Protein AF-A0A812AL10-F1 (afdb_monomer)

InterPro domains:
  IPR038775 Sperm microtubule inner protein 11 [PF22593] (5-82)
  IPR038775 Sperm microtubule inner protein 11 [PTHR35263] (8-81)

Solvent-accessible surface area (backbone atoms only — not comparable to full-atom values): 28128 Å² total; per-residue (Å²): 132,88,72,87,68,72,87,65,42,79,92,36,69,70,47,43,51,53,33,54,77,68,69,52,73,71,85,68,51,72,77,77,77,38,99,62,69,91,45,77,78,43,52,81,57,62,81,67,61,83,90,45,63,68,78,78,71,46,83,76,53,75,54,87,76,81,74,87,70,80,47,72,65,55,54,47,51,51,49,48,51,54,49,51,53,52,50,50,55,51,51,55,53,49,54,53,51,65,75,52,62,101,79,72,93,71,85,74,74,83,79,76,72,76,76,77,68,80,80,70,82,84,74,88,84,81,92,82,82,90,77,83,86,77,84,85,79,90,77,80,90,75,93,76,83,90,79,87,83,84,77,80,83,60,63,69,60,56,54,50,54,52,54,50,58,67,66,64,73,67,84,82,83,84,80,98,66,95,70,59,72,70,62,54,53,64,69,68,53,77,76,69,56,69,64,56,61,51,52,53,51,51,52,53,52,49,53,50,62,66,48,52,76,74,51,71,91,78,65,94,71,71,94,47,96,54,47,80,79,65,43,70,71,92,68,52,58,68,56,53,48,48,52,50,51,38,52,48,49,69,45,42,66,72,76,53,64,70,59,86,85,56,60,73,66,60,36,52,50,36,52,51,49,46,52,51,53,52,49,51,52,50,48,53,51,43,64,76,55,60,30,76,74,64,52,69,69,57,52,51,53,52,53,52,47,54,49,49,51,52,53,50,50,52,49,53,50,48,61,72,67,44,90,60,82,82,50,72,72,57,53,54,56,48,54,54,51,50,51,52,51,51,53,51,52,50,52,52,51,50,53,50,52,51,53,49,50,38,52,53,37,53,37,49,53,54,49,51,53,51,51,52,47,64,58,46,71,76,44,97,64,92,51,68,71,57,50,53,55,49,51,52,47,44,50,57,57,32,79,88,70,30,67,52,79,55,44,50,72,65,78,44,30,53,50,54,51,50,54,49,42,68,72,45,41,62,64,51,48,50,65,58,46,51,59,52,52,53,48,52,52,54,53,50,65,71,68,55,80,130

Organism: Acanthosepion pharaonis (NCBI:txid158019)

pLDDT: mean 76.49, std 19.98, range [29.45, 98.19]

Structure (mmCIF, N/CA/C/O backbone):
data_AF-A0A812AL10-F1
#
_entry.id   AF-A0A812AL10-F1
#
loop_
_atom_site.group_PDB
_atom_site.id
_atom_site.type_symbol
_atom_site.label_atom_id
_atom_site.label_alt_id
_atom_site.label_comp_id
_atom_site.label_asym_id
_atom_site.label_entity_id
_atom_site.label_seq_id
_atom_site.pdbx_PDB_ins_code
_atom_site.Cartn_x
_atom_site.Cartn_y
_atom_site.Cartn_z
_atom_site.occupancy
_atom_site.B_iso_or_equiv
_atom_site.auth_seq_id
_atom_site.auth_comp_id
_atom_site.auth_asym_id
_atom_site.auth_atom_id
_atom_site.pdbx_PDB_model_num
ATOM 1 N N . MET A 1 1 ? -42.773 10.163 -39.067 1.00 45.88 1 MET A N 1
ATOM 2 C CA . MET A 1 1 ? -43.338 10.692 -37.810 1.00 45.88 1 MET A CA 1
ATOM 3 C C . MET A 1 1 ? -42.527 11.921 -37.458 1.00 45.88 1 MET A C 1
ATOM 5 O O . MET A 1 1 ? -41.390 11.770 -37.031 1.00 45.88 1 MET A O 1
ATOM 9 N N . ASP A 1 2 ? -43.067 13.109 -37.718 1.00 42.69 2 ASP A N 1
ATOM 10 C CA . ASP A 1 2 ? -42.402 14.371 -37.387 1.00 42.69 2 ASP A CA 1
ATOM 11 C C . ASP A 1 2 ? -42.512 14.598 -35.882 1.00 42.69 2 ASP A C 1
ATOM 13 O O . ASP A 1 2 ? -43.514 15.103 -35.371 1.00 42.69 2 ASP A O 1
ATOM 17 N N . PHE A 1 3 ? -41.500 14.155 -35.141 1.00 50.25 3 PHE A N 1
ATOM 18 C CA . PHE A 1 3 ? -41.406 14.486 -33.730 1.00 50.25 3 PHE A CA 1
ATOM 19 C C . PHE A 1 3 ? -41.158 15.990 -33.609 1.00 50.25 3 PHE A C 1
ATOM 21 O O . PHE A 1 3 ? -40.119 16.497 -34.024 1.00 50.25 3 PHE A O 1
ATOM 28 N N . SER A 1 4 ? -42.137 16.696 -33.040 1.00 52.94 4 SER A N 1
ATOM 29 C CA . SER A 1 4 ? -42.156 18.142 -32.793 1.00 52.94 4 SER A CA 1
ATOM 30 C C . SER A 1 4 ? -41.138 18.580 -31.722 1.00 52.94 4 SER A C 1
ATOM 32 O O . SER A 1 4 ? -41.468 19.299 -30.774 1.00 52.94 4 SER A O 1
ATOM 34 N N . TYR A 1 5 ? -39.882 18.165 -31.845 1.00 62.66 5 TYR A N 1
ATOM 35 C CA . TYR A 1 5 ? -38.779 18.841 -31.180 1.00 62.66 5 TYR A CA 1
ATOM 36 C C . TYR A 1 5 ? -38.498 20.097 -32.012 1.00 62.66 5 TYR A C 1
ATOM 38 O O . TYR A 1 5 ? -38.191 20.009 -33.196 1.00 62.66 5 TYR A O 1
ATOM 46 N N . GLY A 1 6 ? -38.718 21.283 -31.433 1.00 68.38 6 GLY A N 1
ATOM 47 C CA . GLY A 1 6 ? -38.507 22.560 -32.129 1.00 68.38 6 GLY A CA 1
ATOM 48 C C . GLY A 1 6 ? -37.100 22.666 -32.740 1.00 68.38 6 GLY A C 1
ATOM 49 O O . GLY A 1 6 ? -36.217 21.901 -32.366 1.00 68.38 6 GLY A O 1
ATOM 50 N N . ARG A 1 7 ? -36.889 23.625 -33.660 1.00 77.75 7 ARG A N 1
ATOM 51 C CA . ARG A 1 7 ? -35.691 23.811 -34.525 1.00 77.75 7 ARG A CA 1
ATOM 52 C C . ARG A 1 7 ? -34.330 24.049 -33.812 1.00 77.75 7 ARG A C 1
ATOM 54 O O . ARG A 1 7 ? -33.470 24.744 -34.349 1.00 77.75 7 ARG A O 1
ATOM 61 N N . GLY A 1 8 ? -34.103 23.506 -32.618 1.00 84.81 8 GLY A N 1
ATOM 62 C CA . GLY A 1 8 ? -32.902 23.723 -31.816 1.00 84.81 8 GLY A CA 1
ATOM 63 C C . GLY A 1 8 ? -32.772 25.171 -31.340 1.00 84.81 8 GLY A C 1
ATOM 64 O O . GLY A 1 8 ? -33.708 25.964 -31.426 1.00 84.81 8 GLY A O 1
ATOM 65 N N . HIS A 1 9 ? -31.598 25.523 -30.817 1.00 89.12 9 HIS A N 1
ATOM 66 C CA . HIS A 1 9 ? -31.327 26.866 -30.292 1.00 89.12 9 HIS A CA 1
ATOM 67 C C . HIS A 1 9 ? -30.880 27.880 -31.365 1.00 89.12 9 HIS A C 1
ATOM 69 O O . HIS A 1 9 ? -30.676 29.044 -31.030 1.00 89.12 9 HIS A O 1
ATOM 75 N N . GLN A 1 10 ? -30.686 27.461 -32.626 1.00 88.69 10 GLN A N 1
ATOM 76 C CA . GLN A 1 10 ? -30.293 28.313 -33.769 1.00 88.69 10 GLN A CA 1
ATOM 77 C C . GLN A 1 10 ? -29.156 29.305 -33.452 1.00 88.69 10 GLN A C 1
ATOM 79 O O . GLN A 1 10 ? -29.244 30.491 -33.755 1.00 88.69 10 GLN A O 1
ATOM 84 N N . ASN A 1 11 ? -28.098 28.838 -32.783 1.00 89.94 11 ASN A N 1
ATOM 85 C CA . ASN A 1 11 ? -26.955 29.659 -32.349 1.00 89.94 11 ASN A CA 1
ATOM 86 C C . ASN A 1 11 ? -27.284 30.828 -31.389 1.00 89.94 11 ASN A C 1
ATOM 88 O O . ASN A 1 11 ? -26.411 31.637 -31.091 1.00 89.94 11 ASN A O 1
ATOM 92 N N . SER A 1 12 ? -28.499 30.900 -30.834 1.00 94.31 12 SER A N 1
ATOM 93 C CA . SER A 1 12 ? -28.872 31.880 -29.810 1.00 94.31 12 SER A CA 1
ATOM 94 C C . SER A 1 12 ? -28.686 31.322 -28.397 1.00 94.31 12 SER A C 1
ATOM 96 O O . SER A 1 12 ? -29.311 30.335 -28.001 1.00 94.31 12 SER A O 1
ATOM 98 N N . PHE A 1 13 ? -27.861 31.994 -27.589 1.00 94.56 13 PHE A N 1
ATOM 99 C CA . PHE A 1 13 ? -27.636 31.625 -26.187 1.00 94.56 13 PHE A CA 1
ATOM 100 C C . PHE A 1 13 ? -28.900 31.781 -25.323 1.00 94.56 13 PHE A C 1
ATOM 102 O O . PHE A 1 13 ? -29.170 30.953 -24.449 1.00 94.56 13 PHE A O 1
ATOM 109 N N . ALA A 1 14 ? -29.704 32.818 -25.585 1.00 95.56 14 ALA A N 1
ATOM 110 C CA . ALA A 1 14 ? -30.958 33.052 -24.869 1.00 95.56 14 ALA A CA 1
ATOM 111 C C . ALA A 1 14 ? -31.953 31.905 -25.099 1.00 95.56 14 ALA A C 1
ATOM 113 O O . ALA A 1 14 ? -32.596 31.434 -24.157 1.00 95.56 14 ALA A O 1
ATOM 114 N N . GLU A 1 15 ? -32.017 31.407 -26.335 1.00 93.38 15 GLU A N 1
ATOM 115 C CA . GLU A 1 15 ? -32.891 30.296 -26.694 1.00 93.38 15 GLU A CA 1
ATOM 116 C C . GLU A 1 15 ? -32.403 28.975 -26.092 1.00 93.38 15 GLU A C 1
ATOM 118 O O . GLU A 1 15 ? -33.198 28.237 -25.510 1.00 93.38 15 GLU A O 1
ATOM 123 N N . MET A 1 16 ? -31.090 28.716 -26.103 1.00 94.06 16 MET A N 1
ATOM 124 C CA . MET A 1 16 ? -30.502 27.558 -25.417 1.00 94.06 16 MET A CA 1
ATOM 125 C C . MET A 1 16 ? -30.869 27.535 -23.924 1.00 94.06 16 MET A C 1
ATOM 127 O O . MET A 1 16 ? -31.286 26.500 -23.397 1.00 94.06 16 MET A O 1
ATOM 131 N N . LYS A 1 17 ? -30.780 28.685 -23.241 1.00 95.69 17 LYS A N 1
ATOM 132 C CA . LYS A 1 17 ? -31.158 28.806 -21.825 1.00 95.69 17 LYS A CA 1
ATOM 133 C C . LYS A 1 17 ? -32.652 28.544 -21.615 1.00 95.69 17 LYS A C 1
ATOM 135 O O . LYS A 1 17 ? -33.011 27.803 -20.700 1.00 95.69 17 LYS A O 1
ATOM 140 N N . ARG A 1 18 ? -33.516 29.089 -22.481 1.00 95.00 18 ARG A N 1
ATOM 141 C CA . ARG A 1 18 ? -34.972 28.856 -22.448 1.00 95.00 18 ARG A CA 1
ATOM 142 C C . ARG A 1 18 ? -35.311 27.370 -22.597 1.00 95.00 18 ARG A C 1
ATOM 144 O O . ARG A 1 18 ? -36.131 26.859 -21.833 1.00 95.00 18 ARG A O 1
ATOM 151 N N . LEU A 1 19 ? -34.682 26.680 -23.552 1.00 93.69 19 LEU A N 1
ATOM 152 C CA . LEU A 1 19 ? -34.869 25.244 -23.786 1.00 93.69 19 LEU A CA 1
ATOM 153 C C . LEU A 1 19 ? -34.419 24.416 -22.575 1.00 93.69 19 LEU A C 1
ATOM 155 O O . LEU A 1 19 ? -35.166 23.545 -22.127 1.00 93.69 19 LEU A O 1
ATOM 159 N N . ALA A 1 20 ? -33.269 24.752 -21.981 1.00 92.75 20 ALA A N 1
ATOM 160 C CA . ALA A 1 20 ? -32.766 24.094 -20.777 1.00 92.75 20 ALA A CA 1
ATOM 161 C C . ALA A 1 20 ? -33.718 24.254 -19.578 1.00 92.75 20 ALA A C 1
ATOM 163 O O . ALA A 1 20 ? -34.020 23.270 -18.901 1.00 92.75 20 ALA A O 1
ATOM 164 N N . THR A 1 21 ? -34.253 25.460 -19.343 1.00 95.50 21 THR A N 1
ATOM 165 C CA . THR A 1 21 ? -35.247 25.708 -18.280 1.00 95.50 21 THR A CA 1
ATOM 166 C C . THR A 1 21 ? -36.544 24.930 -18.504 1.00 95.50 21 THR A C 1
ATOM 168 O O . THR A 1 21 ? -37.179 24.503 -17.545 1.00 95.50 21 THR A O 1
ATOM 171 N N . LYS A 1 22 ? -36.928 24.705 -19.763 1.00 94.50 22 LYS A N 1
ATOM 172 C CA . LYS A 1 22 ? -38.103 23.899 -20.128 1.00 94.50 22 LYS A CA 1
ATOM 173 C C . LYS A 1 22 ? -37.824 22.396 -20.202 1.00 94.50 22 LYS A C 1
ATOM 175 O O . LYS A 1 22 ? -38.723 21.644 -20.564 1.00 94.50 22 LYS A O 1
ATOM 180 N N . HIS A 1 23 ? -36.603 21.957 -19.889 1.00 92.69 23 HIS A N 1
ATOM 181 C CA . HIS A 1 23 ? -36.159 20.567 -20.031 1.00 92.69 23 HIS A CA 1
ATOM 182 C C . HIS A 1 23 ? -36.339 19.995 -21.450 1.00 92.69 23 HIS A C 1
ATOM 184 O O . HIS A 1 23 ? -36.471 18.782 -21.626 1.00 92.69 23 HIS A O 1
ATOM 190 N N . ILE A 1 24 ? -36.312 20.856 -22.470 1.00 90.94 24 ILE A N 1
ATOM 191 C CA . ILE A 1 24 ? -36.336 20.442 -23.874 1.00 90.94 24 ILE A CA 1
ATOM 192 C C . ILE A 1 24 ? -34.900 20.076 -24.260 1.00 90.94 24 ILE A C 1
ATOM 194 O O . ILE A 1 24 ? -33.997 20.907 -24.168 1.00 90.94 24 ILE A O 1
ATOM 198 N N . ARG A 1 25 ? -34.679 18.814 -24.643 1.00 88.38 25 ARG A N 1
ATOM 199 C CA . ARG A 1 25 ? -33.355 18.302 -25.030 1.00 88.38 25 ARG A CA 1
ATOM 200 C C . ARG A 1 25 ? -32.989 18.744 -26.449 1.00 88.38 25 ARG A C 1
ATOM 202 O O . ARG A 1 25 ? -33.872 19.030 -27.254 1.00 88.38 25 ARG A O 1
ATOM 209 N N . CYS A 1 26 ? -31.688 18.782 -26.741 1.00 87.56 26 CYS A N 1
ATOM 210 C CA . CYS A 1 26 ? -31.208 18.940 -28.111 1.00 87.56 26 CYS A CA 1
ATOM 211 C C . CYS A 1 26 ? -31.739 17.768 -28.955 1.00 87.56 26 CYS A C 1
ATOM 213 O O . CYS A 1 26 ? -31.647 16.632 -28.479 1.00 87.56 26 CYS A O 1
ATOM 215 N N . PRO A 1 27 ? -32.324 18.022 -30.142 1.00 84.81 27 PRO A N 1
ATOM 216 C CA . PRO A 1 27 ? -32.780 16.946 -31.017 1.00 84.81 27 PRO A CA 1
ATOM 217 C C . PRO A 1 27 ? -31.606 16.081 -31.480 1.00 84.81 27 PRO A C 1
ATOM 219 O O . PRO A 1 27 ? -31.757 14.870 -31.582 1.00 84.81 27 PRO A O 1
ATOM 222 N N . GLU A 1 28 ? -30.440 16.701 -31.682 1.00 87.44 28 GLU A N 1
ATOM 223 C CA . GLU A 1 28 ? -29.222 16.012 -32.083 1.00 87.44 28 GLU A CA 1
ATOM 224 C C . GLU A 1 28 ? -28.433 15.525 -30.866 1.00 87.44 28 GLU A C 1
ATOM 226 O O . GLU A 1 28 ? -28.17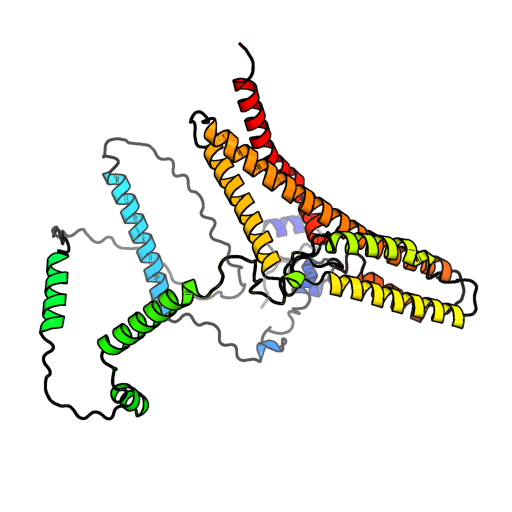0 16.279 -29.916 1.00 87.44 28 GLU A O 1
ATOM 231 N N . GLY A 1 29 ? -28.064 14.245 -30.888 1.00 87.62 29 GLY A N 1
ATOM 232 C CA . GLY A 1 29 ? -27.261 13.621 -29.840 1.00 87.62 29 GLY A CA 1
ATOM 233 C C . GLY A 1 29 ? -25.761 13.923 -29.987 1.00 87.62 29 GLY A C 1
ATOM 234 O O . GLY A 1 29 ? -25.293 14.265 -31.072 1.00 87.62 29 GLY A O 1
ATOM 235 N N . PRO A 1 30 ? -24.941 13.715 -28.937 1.00 89.62 30 PRO A N 1
ATOM 236 C CA . PRO A 1 30 ? -23.490 13.917 -29.019 1.00 89.62 30 PRO A CA 1
ATOM 237 C C . PRO A 1 30 ? -22.805 13.122 -30.143 1.00 89.62 30 PRO A C 1
ATOM 239 O O . PRO A 1 30 ? -21.795 13.570 -30.674 1.00 89.62 30 PRO A O 1
ATOM 242 N N . LEU A 1 31 ? -23.358 11.958 -30.503 1.00 87.50 31 LEU A N 1
ATOM 243 C CA . LEU A 1 31 ? -22.848 11.077 -31.561 1.00 87.50 31 LEU A CA 1
ATOM 244 C C . LEU A 1 31 ? -23.062 11.615 -32.978 1.00 87.50 31 LEU A C 1
ATOM 246 O O . LEU A 1 31 ? -22.341 11.218 -33.887 1.00 87.50 31 LEU A O 1
ATOM 250 N N . GLU A 1 32 ? -24.058 12.478 -33.165 1.00 87.69 32 GLU A N 1
ATOM 251 C CA . GLU A 1 32 ? -24.356 13.107 -34.455 1.00 87.69 32 GLU A CA 1
ATOM 252 C C . GLU A 1 32 ? -23.501 14.364 -34.645 1.00 87.69 32 GLU A C 1
ATOM 254 O O . GLU A 1 32 ? -23.062 14.660 -35.752 1.00 87.69 32 GLU A O 1
ATOM 259 N N . LEU A 1 33 ? -23.203 15.056 -33.541 1.00 89.25 33 LEU A N 1
ATOM 260 C CA . LEU A 1 33 ? -22.451 16.308 -33.533 1.00 89.25 33 LEU A CA 1
ATOM 261 C C . LEU A 1 33 ? -20.928 16.123 -33.558 1.00 89.25 33 LEU A C 1
ATOM 263 O O . LEU A 1 33 ? -20.219 16.951 -34.130 1.00 89.25 33 LEU A O 1
ATOM 267 N N . TYR A 1 34 ? -20.399 15.074 -32.921 1.00 91.12 34 TYR A N 1
ATOM 268 C CA . TYR A 1 34 ? -18.953 14.898 -32.761 1.00 91.12 34 TYR A CA 1
ATOM 269 C C . TYR A 1 34 ? -18.473 13.536 -33.267 1.00 91.12 34 TYR A C 1
ATOM 271 O O . TYR A 1 34 ? -19.123 12.513 -33.093 1.00 91.12 34 TYR A O 1
ATOM 279 N N . GLN A 1 35 ? -17.264 13.501 -33.837 1.00 91.12 35 GLN A N 1
ATOM 280 C CA . GLN A 1 35 ? -16.621 12.246 -34.253 1.00 91.12 35 GLN A CA 1
ATOM 281 C C . GLN A 1 35 ? -15.990 11.478 -33.079 1.00 91.12 35 GLN A C 1
ATOM 283 O O . GLN A 1 35 ? -15.773 10.268 -33.166 1.00 91.12 35 GLN A O 1
ATOM 288 N N . ARG A 1 36 ? -15.664 12.171 -31.981 1.00 92.31 36 ARG A N 1
ATOM 289 C CA . ARG A 1 36 ? -15.014 11.620 -30.781 1.00 92.31 36 ARG A CA 1
ATOM 290 C C . ARG A 1 36 ? -15.653 12.210 -29.517 1.00 92.31 36 ARG A C 1
ATOM 292 O O . ARG A 1 36 ? -16.119 13.350 -29.569 1.00 92.31 36 ARG A O 1
ATOM 299 N N . PRO A 1 37 ? -15.655 11.484 -28.383 1.00 93.69 37 PRO A N 1
ATOM 300 C CA . PRO A 1 37 ? -16.203 12.004 -27.138 1.00 93.69 37 PRO A CA 1
ATOM 301 C C . PRO A 1 37 ? -15.365 13.192 -26.655 1.00 93.69 37 PRO A C 1
ATOM 303 O O . PRO A 1 37 ? -14.159 13.077 -26.455 1.00 93.69 37 PRO A O 1
ATOM 306 N N . VAL A 1 38 ? -16.017 14.340 -26.467 1.00 95.19 38 VAL A N 1
ATOM 307 C CA . VAL A 1 38 ? -15.367 15.581 -26.003 1.00 95.19 38 VAL A CA 1
ATOM 308 C C . VAL A 1 38 ? -15.079 15.541 -24.498 1.00 95.19 38 VAL A C 1
ATOM 310 O O . VAL A 1 38 ? -14.142 16.170 -24.017 1.00 95.19 38 VAL A O 1
ATOM 313 N N . THR A 1 39 ?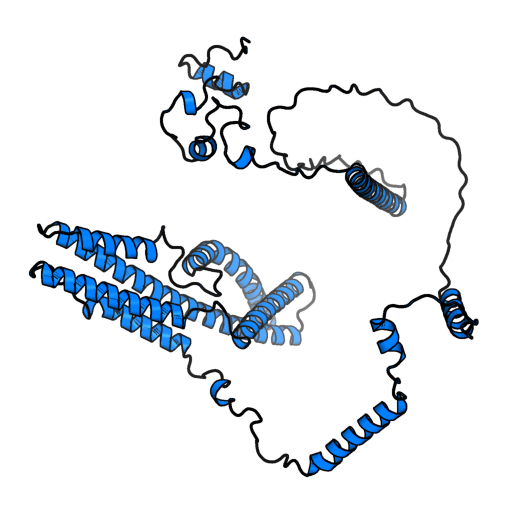 -15.880 14.790 -23.741 1.00 94.06 39 THR A N 1
ATOM 314 C CA . THR A 1 39 ? -15.781 14.672 -22.283 1.00 94.06 39 THR A CA 1
ATOM 315 C C . THR A 1 39 ? -15.781 13.208 -21.850 1.00 94.06 39 THR A C 1
ATOM 317 O O . THR A 1 39 ? -16.272 12.324 -22.556 1.00 94.06 39 THR A O 1
ATOM 320 N N . THR A 1 40 ? -15.278 12.941 -20.644 1.00 91.25 40 THR A N 1
ATOM 321 C CA . THR A 1 40 ? -15.305 11.600 -20.038 1.00 91.25 40 THR A CA 1
ATOM 322 C C . THR A 1 40 ? -16.728 11.105 -19.793 1.00 91.25 40 THR A C 1
ATOM 324 O O . THR A 1 40 ? -16.998 9.918 -19.944 1.00 91.25 40 THR A O 1
ATOM 327 N N . SER A 1 41 ? -17.674 12.001 -19.490 1.00 87.56 41 SER A N 1
ATOM 328 C CA . SER A 1 41 ? -19.090 11.640 -19.367 1.00 87.56 41 SER A CA 1
ATOM 329 C C . SER A 1 41 ? -19.685 11.165 -20.695 1.00 87.56 41 SER A C 1
ATOM 331 O O . SER A 1 41 ? -20.503 10.246 -20.694 1.00 87.56 41 SER A O 1
ATOM 333 N N . HIS A 1 42 ? -19.242 11.721 -21.830 1.00 91.38 42 HIS A N 1
ATOM 334 C CA . HIS A 1 42 ? -19.665 11.255 -23.151 1.00 91.38 42 HIS A CA 1
ATOM 335 C C . HIS A 1 42 ? -19.129 9.857 -23.483 1.00 91.38 42 HIS A C 1
ATOM 337 O O . HIS A 1 42 ? -19.817 9.131 -24.196 1.00 91.38 42 HIS A O 1
ATOM 343 N N . MET A 1 43 ? -17.973 9.437 -22.942 1.00 88.62 43 MET A N 1
ATOM 344 C CA . MET A 1 43 ? -17.415 8.098 -23.204 1.00 88.62 43 MET A CA 1
ATOM 345 C C . MET A 1 43 ? -18.367 6.966 -22.793 1.00 88.62 43 MET A C 1
ATOM 347 O O . MET A 1 43 ? -18.495 5.992 -23.527 1.00 88.62 43 MET A O 1
ATOM 351 N N . TYR A 1 44 ? -19.082 7.109 -21.672 1.00 83.12 44 TYR A N 1
ATOM 352 C CA . TYR A 1 44 ? -19.969 6.058 -21.154 1.00 83.12 44 TYR A CA 1
ATOM 353 C C . TYR A 1 44 ? -21.145 5.726 -22.086 1.00 83.12 44 TYR A C 1
ATOM 355 O O . TYR A 1 44 ? -21.606 4.590 -22.100 1.00 83.12 44 TYR A O 1
ATOM 363 N N . GLY A 1 45 ? -21.624 6.694 -22.874 1.00 81.94 45 GLY A N 1
ATOM 364 C CA . GLY A 1 45 ? -22.716 6.503 -23.837 1.00 81.94 45 GLY A CA 1
ATOM 365 C C . GLY A 1 45 ? -22.262 6.430 -25.296 1.00 81.94 45 GLY A C 1
ATOM 366 O O . GLY A 1 45 ? -23.083 6.187 -26.175 1.00 81.94 45 GLY A O 1
ATOM 367 N N . TRP A 1 46 ? -20.969 6.639 -25.568 1.00 86.44 46 TRP A N 1
ATOM 368 C CA . TRP A 1 46 ? -20.447 6.812 -26.929 1.00 86.44 46 TRP A CA 1
ATOM 369 C C . TRP A 1 46 ? -20.575 5.555 -27.799 1.00 86.44 46 TRP A C 1
ATOM 371 O O . TRP A 1 46 ? -20.627 5.615 -29.025 1.00 86.44 46 TRP A O 1
ATOM 381 N N . HIS A 1 47 ? -20.606 4.391 -27.161 1.00 82.00 47 HIS A N 1
ATOM 382 C CA . HIS A 1 47 ? -20.622 3.108 -27.853 1.00 82.00 47 HIS A CA 1
ATOM 383 C C . HIS A 1 47 ? -22.032 2.674 -28.286 1.00 82.00 47 HIS A C 1
ATOM 385 O O . HIS A 1 47 ? -22.157 1.817 -29.159 1.00 82.00 47 HIS A O 1
ATOM 391 N N . HIS A 1 48 ? -23.088 3.309 -27.768 1.00 74.31 48 HIS A N 1
ATOM 392 C CA . HIS A 1 48 ? -24.467 3.035 -28.169 1.00 74.31 48 HIS A CA 1
ATOM 393 C C . HIS A 1 48 ? -24.855 3.883 -29.386 1.00 74.31 48 HIS A C 1
ATOM 395 O O . HIS A 1 48 ? -25.526 4.908 -29.270 1.00 74.31 48 HIS A O 1
ATOM 401 N N . LYS A 1 49 ? -24.423 3.465 -30.582 1.00 69.94 49 LYS A N 1
ATOM 402 C CA . LYS A 1 49 ? -24.881 4.086 -31.834 1.00 69.94 49 LYS A CA 1
ATOM 403 C C . LYS A 1 49 ? -26.368 3.780 -32.037 1.00 69.94 49 LYS A C 1
ATOM 405 O O . LYS A 1 49 ? -26.740 2.628 -32.235 1.00 69.94 49 LYS A O 1
ATOM 410 N N . SER A 1 50 ? -27.198 4.823 -32.020 1.00 63.16 50 SER A N 1
ATOM 411 C CA . SER A 1 50 ? -28.669 4.773 -32.124 1.00 63.16 50 SER A CA 1
ATOM 412 C C . SER A 1 50 ? -29.210 4.121 -33.403 1.00 63.16 50 SER A C 1
ATOM 414 O O . SER A 1 50 ? -30.397 3.820 -33.477 1.00 63.16 50 SER A O 1
ATOM 416 N N . GLN A 1 51 ? -28.360 3.896 -34.408 1.00 61.91 51 GLN A N 1
ATOM 417 C CA . GLN A 1 51 ? -28.764 3.400 -35.725 1.00 61.91 51 GLN A CA 1
ATOM 418 C C . GLN A 1 51 ? -29.166 1.919 -35.751 1.00 61.91 51 GLN A C 1
ATOM 420 O O . GLN A 1 51 ? -29.746 1.482 -36.740 1.00 61.91 51 GLN A O 1
ATOM 425 N N . TYR A 1 52 ? -28.922 1.157 -34.682 1.00 58.03 52 TYR A N 1
ATOM 426 C CA . TYR A 1 52 ? -29.369 -0.230 -34.588 1.00 58.03 52 TYR A CA 1
ATOM 427 C C . TYR A 1 52 ? -30.235 -0.417 -33.341 1.00 58.03 52 TYR A C 1
ATOM 429 O O . TYR A 1 52 ? -29.817 -0.007 -32.254 1.00 58.03 52 TYR A O 1
ATOM 437 N N . PRO A 1 53 ? -31.425 -1.039 -33.449 1.00 63.34 53 PRO A N 1
ATOM 438 C CA . PRO A 1 53 ? -32.164 -1.441 -32.262 1.00 63.34 53 PRO A CA 1
ATOM 439 C C . PRO A 1 53 ? -31.251 -2.338 -31.418 1.00 63.34 53 PRO A C 1
ATOM 441 O O . PRO A 1 53 ? -30.618 -3.244 -31.957 1.00 63.34 53 PRO A O 1
ATOM 444 N N . ILE A 1 54 ? -31.169 -2.073 -30.107 1.00 58.69 54 ILE A N 1
ATOM 445 C CA . ILE A 1 54 ? -30.241 -2.730 -29.160 1.00 58.69 54 ILE A CA 1
ATOM 446 C C . ILE A 1 54 ? -30.242 -4.258 -29.336 1.00 58.69 54 ILE A C 1
ATOM 448 O O . ILE A 1 54 ? -29.202 -4.898 -29.247 1.00 58.69 54 ILE A O 1
ATOM 452 N N . THR A 1 55 ? -31.399 -4.829 -29.676 1.00 57.41 55 THR A N 1
ATOM 453 C CA . THR A 1 55 ? -31.621 -6.253 -29.961 1.00 57.41 55 THR A CA 1
ATOM 454 C C . THR A 1 55 ? -30.863 -6.840 -31.157 1.00 57.41 55 THR A C 1
ATOM 456 O O . THR A 1 55 ? -30.874 -8.056 -31.300 1.00 57.41 55 THR A O 1
ATOM 459 N N . GLN A 1 56 ? -30.262 -6.034 -32.037 1.00 60.00 56 GLN A N 1
ATOM 460 C CA . GLN A 1 56 ? -29.586 -6.516 -33.253 1.00 60.00 56 GLN A CA 1
ATOM 461 C C . GLN A 1 56 ? -28.080 -6.225 -33.298 1.00 60.00 56 GLN A C 1
ATOM 463 O O . GLN A 1 56 ? -27.376 -6.852 -34.082 1.00 60.00 56 GLN A O 1
ATOM 468 N N . SER A 1 57 ? -27.543 -5.300 -32.499 1.00 61.38 57 SER A N 1
ATOM 469 C CA . SER A 1 57 ? -26.127 -4.911 -32.624 1.00 61.38 57 SER A CA 1
ATOM 470 C C . SER A 1 57 ? -25.207 -5.541 -31.586 1.00 61.38 57 SER A C 1
ATOM 472 O O . SER A 1 57 ? -24.030 -5.755 -31.877 1.00 61.38 57 SER A O 1
ATOM 474 N N . GLU A 1 58 ? -25.701 -5.857 -30.388 1.00 74.50 58 GLU A N 1
ATOM 475 C CA . GLU A 1 58 ? -24.817 -6.277 -29.304 1.00 74.50 58 GLU A CA 1
ATOM 476 C C . GLU A 1 58 ? -24.808 -7.808 -29.141 1.00 74.50 58 GLU A C 1
ATOM 478 O O . GLU A 1 58 ? -25.862 -8.407 -28.920 1.00 74.50 58 GLU A O 1
ATOM 483 N N . PRO A 1 59 ? -23.639 -8.478 -29.207 1.00 73.81 59 PRO A N 1
ATOM 484 C CA . PRO A 1 59 ? -23.548 -9.942 -29.249 1.00 73.81 59 PRO A CA 1
ATOM 485 C C . PRO A 1 59 ? -24.143 -10.638 -28.015 1.00 73.81 59 PRO A C 1
ATOM 487 O O . PRO A 1 59 ? -24.566 -11.790 -28.083 1.00 73.81 59 PRO A O 1
ATOM 490 N N . TRP A 1 60 ? -24.246 -9.932 -26.886 1.00 71.62 60 TRP A N 1
ATOM 491 C CA . TRP A 1 60 ? -24.883 -10.440 -25.670 1.00 71.62 60 TRP A CA 1
ATOM 492 C C . TRP A 1 60 ? -26.418 -10.447 -25.713 1.00 71.62 60 TRP A C 1
ATOM 494 O O . TRP A 1 60 ? -27.035 -10.994 -24.793 1.00 71.62 60 TRP A O 1
ATOM 504 N N . THR A 1 61 ? -27.047 -9.842 -26.727 1.00 70.94 61 THR A N 1
ATOM 505 C CA . THR A 1 61 ? -28.513 -9.823 -26.884 1.00 70.94 61 THR A CA 1
ATOM 506 C C . THR A 1 61 ? -29.063 -11.081 -27.555 1.00 70.94 61 THR A C 1
ATOM 508 O O . THR A 1 61 ? -30.211 -11.438 -27.302 1.00 70.94 61 THR A O 1
ATOM 511 N N . TYR A 1 62 ? -28.243 -11.811 -28.321 1.00 76.75 62 TYR A N 1
ATOM 512 C CA . TYR A 1 62 ? -28.626 -13.087 -28.946 1.00 76.75 62 TYR A CA 1
ATOM 513 C C . TYR A 1 62 ? -28.759 -14.236 -27.945 1.00 76.75 62 TYR A C 1
ATOM 515 O O . TYR A 1 62 ? -29.453 -15.223 -28.193 1.00 76.75 62 TYR A O 1
ATOM 523 N N . VAL A 1 63 ? -28.096 -14.121 -26.794 1.00 81.56 63 VAL A N 1
ATOM 524 C CA . VAL A 1 63 ? -28.191 -15.114 -25.728 1.00 81.56 63 VAL A CA 1
ATOM 525 C C . VAL A 1 63 ? -29.547 -14.960 -25.045 1.00 81.56 63 VAL A C 1
ATOM 527 O O . VAL A 1 63 ? -29.840 -13.920 -24.453 1.00 81.56 63 VAL A O 1
ATOM 530 N N . LYS A 1 64 ? -30.375 -16.010 -25.102 1.00 81.88 64 LYS A N 1
ATOM 531 C CA . LYS A 1 64 ? -31.681 -16.059 -24.434 1.00 81.88 64 LYS A CA 1
ATOM 532 C C . LYS A 1 64 ? -31.505 -15.783 -22.940 1.00 81.88 64 LYS A C 1
ATOM 534 O O . LYS A 1 64 ? -31.018 -16.626 -22.191 1.00 81.88 64 LYS A O 1
ATOM 539 N N . ARG A 1 65 ? -31.904 -14.591 -22.498 1.00 79.44 65 ARG A N 1
ATOM 540 C CA . ARG A 1 65 ? -31.884 -14.227 -21.080 1.00 79.44 65 ARG A CA 1
ATOM 541 C C . ARG A 1 65 ? -33.105 -14.817 -20.387 1.00 79.44 65 ARG A C 1
ATOM 543 O O . ARG A 1 65 ? -34.204 -14.832 -20.939 1.00 79.44 65 ARG A O 1
ATOM 550 N N . HIS A 1 66 ? -32.909 -15.259 -19.153 1.00 83.06 66 HIS A N 1
ATOM 551 C CA . HIS A 1 66 ? -33.984 -15.644 -18.251 1.00 83.06 66 HIS A CA 1
ATOM 552 C C . HIS A 1 66 ? -34.191 -14.493 -17.266 1.00 83.06 66 HIS A C 1
ATOM 554 O O . HIS A 1 66 ? -33.594 -14.516 -16.189 1.00 83.06 66 HIS A O 1
ATOM 560 N N . PRO A 1 67 ? -34.950 -13.438 -17.635 1.00 81.62 67 PRO A N 1
ATOM 561 C CA . PRO A 1 67 ? -35.256 -12.388 -16.679 1.00 81.62 67 PRO A CA 1
ATOM 562 C C . PRO A 1 67 ? -35.939 -13.033 -15.478 1.00 81.62 67 PRO A C 1
ATOM 564 O O . PRO A 1 67 ? -36.758 -13.944 -15.642 1.00 81.62 67 PRO A O 1
ATOM 567 N N . ILE A 1 68 ? -35.598 -12.562 -14.281 1.00 82.69 68 ILE A N 1
ATOM 568 C CA . ILE A 1 68 ? -36.319 -12.942 -13.073 1.00 82.69 68 ILE A CA 1
ATOM 569 C C . ILE A 1 68 ? -37.737 -12.407 -13.255 1.00 82.69 68 ILE A C 1
ATOM 571 O O . ILE A 1 68 ? -38.001 -11.219 -13.091 1.00 82.69 68 ILE A O 1
ATOM 575 N N . LYS A 1 69 ? -38.642 -13.279 -13.693 1.00 82.00 69 LYS A N 1
ATOM 576 C CA . LYS A 1 69 ? -40.063 -12.975 -13.722 1.00 82.00 69 LYS A CA 1
ATOM 577 C C . LYS A 1 69 ? -40.542 -13.132 -12.293 1.00 82.00 69 LYS A C 1
ATOM 579 O O . LYS A 1 69 ? -40.565 -14.247 -11.775 1.00 82.00 69 LYS A O 1
ATOM 584 N N . GLU A 1 70 ? -40.887 -12.024 -11.654 1.00 81.44 70 GLU A N 1
ATOM 585 C CA . GLU A 1 70 ? -41.597 -12.075 -10.383 1.00 81.44 70 GLU A CA 1
ATOM 586 C C . GLU A 1 70 ? -42.893 -12.853 -10.607 1.00 81.44 70 GLU A C 1
ATOM 588 O O . GLU A 1 70 ? -43.768 -12.420 -11.363 1.00 81.44 70 GLU A O 1
ATOM 593 N N . ASN A 1 71 ? -42.989 -14.042 -10.009 1.00 88.25 71 ASN A N 1
ATOM 594 C CA . ASN A 1 71 ? -44.229 -14.795 -10.058 1.00 88.25 71 ASN A CA 1
ATOM 595 C C . ASN A 1 71 ? -45.270 -14.102 -9.153 1.00 88.25 71 ASN A C 1
ATOM 597 O O . ASN A 1 71 ? -44.933 -13.315 -8.262 1.00 88.25 71 ASN A O 1
ATOM 601 N N . GLU A 1 72 ? -46.546 -14.406 -9.376 1.00 91.38 72 GLU A N 1
ATOM 602 C CA . GLU A 1 72 ? -47.652 -13.870 -8.572 1.00 91.38 72 GLU A CA 1
ATOM 603 C C . GLU A 1 72 ? -47.486 -14.172 -7.067 1.00 91.38 72 GLU A C 1
ATOM 605 O O . GLU A 1 72 ? -47.870 -13.364 -6.227 1.00 91.38 72 GLU A O 1
ATOM 610 N N . VAL A 1 73 ? -46.838 -15.288 -6.709 1.00 86.81 73 VAL A N 1
ATOM 611 C CA . VAL A 1 73 ? -46.544 -15.670 -5.317 1.00 86.81 73 VAL A CA 1
ATOM 612 C C . VAL A 1 73 ? -45.504 -14.742 -4.682 1.00 86.81 73 VAL A C 1
ATOM 614 O O . VAL A 1 73 ? -45.688 -14.336 -3.541 1.00 86.81 73 VAL A O 1
ATOM 617 N N . THR A 1 74 ? -44.450 -14.343 -5.394 1.00 86.88 74 THR A N 1
ATOM 618 C CA . THR A 1 74 ? -43.437 -13.395 -4.915 1.00 86.88 74 THR A CA 1
ATOM 619 C C . THR A 1 74 ? -44.072 -12.025 -4.713 1.00 86.88 74 THR A C 1
ATOM 621 O O . THR A 1 74 ? -43.923 -11.442 -3.639 1.00 86.88 74 THR A O 1
ATOM 624 N N . LYS A 1 75 ? -44.893 -11.572 -5.673 1.00 90.00 75 LYS A N 1
ATOM 625 C CA . LYS A 1 75 ? -45.684 -10.339 -5.527 1.00 90.00 75 LYS A CA 1
ATOM 626 C C . LYS A 1 75 ? -46.619 -10.404 -4.319 1.00 90.00 75 LYS A C 1
ATOM 628 O O . LYS A 1 75 ? -46.719 -9.437 -3.567 1.00 90.00 75 LYS A O 1
ATOM 633 N N . PHE A 1 76 ? -47.277 -11.543 -4.098 1.00 93.00 76 PHE A N 1
ATOM 634 C CA . PHE A 1 76 ? -48.158 -11.749 -2.950 1.00 93.00 76 PHE A CA 1
ATOM 635 C C . PHE A 1 76 ? -47.395 -11.772 -1.618 1.00 93.00 76 PHE A C 1
ATOM 637 O O . PHE A 1 76 ? -47.829 -11.155 -0.647 1.00 93.00 76 PHE A O 1
ATOM 644 N N . VAL A 1 77 ? -46.247 -12.447 -1.556 1.00 91.94 77 VAL A N 1
ATOM 645 C CA . VAL A 1 77 ? -45.397 -12.497 -0.359 1.00 91.94 77 VAL A CA 1
ATOM 646 C C . VAL A 1 77 ? -44.889 -11.102 -0.009 1.00 91.94 77 VAL A C 1
ATOM 648 O O . VAL A 1 77 ? -44.955 -10.708 1.157 1.00 91.94 77 VAL A O 1
ATOM 651 N N . ASP A 1 78 ? -44.437 -10.326 -0.992 1.00 89.38 78 ASP A N 1
ATOM 652 C CA . ASP A 1 78 ? -43.983 -8.957 -0.753 1.00 89.38 78 ASP A CA 1
ATOM 653 C C . ASP A 1 78 ? -45.146 -8.035 -0.374 1.00 89.38 78 ASP A C 1
ATOM 655 O O . ASP A 1 78 ? -45.031 -7.260 0.580 1.00 89.38 78 ASP A O 1
ATOM 659 N N . TYR A 1 79 ? -46.316 -8.207 -0.996 1.00 94.75 79 TYR A N 1
ATOM 660 C CA . TYR A 1 79 ? -47.548 -7.557 -0.553 1.00 94.75 79 TYR A CA 1
ATOM 661 C C . TYR A 1 79 ? -47.869 -7.880 0.916 1.00 94.75 79 TYR A C 1
ATOM 663 O O . TYR A 1 79 ? -48.154 -6.971 1.698 1.00 94.75 79 TYR A O 1
ATOM 671 N N . MET A 1 80 ? -47.760 -9.143 1.338 1.00 95.06 80 MET A N 1
ATOM 672 C CA . MET A 1 80 ? -48.008 -9.558 2.723 1.00 95.06 80 MET A CA 1
ATOM 673 C C . MET A 1 80 ? -46.957 -9.021 3.698 1.00 95.06 80 MET A C 1
ATOM 675 O O . MET A 1 80 ? -47.318 -8.620 4.807 1.00 95.06 80 MET A O 1
ATOM 679 N N . LYS A 1 81 ? -45.681 -8.938 3.300 1.00 93.00 81 LYS A N 1
ATOM 680 C CA . LYS A 1 81 ? -44.634 -8.279 4.101 1.00 93.00 81 LYS A CA 1
ATOM 681 C C . LYS A 1 81 ? -44.956 -6.804 4.314 1.00 93.00 81 LYS A C 1
ATOM 683 O O . LYS A 1 81 ? -44.943 -6.341 5.456 1.00 93.00 81 LYS A O 1
ATOM 688 N N . HIS A 1 82 ? -45.296 -6.082 3.246 1.00 90.88 82 HIS A N 1
ATOM 689 C CA . HIS A 1 82 ? -45.674 -4.672 3.333 1.00 90.88 82 HIS A CA 1
ATOM 690 C C . HIS A 1 82 ? -46.937 -4.475 4.175 1.00 90.88 82 HIS A C 1
ATOM 692 O O . HIS A 1 82 ? -46.973 -3.593 5.034 1.00 90.88 82 HIS A O 1
ATOM 698 N N . LYS A 1 83 ? -47.940 -5.342 4.006 1.00 95.00 83 LYS A N 1
ATOM 699 C CA . LYS A 1 83 ? -49.175 -5.318 4.795 1.00 95.00 83 LYS A CA 1
ATOM 700 C C . LYS A 1 83 ? -48.905 -5.583 6.280 1.00 95.00 83 LYS A C 1
ATOM 702 O O . LYS A 1 83 ? -49.418 -4.852 7.122 1.00 95.00 83 LYS A O 1
ATOM 707 N N . LYS A 1 84 ? -48.064 -6.568 6.617 1.00 94.81 84 LYS A N 1
ATOM 708 C CA . LYS A 1 84 ? -47.669 -6.876 8.004 1.00 94.81 84 LYS A CA 1
ATOM 709 C C . LYS A 1 84 ? -46.898 -5.719 8.642 1.00 94.81 84 LYS A C 1
ATOM 711 O O . LYS A 1 84 ? -47.177 -5.369 9.786 1.00 94.81 84 LYS A O 1
ATOM 716 N N . ALA A 1 85 ? -45.975 -5.098 7.907 1.00 91.25 85 ALA A N 1
ATOM 717 C CA . ALA A 1 85 ? -45.249 -3.918 8.374 1.00 91.25 85 ALA A CA 1
ATOM 718 C C . ALA A 1 85 ? -46.195 -2.735 8.639 1.00 91.25 85 ALA A C 1
ATOM 720 O O . ALA A 1 85 ? -46.085 -2.080 9.674 1.00 91.25 85 ALA A O 1
ATOM 721 N N . ALA A 1 86 ? -47.172 -2.509 7.755 1.00 92.38 86 ALA A N 1
ATOM 722 C CA . ALA A 1 86 ? -48.188 -1.478 7.944 1.00 92.38 86 ALA A CA 1
ATOM 723 C C . ALA A 1 86 ? -49.079 -1.755 9.168 1.00 92.38 86 ALA A C 1
ATOM 725 O O . ALA A 1 86 ? -49.308 -0.849 9.966 1.00 92.38 86 ALA A O 1
ATOM 726 N N . MET A 1 87 ? -49.534 -2.999 9.366 1.00 92.19 87 MET A N 1
ATOM 727 C CA . MET A 1 87 ? -50.309 -3.371 10.559 1.00 92.19 87 MET A CA 1
ATOM 728 C C . MET A 1 87 ? -49.508 -3.175 11.848 1.00 92.19 87 MET A C 1
ATOM 730 O O . MET A 1 87 ? -50.041 -2.635 12.813 1.00 92.19 87 MET A O 1
ATOM 734 N N . LYS A 1 88 ? -48.224 -3.554 11.849 1.00 93.88 88 LYS A N 1
ATOM 735 C CA . LYS A 1 88 ? -47.331 -3.351 12.996 1.00 93.88 88 LYS A CA 1
ATOM 736 C C . LYS A 1 88 ? -47.173 -1.863 13.335 1.00 93.88 88 LYS A C 1
ATOM 738 O O . LYS A 1 88 ? -47.286 -1.481 14.493 1.00 93.88 88 LYS A O 1
ATOM 743 N N . ALA A 1 89 ? -46.999 -1.009 12.326 1.00 90.00 89 ALA A N 1
ATOM 744 C CA . ALA A 1 89 ? -46.931 0.437 12.534 1.00 90.00 89 ALA A CA 1
ATOM 745 C C . ALA A 1 89 ? -48.250 1.012 13.091 1.00 90.00 89 ALA A C 1
ATOM 747 O O . ALA A 1 89 ? -48.237 1.949 13.889 1.00 90.00 89 ALA A O 1
ATOM 748 N N . ILE A 1 90 ? -49.402 0.458 12.698 1.00 91.56 90 ILE A N 1
ATOM 749 C CA . ILE A 1 90 ? -50.706 0.856 13.249 1.00 91.56 90 ILE A CA 1
ATOM 750 C C . ILE A 1 90 ? -50.843 0.400 14.709 1.00 91.56 90 ILE A C 1
ATOM 752 O O . ILE A 1 90 ? -51.288 1.196 15.536 1.00 91.56 90 ILE A O 1
ATOM 756 N N . SER A 1 91 ? -50.436 -0.828 15.053 1.00 89.31 91 SER A N 1
ATOM 757 C CA . SER A 1 91 ? -50.501 -1.318 16.439 1.00 89.31 91 SER A CA 1
ATOM 758 C C . SER A 1 91 ? -49.575 -0.540 17.370 1.00 89.31 91 SER A C 1
ATOM 760 O O . SER A 1 91 ? -49.986 -0.170 18.465 1.00 89.31 91 SER A O 1
ATOM 762 N N . GLU A 1 92 ? -48.356 -0.230 16.919 1.00 87.94 92 GLU A N 1
ATOM 763 C CA . GLU A 1 92 ? -47.407 0.599 17.674 1.00 87.94 92 GLU A CA 1
ATOM 764 C C . GLU A 1 92 ? -47.986 2.005 17.921 1.00 87.94 92 GLU A C 1
ATOM 766 O O . GLU A 1 92 ? -47.973 2.489 19.050 1.00 87.94 92 GLU A O 1
ATOM 771 N N . ASN A 1 93 ? -48.609 2.628 16.912 1.00 82.06 93 ASN A N 1
ATOM 772 C CA . ASN A 1 93 ? -49.289 3.919 17.086 1.00 82.06 93 ASN A CA 1
ATOM 773 C C . ASN A 1 93 ? -50.524 3.847 18.004 1.00 82.06 93 ASN A C 1
ATOM 775 O O . ASN A 1 93 ? -50.838 4.833 18.675 1.00 82.06 93 ASN A O 1
ATOM 779 N N . LYS A 1 94 ? -51.236 2.712 18.042 1.00 82.69 94 LYS A N 1
ATOM 780 C CA . LYS A 1 94 ? -52.383 2.508 18.942 1.00 82.69 94 LYS A CA 1
ATOM 781 C C . LYS A 1 94 ? -51.929 2.398 20.401 1.00 82.69 94 LYS A C 1
ATOM 783 O O . LYS A 1 94 ? -52.480 3.099 21.242 1.00 82.69 94 LYS A O 1
ATOM 788 N N . MET A 1 95 ? -50.867 1.636 20.677 1.00 75.56 95 MET A N 1
ATOM 789 C CA . MET A 1 95 ? -50.298 1.534 22.029 1.00 75.56 95 MET A CA 1
ATOM 790 C C . MET A 1 95 ? -49.743 2.868 22.536 1.00 75.56 95 MET A C 1
ATOM 792 O O . MET A 1 95 ? -49.915 3.204 23.704 1.00 75.56 95 MET A O 1
ATOM 796 N N . VAL A 1 96 ? -49.151 3.679 21.652 1.00 74.38 96 VAL A N 1
ATOM 797 C CA . VAL A 1 96 ? -48.732 5.044 22.007 1.00 74.38 96 VAL A CA 1
ATOM 798 C C . VAL A 1 96 ? -49.942 5.915 22.376 1.00 74.38 96 VAL A C 1
ATOM 800 O O . VAL A 1 96 ? -49.881 6.651 23.352 1.00 74.38 96 VAL A O 1
ATOM 803 N N . LYS A 1 97 ? -51.074 5.820 21.670 1.00 69.88 97 LYS A N 1
ATOM 804 C CA . LYS A 1 97 ? -52.286 6.577 22.042 1.00 69.88 97 LYS A CA 1
ATOM 805 C C . LYS A 1 97 ? -52.929 6.115 23.354 1.00 69.88 97 LYS A C 1
ATOM 807 O O . LYS A 1 97 ? -53.523 6.937 24.038 1.00 69.88 97 LYS A O 1
ATOM 812 N N . GLU A 1 98 ? -52.826 4.836 23.702 1.00 72.38 98 GLU A N 1
ATOM 813 C CA . GLU A 1 98 ? -53.395 4.296 24.947 1.00 72.38 98 GLU A CA 1
ATOM 814 C C . GLU A 1 98 ? -52.513 4.592 26.170 1.00 72.38 98 GLU A C 1
ATOM 816 O O . GLU A 1 98 ? -53.034 4.847 27.252 1.00 72.38 98 GLU A O 1
ATOM 821 N N . HIS A 1 99 ? -51.185 4.625 26.012 1.00 68.38 99 HIS A N 1
ATOM 822 C CA . HIS A 1 99 ? -50.265 4.997 27.098 1.00 68.38 99 HIS A CA 1
ATOM 823 C C . HIS A 1 99 ? -50.164 6.511 27.337 1.00 68.38 99 HIS A C 1
ATOM 825 O O . HIS A 1 99 ? -49.837 6.935 28.444 1.00 68.38 99 HIS A O 1
ATOM 831 N N . PHE A 1 100 ? -50.481 7.338 26.340 1.00 65.50 100 PHE A N 1
ATOM 832 C CA . PHE A 1 100 ? -50.572 8.790 26.492 1.00 65.50 100 PHE A CA 1
ATOM 833 C C . PHE A 1 100 ? -52.048 9.204 26.511 1.00 65.50 100 PHE A C 1
ATOM 835 O O . PHE A 1 100 ? -52.614 9.572 25.485 1.00 65.50 100 PHE A O 1
ATOM 842 N N . GLY A 1 101 ? -52.668 9.099 27.692 1.00 51.03 101 GLY A N 1
ATOM 843 C CA . GLY A 1 101 ? -54.091 9.354 27.930 1.00 51.03 101 GLY A CA 1
ATOM 844 C C . GLY A 1 101 ? -54.642 10.643 27.298 1.00 51.03 101 GLY A C 1
ATOM 845 O O . GLY A 1 101 ? -53.928 11.626 27.094 1.00 51.03 101 GLY A O 1
ATOM 846 N N . ALA A 1 102 ? -55.948 10.616 27.016 1.00 56.16 102 ALA A N 1
ATOM 847 C CA . ALA A 1 102 ? -56.748 11.522 26.180 1.00 56.16 102 ALA A CA 1
ATOM 848 C C . ALA A 1 102 ? -56.843 13.013 26.609 1.00 56.16 102 ALA A C 1
ATOM 850 O O . ALA A 1 102 ? -57.854 13.664 26.359 1.00 56.16 102 ALA A O 1
ATOM 851 N N . GLY A 1 103 ? -55.818 13.584 27.242 1.00 50.72 103 GLY A N 1
ATOM 852 C CA . GLY A 1 103 ? -55.901 14.888 27.905 1.00 50.72 103 GLY A CA 1
ATOM 853 C C . GLY A 1 103 ? -55.109 16.039 27.290 1.00 50.72 103 GLY A C 1
ATOM 854 O O . GLY A 1 103 ? -55.177 17.142 27.821 1.00 50.72 103 GLY A O 1
ATOM 855 N N . THR A 1 104 ? -54.342 15.854 26.212 1.00 52.53 104 THR A N 1
ATOM 856 C CA . THR A 1 104 ? -53.486 16.946 25.713 1.00 52.53 104 THR A CA 1
ATOM 857 C C . THR A 1 104 ? -53.588 17.158 24.204 1.00 52.53 104 THR A C 1
ATOM 859 O O . THR A 1 104 ? -53.039 16.424 23.384 1.00 52.53 104 THR A O 1
ATOM 862 N N . HIS A 1 105 ? -54.286 18.234 23.832 1.00 51.72 105 HIS A N 1
ATOM 863 C CA . HIS A 1 105 ? -54.276 18.830 22.496 1.00 51.72 105 HIS A CA 1
ATOM 864 C C . HIS A 1 105 ? -52.885 19.410 22.183 1.00 51.72 105 HIS A C 1
ATOM 866 O O . HIS A 1 105 ? -52.681 20.624 22.145 1.00 51.72 105 HIS A O 1
ATOM 872 N N . TYR A 1 106 ? -51.896 18.557 21.925 1.00 51.03 106 TYR A N 1
ATOM 873 C CA . TYR A 1 106 ? -50.666 19.016 21.295 1.00 51.03 106 TYR A CA 1
ATOM 874 C C . TYR A 1 106 ? -50.917 19.159 19.796 1.00 51.03 106 TYR A C 1
ATOM 876 O O . TYR A 1 106 ? -51.136 18.190 19.069 1.00 51.03 106 TYR A O 1
ATOM 884 N N . LYS A 1 107 ? -50.900 20.409 19.328 1.00 48.94 107 LYS A N 1
ATOM 885 C CA . LYS A 1 107 ? -50.932 20.785 17.913 1.00 48.94 107 LYS A CA 1
ATOM 886 C C . LYS A 1 107 ? -49.613 20.340 17.269 1.00 48.94 107 LYS A C 1
ATOM 888 O O . LYS A 1 107 ? -48.692 21.136 17.095 1.00 48.94 107 LYS A O 1
ATOM 893 N N . VAL A 1 108 ? -49.493 19.047 16.970 1.00 47.72 108 VAL A N 1
ATOM 894 C CA . VAL A 1 108 ? -48.340 18.487 16.261 1.00 47.72 108 VAL A CA 1
ATOM 895 C C . VAL A 1 108 ? -48.359 19.060 14.846 1.00 47.72 108 VAL A C 1
ATOM 897 O O . VAL A 1 108 ? -49.178 18.677 14.013 1.00 47.72 108 VAL A O 1
ATOM 900 N N . LYS A 1 109 ? -47.472 20.026 14.575 1.00 43.62 109 LYS A N 1
ATOM 901 C CA . LYS A 1 109 ? -47.186 20.470 13.207 1.00 43.62 109 LYS A CA 1
ATOM 902 C C . LYS A 1 109 ? -46.743 19.233 12.416 1.00 43.62 109 LYS A C 1
ATOM 904 O O . LYS A 1 109 ? -45.788 18.585 12.849 1.00 43.62 109 LYS A O 1
ATOM 909 N N . PRO A 1 110 ? -47.381 18.894 11.283 1.00 40.81 110 PRO A N 1
ATOM 910 C CA . PRO A 1 110 ? -46.937 17.780 10.464 1.00 40.81 110 PRO A CA 1
ATOM 911 C C . PRO A 1 110 ? -45.559 18.127 9.899 1.00 40.81 110 PRO A C 1
ATOM 913 O O . PRO A 1 110 ? -45.429 18.851 8.913 1.00 40.81 110 PRO A O 1
ATOM 916 N N . SER A 1 111 ? -44.504 17.630 10.543 1.00 43.19 111 SER A N 1
ATOM 917 C CA . SER A 1 111 ? -43.190 17.554 9.922 1.00 43.19 111 SER A CA 1
ATOM 918 C C . SER A 1 111 ? -43.281 16.443 8.887 1.00 43.19 111 SER A C 1
ATOM 920 O O . SER A 1 111 ? -43.037 15.271 9.168 1.00 43.19 111 SER A O 1
ATOM 922 N N . VAL A 1 112 ? -43.710 16.818 7.682 1.00 42.09 112 VAL A N 1
ATOM 923 C CA . VAL A 1 112 ? -43.579 15.990 6.488 1.00 42.09 112 VAL A CA 1
ATOM 924 C C . VAL A 1 112 ? -42.081 15.863 6.220 1.00 42.09 112 VAL A C 1
ATOM 926 O O . VAL A 1 112 ? -41.507 16.588 5.407 1.00 42.09 112 VAL A O 1
ATOM 929 N N . LYS A 1 113 ? -41.412 14.943 6.919 1.00 43.28 113 LYS A N 1
ATOM 930 C CA . LYS A 1 113 ? -40.163 14.382 6.416 1.00 43.28 113 LYS A CA 1
ATOM 931 C C . LYS A 1 113 ? -40.542 13.651 5.138 1.00 43.28 113 LYS A C 1
ATOM 933 O O . LYS A 1 113 ? -41.079 12.547 5.186 1.00 43.28 113 LYS A O 1
ATOM 938 N N . ARG A 1 114 ? -40.306 14.303 3.993 1.00 37.94 114 ARG A N 1
ATOM 939 C CA . ARG A 1 114 ? -40.245 13.634 2.693 1.00 37.94 114 ARG A CA 1
ATOM 940 C C . ARG A 1 114 ? -39.280 12.471 2.861 1.00 37.94 114 ARG A C 1
ATOM 942 O O . ARG A 1 114 ? -38.071 12.674 2.917 1.00 37.94 114 ARG A O 1
ATOM 949 N N . ILE A 1 115 ? -39.822 11.267 2.969 1.00 35.34 115 ILE A N 1
ATOM 950 C CA . ILE A 1 115 ? -39.060 10.055 2.733 1.00 35.34 115 ILE A CA 1
ATOM 951 C C . ILE A 1 115 ? -38.694 10.146 1.256 1.00 35.34 115 ILE A C 1
ATOM 953 O O . ILE A 1 115 ? -39.547 9.987 0.383 1.00 35.34 115 ILE A O 1
ATOM 957 N N . SER A 1 116 ? -37.450 10.525 0.974 1.00 35.91 116 SER A N 1
ATOM 958 C CA . SER A 1 116 ? -36.882 10.403 -0.357 1.00 35.91 116 SER A CA 1
ATOM 959 C C . SER A 1 116 ? -36.827 8.912 -0.659 1.00 35.91 116 SER A C 1
ATOM 961 O O . SER A 1 116 ? -35.897 8.219 -0.247 1.00 35.91 116 SER A O 1
ATOM 963 N N . THR A 1 117 ? -37.855 8.399 -1.327 1.00 37.19 117 THR A N 1
ATOM 964 C CA . THR A 1 117 ? -37.755 7.116 -2.011 1.00 37.19 117 THR A CA 1
ATOM 965 C C . THR A 1 117 ? -36.540 7.194 -2.936 1.00 37.19 117 THR A C 1
ATOM 967 O O . THR A 1 117 ? -36.398 8.205 -3.638 1.00 37.19 117 THR A O 1
ATOM 970 N N . PRO A 1 118 ? -35.648 6.191 -2.943 1.00 34.91 118 PRO A N 1
ATOM 971 C CA . PRO A 1 118 ? -34.555 6.162 -3.900 1.00 34.91 118 PRO A CA 1
ATOM 972 C C . PRO A 1 118 ? -35.152 6.293 -5.303 1.00 34.91 118 PRO A C 1
ATOM 974 O O . PRO A 1 118 ? -36.066 5.551 -5.661 1.00 34.91 118 PRO A O 1
ATOM 977 N N . ARG A 1 119 ? -34.688 7.293 -6.064 1.00 35.06 119 ARG A N 1
ATOM 978 C CA . ARG A 1 119 ? -35.016 7.436 -7.484 1.00 35.06 119 ARG A CA 1
ATOM 979 C C . ARG A 1 119 ? -34.586 6.141 -8.159 1.00 35.06 119 ARG A C 1
ATOM 981 O O . ARG A 1 119 ? -33.394 5.915 -8.352 1.00 35.06 119 ARG A O 1
ATOM 988 N N . THR A 1 120 ? -35.549 5.299 -8.504 1.00 38.41 120 THR A N 1
ATOM 989 C CA . THR A 1 120 ? -35.344 4.270 -9.511 1.00 38.41 120 THR A CA 1
ATOM 990 C C . THR A 1 120 ? -34.896 4.970 -10.796 1.00 38.41 120 THR A C 1
ATOM 992 O O . THR A 1 120 ? -35.450 6.020 -11.145 1.00 38.41 120 THR A O 1
ATOM 995 N N . PRO A 1 121 ? -33.853 4.469 -11.479 1.00 34.69 121 PRO A N 1
ATOM 996 C CA . PRO A 1 121 ? -33.445 5.028 -12.755 1.00 34.69 121 PRO A CA 1
ATOM 997 C C . PRO A 1 121 ? -34.628 4.932 -13.719 1.00 34.69 121 PRO A C 1
ATOM 999 O O . PRO A 1 121 ? -35.189 3.860 -13.935 1.00 34.69 121 PRO A O 1
ATOM 1002 N N . ILE A 1 122 ? -35.031 6.084 -14.252 1.00 35.38 122 ILE A N 1
ATOM 1003 C CA . ILE A 1 122 ? -36.040 6.193 -15.301 1.00 35.38 122 ILE A CA 1
ATOM 1004 C C . ILE A 1 122 ? -35.464 5.472 -16.519 1.00 35.38 122 ILE A C 1
ATOM 1006 O O . ILE A 1 122 ? -34.557 5.987 -17.170 1.00 35.38 122 ILE A O 1
ATOM 1010 N N . ILE A 1 123 ? -35.966 4.272 -16.797 1.00 36.59 123 ILE A N 1
ATOM 1011 C CA . ILE A 1 123 ? -35.799 3.617 -18.091 1.00 36.59 123 ILE A CA 1
ATOM 1012 C C . ILE A 1 123 ? -36.786 4.321 -19.035 1.00 36.59 123 ILE A C 1
ATOM 1014 O O . ILE A 1 123 ? -37.988 4.282 -18.771 1.00 36.59 123 ILE A O 1
ATOM 1018 N N . PRO A 1 124 ? -36.327 5.019 -20.088 1.00 32.50 124 PRO A N 1
ATOM 1019 C CA . PRO A 1 124 ? -37.229 5.627 -21.050 1.00 32.50 124 PRO A CA 1
ATOM 1020 C C . PRO A 1 124 ? -37.787 4.539 -21.974 1.00 32.50 124 PRO A C 1
ATOM 1022 O O . PRO A 1 124 ? -37.021 3.814 -22.605 1.00 32.50 124 PRO A O 1
ATOM 1025 N N . GLY A 1 125 ? -39.116 4.454 -22.058 1.00 39.12 125 GLY A N 1
ATOM 1026 C CA . GLY A 1 125 ? -39.822 3.633 -23.042 1.00 39.12 125 GLY A CA 1
ATOM 1027 C C . GLY A 1 125 ? -40.694 2.543 -22.430 1.00 39.12 125 GLY A C 1
ATOM 1028 O O . GLY A 1 125 ? -40.369 1.371 -22.559 1.00 39.12 125 GLY A O 1
ATOM 1029 N N . TYR A 1 126 ? -41.798 2.925 -21.785 1.00 33.81 126 TYR A N 1
ATOM 1030 C CA . TYR A 1 126 ? -42.963 2.050 -21.598 1.00 33.81 126 TYR A CA 1
ATOM 1031 C C . TYR A 1 126 ? -44.203 2.914 -21.304 1.00 33.81 126 TYR A C 1
ATOM 1033 O O . TYR A 1 126 ? -44.749 2.907 -20.205 1.00 33.81 126 TYR A O 1
ATOM 1041 N N . ASP A 1 127 ? -44.605 3.720 -22.289 1.00 37.47 127 ASP A N 1
ATOM 1042 C CA . ASP A 1 127 ? -45.908 4.388 -22.291 1.00 37.47 127 ASP A CA 1
ATOM 1043 C C . ASP A 1 127 ? -46.899 3.479 -23.017 1.00 37.47 127 ASP A C 1
ATOM 1045 O O . ASP A 1 127 ? -46.961 3.480 -24.239 1.00 37.47 127 ASP A O 1
ATOM 1049 N N . ASP A 1 128 ? -47.621 2.659 -22.259 1.00 39.09 128 ASP A N 1
ATOM 1050 C CA . ASP A 1 128 ? -49.030 2.369 -22.523 1.00 39.09 128 ASP A CA 1
ATOM 1051 C C . ASP A 1 128 ? -49.576 1.480 -21.408 1.00 39.09 128 ASP A C 1
ATOM 1053 O O . ASP A 1 128 ? -49.118 0.357 -21.211 1.00 39.09 128 ASP A O 1
ATOM 1057 N N . LEU A 1 129 ? -50.531 2.033 -20.654 1.00 35.19 129 LEU A N 1
ATOM 1058 C CA . LEU A 1 129 ? -51.711 1.387 -20.060 1.00 35.19 129 LEU A CA 1
ATOM 1059 C C . LEU A 1 129 ? -52.240 2.286 -18.936 1.00 35.19 129 LEU A C 1
ATOM 1061 O O . LEU A 1 129 ? -51.864 2.199 -17.767 1.00 35.19 129 LEU A O 1
ATOM 1065 N N . GLN A 1 130 ? -53.150 3.179 -19.321 1.00 38.25 130 GLN A N 1
ATOM 1066 C CA . GLN A 1 130 ? -53.959 3.964 -18.398 1.00 38.25 130 GLN A CA 1
ATOM 1067 C C . GLN A 1 130 ? -54.929 3.050 -17.634 1.00 38.25 130 GLN A C 1
ATOM 1069 O O . GLN A 1 130 ? -55.828 2.466 -18.234 1.00 38.25 130 GLN A O 1
ATOM 1074 N N . TRP A 1 131 ? -54.837 3.016 -16.303 1.00 30.47 131 TRP A N 1
ATOM 1075 C CA . TRP A 1 131 ? -55.945 2.583 -15.448 1.00 30.47 131 TRP A CA 1
ATOM 1076 C C . TRP A 1 131 ? -56.457 3.769 -14.633 1.00 30.47 131 TRP A C 1
ATOM 1078 O O . TRP A 1 131 ? -55.791 4.285 -13.737 1.00 30.47 131 TRP A O 1
ATOM 1088 N N . ARG A 1 132 ? -57.666 4.219 -14.988 1.00 30.33 132 ARG A N 1
ATOM 1089 C CA . ARG A 1 132 ? -58.427 5.255 -14.283 1.00 30.33 132 ARG A CA 1
ATOM 1090 C C . ARG A 1 132 ? -58.775 4.788 -12.868 1.00 30.33 132 ARG A C 1
ATOM 1092 O O . ARG A 1 132 ? -59.375 3.730 -12.687 1.00 30.33 132 ARG A O 1
ATOM 1099 N N . ALA A 1 133 ? -58.480 5.625 -11.879 1.00 34.31 133 ALA A N 1
ATOM 1100 C CA . ALA A 1 133 ? -58.975 5.476 -10.517 1.00 34.31 133 ALA A CA 1
ATOM 1101 C C . ALA A 1 133 ? -60.507 5.648 -10.476 1.00 34.31 133 ALA A C 1
ATOM 1103 O O . ALA A 1 133 ? -61.036 6.647 -10.966 1.00 34.31 133 ALA A O 1
ATOM 1104 N N . ARG A 1 134 ? -61.226 4.697 -9.863 1.00 31.16 134 ARG A N 1
ATOM 1105 C CA . ARG A 1 134 ? -62.607 4.907 -9.393 1.00 31.16 134 ARG A CA 1
ATOM 1106 C C . ARG A 1 134 ? -62.583 5.348 -7.921 1.00 31.16 134 ARG A C 1
ATOM 1108 O O . ARG A 1 134 ? -61.777 4.813 -7.159 1.00 31.16 134 ARG A O 1
ATOM 1115 N N . PRO A 1 135 ? -63.460 6.273 -7.496 1.00 33.84 135 PRO A N 1
ATOM 1116 C CA . PRO A 1 135 ? -63.537 6.704 -6.106 1.00 33.84 135 PRO A CA 1
ATOM 1117 C C . PRO A 1 135 ? -64.206 5.631 -5.231 1.00 33.84 135 PRO A C 1
ATOM 1119 O O . PRO A 1 135 ? -65.172 4.981 -5.635 1.00 33.84 135 PRO A O 1
ATOM 1122 N N . ARG A 1 136 ? -63.672 5.447 -4.019 1.00 29.45 136 ARG A N 1
ATOM 1123 C CA . ARG A 1 136 ? -64.194 4.544 -2.983 1.00 29.45 136 ARG A CA 1
ATOM 1124 C C . ARG A 1 136 ? -65.526 5.081 -2.443 1.00 29.45 136 ARG A C 1
ATOM 1126 O O . ARG A 1 136 ? -65.563 6.186 -1.912 1.00 29.45 136 ARG A O 1
ATOM 1133 N N . LYS A 1 137 ? -66.590 4.276 -2.541 1.00 31.25 137 LYS A N 1
ATOM 1134 C CA . LYS A 1 137 ? -67.825 4.438 -1.759 1.00 31.25 137 LYS A CA 1
ATOM 1135 C C . LYS A 1 137 ? -67.560 4.052 -0.300 1.00 31.25 137 LYS A C 1
ATOM 1137 O O . LYS A 1 137 ? -66.921 3.035 -0.038 1.00 31.25 137 LYS A O 1
ATOM 1142 N N . SER A 1 138 ? -68.060 4.874 0.613 1.00 42.31 138 SER A N 1
ATOM 1143 C CA . SER A 1 138 ? -68.186 4.612 2.046 1.00 42.31 138 SER A CA 1
ATOM 1144 C C . SER A 1 138 ? -69.243 3.534 2.301 1.00 42.31 138 SER A C 1
ATOM 1146 O O . SER A 1 138 ? -70.376 3.668 1.841 1.00 42.31 138 SER A O 1
ATOM 1148 N N . ILE A 1 139 ? -68.869 2.489 3.034 1.00 34.28 139 ILE A N 1
ATOM 1149 C CA . ILE A 1 139 ? -69.759 1.484 3.635 1.00 34.28 139 ILE A CA 1
ATOM 1150 C C . ILE A 1 139 ? -69.331 1.462 5.108 1.00 34.28 139 ILE A C 1
ATOM 1152 O O . ILE A 1 139 ? -68.156 1.220 5.377 1.00 34.28 139 ILE A O 1
ATOM 1156 N N . VAL A 1 140 ? -70.082 2.159 5.966 1.00 33.25 140 VAL A N 1
ATOM 1157 C CA . VAL A 1 140 ? -71.125 1.618 6.863 1.00 33.25 140 VAL A CA 1
ATOM 1158 C C . VAL A 1 140 ? -70.504 0.680 7.897 1.00 33.25 140 VAL A C 1
ATOM 1160 O O . VAL A 1 140 ? -70.045 -0.413 7.579 1.00 33.25 140 VAL A O 1
ATOM 1163 N N . GLU A 1 141 ? -70.441 1.209 9.117 1.00 39.22 141 GLU A N 1
ATOM 1164 C CA . GLU A 1 141 ? -70.114 0.515 10.355 1.00 39.22 141 GLU A CA 1
ATOM 1165 C C . GLU A 1 141 ? -71.204 -0.515 10.644 1.00 39.22 141 GLU A C 1
ATOM 1167 O O . GLU A 1 141 ? -72.375 -0.154 10.695 1.00 39.22 141 GLU A O 1
ATOM 1172 N N . ASP A 1 142 ? -70.807 -1.766 10.864 1.00 31.41 142 ASP A N 1
ATOM 1173 C CA . ASP A 1 142 ? -71.639 -2.744 11.552 1.00 31.41 142 ASP A CA 1
ATOM 1174 C C . ASP A 1 142 ? -70.822 -3.405 12.661 1.00 31.41 142 ASP A C 1
ATOM 1176 O O . ASP A 1 142 ? -69.655 -3.779 12.501 1.00 31.41 142 ASP A O 1
ATOM 1180 N N . ASN A 1 143 ? -71.474 -3.461 13.816 1.00 42.59 143 ASN A N 1
ATOM 1181 C CA . ASN A 1 143 ? -70.979 -3.900 15.106 1.00 42.59 143 ASN A CA 1
ATOM 1182 C C . ASN A 1 143 ? -70.526 -5.365 15.070 1.00 42.59 143 ASN A C 1
ATOM 1184 O O . ASN A 1 143 ? -71.317 -6.244 14.733 1.00 42.59 143 ASN A O 1
ATOM 1188 N N . LEU A 1 144 ? -69.294 -5.638 15.511 1.00 34.78 144 LEU A N 1
ATOM 1189 C CA . LEU A 1 144 ? -68.879 -6.982 15.906 1.00 34.78 144 LEU A CA 1
ATOM 1190 C C . LEU A 1 144 ? -68.298 -6.946 17.322 1.00 34.78 144 LEU A C 1
ATOM 1192 O O . LEU A 1 144 ? -67.333 -6.240 17.613 1.00 34.78 144 LEU A O 1
ATOM 1196 N N . SER A 1 145 ? -68.967 -7.703 18.181 1.00 33.16 145 SER A N 1
ATOM 1197 C CA . SER A 1 145 ? -68.707 -7.962 19.590 1.00 33.16 145 SER A CA 1
ATOM 1198 C C . SER A 1 145 ? -67.274 -8.409 19.880 1.00 33.16 145 SER A C 1
ATOM 1200 O O . SER A 1 145 ? -66.691 -9.211 19.153 1.00 33.16 145 SER A O 1
ATOM 1202 N N . GLN A 1 146 ? -66.748 -7.899 20.995 1.00 37.03 146 GLN A N 1
ATOM 1203 C CA . GLN A 1 146 ? -65.534 -8.364 21.658 1.00 37.03 146 GLN A CA 1
ATOM 1204 C C . GLN A 1 146 ? -65.665 -9.843 22.050 1.00 37.03 146 GLN A C 1
ATOM 1206 O O . GLN A 1 146 ? -66.506 -10.186 22.874 1.00 37.03 146 GLN A O 1
ATOM 1211 N N . GLU A 1 147 ? -64.782 -10.690 21.524 1.00 34.66 147 GLU A N 1
ATOM 1212 C CA . GLU A 1 147 ? -64.324 -11.898 22.213 1.00 34.66 147 GLU A CA 1
ATOM 1213 C C . GLU A 1 147 ? -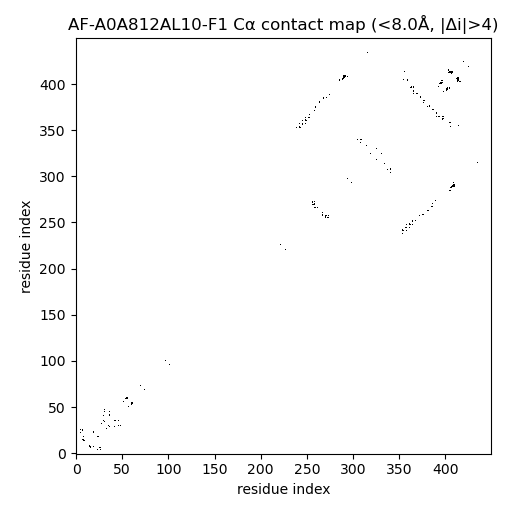62.859 -11.675 22.603 1.00 34.66 147 GLU A C 1
ATOM 1215 O O . GLU A 1 147 ? -61.963 -11.594 21.758 1.00 34.66 147 GLU A O 1
ATOM 1220 N N . GLU A 1 148 ? -62.625 -11.506 23.904 1.00 41.44 148 GLU A N 1
ATOM 1221 C CA . GLU A 1 148 ? -61.296 -11.524 24.507 1.00 41.44 148 GLU A CA 1
ATOM 1222 C C . GLU A 1 148 ? -60.762 -12.960 24.490 1.00 41.44 148 GLU A C 1
ATOM 1224 O O . GLU A 1 148 ? -61.242 -13.827 25.215 1.00 41.44 148 GLU A O 1
ATOM 1229 N N . VAL A 1 149 ? -59.740 -13.218 23.674 1.00 40.09 149 VAL A N 1
ATOM 1230 C CA . VAL A 1 149 ? -58.956 -14.458 23.737 1.00 40.09 149 VAL A CA 1
ATOM 1231 C C . VAL A 1 149 ? -57.650 -14.155 24.468 1.00 40.09 149 VAL A C 1
ATOM 1233 O O . VAL A 1 149 ? -56.620 -13.878 23.854 1.00 40.09 149 VAL A O 1
ATOM 1236 N N . SER A 1 150 ? -57.690 -14.190 25.800 1.00 45.25 150 SER A N 1
ATOM 1237 C CA . SER A 1 150 ? -56.494 -14.287 26.641 1.00 45.25 150 SER A CA 1
ATOM 1238 C C . SER A 1 150 ? -56.184 -15.767 26.880 1.00 45.25 150 SER A C 1
ATOM 1240 O O . SER A 1 150 ? -56.600 -16.358 27.874 1.00 45.25 150 SER A O 1
ATOM 1242 N N . GLY A 1 151 ? -55.500 -16.393 25.924 1.00 42.44 151 GLY A N 1
ATOM 1243 C CA . GLY A 1 151 ? -54.993 -17.757 26.064 1.00 42.44 151 GLY A CA 1
ATOM 1244 C C . GLY A 1 151 ? -53.572 -17.754 26.616 1.00 42.44 151 GLY A C 1
ATOM 1245 O O . GLY A 1 151 ? -52.616 -17.669 25.846 1.00 42.44 151 GLY A O 1
ATOM 1246 N N . GLU A 1 152 ? -53.422 -17.838 27.937 1.00 48.38 152 GLU A N 1
ATOM 1247 C CA . GLU A 1 152 ? -52.145 -18.165 28.577 1.00 48.38 152 GLU A CA 1
ATOM 1248 C C . GLU A 1 152 ? -51.808 -19.636 28.279 1.00 48.38 152 GLU A C 1
ATOM 1250 O O . GLU A 1 152 ? -52.544 -20.550 28.646 1.00 48.38 152 GLU A O 1
ATOM 1255 N N . ILE A 1 153 ? -50.711 -19.879 27.557 1.00 55.16 153 ILE A N 1
ATOM 1256 C CA . ILE A 1 153 ? -50.267 -21.235 27.213 1.00 55.16 153 ILE A CA 1
ATOM 1257 C C . ILE A 1 153 ? -49.679 -21.880 28.471 1.00 55.16 153 ILE A C 1
ATOM 1259 O O . ILE A 1 153 ? -48.596 -21.509 28.928 1.00 55.16 153 ILE A O 1
ATOM 1263 N N . ASN A 1 154 ? -50.388 -22.867 29.018 1.00 61.50 154 ASN A N 1
ATOM 1264 C CA . ASN A 1 154 ? -49.991 -23.577 30.227 1.00 61.50 154 ASN A CA 1
ATOM 1265 C C . ASN A 1 154 ? -48.898 -24.617 29.909 1.00 61.50 154 ASN A C 1
ATOM 1267 O O . ASN A 1 154 ? -49.172 -25.733 29.469 1.00 61.50 154 ASN A O 1
ATOM 1271 N N . PHE A 1 155 ? -47.633 -24.240 30.118 1.00 56.44 155 PHE A N 1
ATOM 1272 C CA . PHE A 1 155 ? -46.449 -25.073 29.842 1.00 56.44 155 PHE A CA 1
ATOM 1273 C C . PHE A 1 155 ? -46.477 -26.450 30.528 1.00 56.44 155 PHE A C 1
ATOM 1275 O O . PHE A 1 155 ? -45.908 -27.410 30.007 1.00 56.44 155 PHE A O 1
ATOM 1282 N N . SER A 1 156 ? -47.181 -26.556 31.653 1.00 66.44 156 SER A N 1
ATOM 1283 C CA . SER A 1 156 ? -47.400 -27.794 32.406 1.00 66.44 156 SER A CA 1
ATOM 1284 C C . SER A 1 156 ? -48.121 -28.854 31.568 1.00 66.44 156 SER A C 1
ATOM 1286 O O . SER A 1 156 ? -47.766 -30.029 31.590 1.00 66.44 156 SER A O 1
ATOM 1288 N N . GLU A 1 157 ? -49.104 -28.427 30.775 1.00 71.62 157 GLU A N 1
ATOM 1289 C CA . GLU A 1 157 ? -49.945 -29.307 29.962 1.00 71.62 157 GLU A CA 1
ATOM 1290 C C . GLU A 1 157 ? -49.172 -29.855 28.752 1.00 71.62 157 GLU A C 1
ATOM 1292 O O . GLU A 1 157 ? -49.306 -31.020 28.383 1.00 71.62 157 GLU A O 1
ATOM 1297 N N . LEU A 1 158 ? -48.270 -29.045 28.190 1.00 72.38 158 LEU A N 1
ATOM 1298 C CA . LEU A 1 158 ? -47.353 -29.455 27.122 1.00 72.38 158 LEU A CA 1
ATOM 1299 C C . LEU A 1 158 ? -46.298 -30.455 27.605 1.00 72.38 158 LEU A C 1
ATOM 1301 O O . LEU A 1 158 ? -45.958 -31.388 26.878 1.00 72.38 158 LEU A O 1
ATOM 1305 N N . GLN A 1 159 ? -45.794 -30.281 28.828 1.00 66.81 159 GLN A N 1
ATOM 1306 C CA . GLN A 1 159 ? -44.810 -31.188 29.413 1.00 66.81 159 GLN A CA 1
ATOM 1307 C C . GLN A 1 159 ? -45.429 -32.551 29.747 1.00 66.81 159 GLN A C 1
ATOM 1309 O O . GLN A 1 159 ? -44.806 -33.580 29.483 1.00 66.81 159 GLN A O 1
ATOM 1314 N N . GLN A 1 160 ? -46.671 -32.563 30.236 1.00 78.25 160 GLN A N 1
ATOM 1315 C CA . GLN A 1 160 ? -47.416 -33.796 30.493 1.00 78.25 160 GLN A CA 1
ATOM 1316 C C . GLN A 1 160 ? -47.682 -34.565 29.192 1.00 78.25 160 GLN A C 1
ATOM 1318 O O . GLN A 1 160 ? -47.374 -35.750 29.097 1.00 78.25 160 GLN A O 1
ATOM 1323 N N . LYS A 1 161 ? -48.122 -33.857 28.143 1.00 76.00 161 LYS A N 1
ATOM 1324 C CA . LYS A 1 161 ? -48.391 -34.441 26.822 1.00 76.00 161 LYS A CA 1
ATOM 1325 C C . LYS A 1 161 ? -47.152 -35.085 26.191 1.00 76.00 161 LYS A C 1
ATOM 1327 O O . LYS A 1 161 ? -47.256 -36.098 25.511 1.00 76.00 161 LYS A O 1
ATOM 1332 N N . PHE A 1 162 ? -45.970 -34.527 26.452 1.00 70.06 162 PHE A N 1
ATOM 1333 C CA . PHE A 1 162 ? -44.703 -35.071 25.963 1.00 70.06 162 PHE A CA 1
ATOM 1334 C C . PHE A 1 162 ? -44.269 -36.346 26.708 1.00 70.06 162 PHE A C 1
ATOM 1336 O O . PHE A 1 162 ? -43.691 -37.251 26.106 1.00 70.06 162 PHE A O 1
ATOM 1343 N N . ILE A 1 163 ? -44.553 -36.437 28.011 1.00 76.81 163 ILE A N 1
ATOM 1344 C CA . ILE A 1 163 ? -44.293 -37.643 28.814 1.00 76.81 163 ILE A CA 1
ATOM 1345 C C . ILE A 1 163 ? -45.279 -38.763 28.440 1.00 76.81 163 ILE A C 1
ATOM 1347 O O . ILE A 1 163 ? -44.880 -39.929 28.342 1.00 76.81 163 ILE A O 1
ATOM 1351 N N . ASP A 1 164 ? -46.531 -38.411 28.151 1.00 74.75 164 ASP A N 1
ATOM 1352 C CA . ASP A 1 164 ? -47.558 -39.352 27.691 1.00 74.75 164 ASP A CA 1
ATOM 1353 C C . ASP A 1 164 ? -47.258 -39.882 26.270 1.00 74.75 164 ASP A C 1
ATOM 1355 O O . ASP A 1 164 ? -47.393 -41.079 25.999 1.00 74.75 164 ASP A O 1
ATOM 1359 N N . ASP A 1 165 ? -46.728 -39.044 25.372 1.00 68.19 165 ASP A N 1
ATOM 1360 C CA . ASP A 1 165 ? -46.263 -39.478 24.042 1.00 68.19 165 ASP A CA 1
ATOM 1361 C C . ASP A 1 165 ? -45.028 -40.399 24.118 1.00 68.19 165 ASP A C 1
ATOM 1363 O O . ASP A 1 165 ? -44.903 -41.349 23.343 1.00 68.19 165 ASP A O 1
ATOM 1367 N N . LEU A 1 166 ? -44.122 -40.176 25.078 1.00 64.00 166 LEU A N 1
ATOM 1368 C CA . LEU A 1 166 ? -42.947 -41.035 25.284 1.00 64.00 166 LEU A CA 1
ATOM 1369 C C . LEU A 1 166 ? -43.294 -42.398 25.894 1.00 64.00 166 LEU A C 1
ATOM 1371 O O . LEU A 1 166 ? -42.583 -43.375 25.654 1.00 64.00 166 LEU A O 1
ATOM 1375 N N . SER A 1 167 ? -44.370 -42.473 26.676 1.00 66.62 167 SER A N 1
ATOM 1376 C CA . SER A 1 167 ? -44.806 -43.705 27.341 1.00 66.62 167 SER A CA 1
ATOM 1377 C C . SER A 1 167 ? -45.801 -44.526 26.511 1.00 66.62 167 SER A C 1
ATOM 1379 O O . SER A 1 167 ? -45.882 -45.741 26.694 1.00 66.62 167 SER A O 1
ATOM 1381 N N . SER A 1 168 ? -46.490 -43.913 25.542 1.00 56.44 168 SER A N 1
ATOM 1382 C CA . SER A 1 168 ? -47.461 -44.589 24.666 1.00 56.44 168 SER A CA 1
ATOM 1383 C C . SER A 1 168 ? -46.850 -45.346 23.474 1.00 56.44 168 SER A C 1
ATOM 1385 O O . SER A 1 168 ? -47.556 -46.079 22.780 1.00 56.44 168 SER A O 1
ATOM 1387 N N . HIS A 1 169 ? -45.535 -45.270 23.246 1.00 48.16 169 HIS A N 1
ATOM 1388 C CA . HIS A 1 169 ? -44.844 -46.100 22.249 1.00 48.16 169 HIS A CA 1
ATOM 1389 C C . HIS A 1 169 ? -44.410 -47.468 22.806 1.00 48.16 169 HIS A C 1
ATOM 1391 O O . HIS A 1 169 ? -43.232 -47.825 22.813 1.00 48.16 169 HIS A O 1
ATOM 1397 N N . GLN A 1 170 ? -45.398 -48.284 23.191 1.00 47.06 170 GLN A N 1
ATOM 1398 C CA . GLN A 1 170 ? -45.295 -49.737 23.042 1.00 47.06 170 GLN A CA 1
ATOM 1399 C C . GLN A 1 170 ? -45.805 -50.129 21.650 1.00 47.06 170 GLN A C 1
ATOM 1401 O O . GLN A 1 170 ? -46.845 -49.687 21.173 1.00 47.06 170 GLN A O 1
ATOM 1406 N N . THR A 1 171 ? -44.981 -50.910 20.964 1.00 45.22 171 THR A N 1
ATOM 1407 C CA . THR A 1 171 ? -45.007 -51.218 19.532 1.00 45.22 171 THR A CA 1
ATOM 1408 C C . THR A 1 171 ? -46.338 -51.768 19.007 1.00 45.22 171 THR A C 1
ATOM 1410 O O . THR A 1 171 ? -46.756 -52.834 19.464 1.00 45.22 171 THR A O 1
ATOM 1413 N N . PRO A 1 172 ? -46.924 -51.187 17.941 1.00 38.94 172 PRO A N 1
ATOM 1414 C CA . PRO A 1 172 ? -47.829 -51.924 17.082 1.00 38.94 172 PRO A CA 1
ATOM 1415 C C . PRO A 1 172 ? -47.035 -52.740 16.053 1.00 38.94 172 PRO A C 1
ATOM 1417 O O . PRO A 1 172 ? -46.050 -52.303 15.451 1.00 38.94 172 PRO A O 1
ATOM 1420 N N . THR A 1 173 ? -47.499 -53.964 15.871 1.00 47.94 173 THR A N 1
ATOM 1421 C CA . THR A 1 173 ? -47.068 -54.942 14.883 1.00 47.94 173 THR A CA 1
ATOM 1422 C C . THR A 1 173 ? -47.278 -54.472 13.439 1.00 47.94 173 THR A C 1
ATOM 1424 O O . THR A 1 173 ? -48.368 -54.046 13.080 1.00 47.94 173 THR A O 1
ATOM 1427 N N . CYS A 1 174 ? -46.250 -54.720 12.616 1.00 44.69 174 CYS A N 1
ATOM 1428 C CA . CYS A 1 174 ? -46.279 -54.986 11.171 1.00 44.69 174 CYS A CA 1
ATOM 1429 C C . CYS A 1 174 ? -46.712 -53.855 10.214 1.00 44.69 174 CYS A C 1
ATOM 1431 O O . CYS A 1 174 ? -47.879 -53.511 10.150 1.00 44.69 174 CYS A O 1
ATOM 1433 N N . PHE A 1 175 ? -45.795 -53.405 9.342 1.00 40.28 175 PHE A N 1
ATOM 1434 C CA . PHE A 1 175 ? -46.089 -53.206 7.912 1.00 40.28 175 PHE A CA 1
ATOM 1435 C C . PHE A 1 175 ? -44.809 -53.298 7.066 1.00 40.28 175 PHE A C 1
ATOM 1437 O O . PHE A 1 175 ? -43.844 -52.553 7.242 1.00 40.28 175 PHE A O 1
ATOM 1444 N N . ASN A 1 176 ? -44.832 -54.234 6.117 1.00 49.66 176 ASN A N 1
ATOM 1445 C CA . ASN A 1 176 ? -43.806 -54.497 5.113 1.00 49.66 176 ASN A CA 1
ATOM 1446 C C . ASN A 1 176 ? -43.718 -53.320 4.116 1.00 49.66 176 ASN A C 1
ATOM 1448 O O . ASN A 1 176 ? -44.470 -53.254 3.144 1.00 49.66 176 ASN A O 1
ATOM 1452 N N . ARG A 1 177 ? -42.797 -52.376 4.333 1.00 49.28 177 ARG A N 1
ATOM 1453 C CA . ARG A 1 177 ? -42.364 -51.414 3.304 1.00 49.28 177 ARG A CA 1
ATOM 1454 C C . ARG A 1 177 ? -40.888 -51.632 3.013 1.00 49.28 177 ARG A C 1
ATOM 1456 O O . ARG A 1 177 ? -40.082 -51.686 3.933 1.00 49.28 177 ARG A O 1
ATOM 1463 N N . LYS A 1 178 ? -40.549 -51.748 1.726 1.00 51.00 178 LYS A N 1
ATOM 1464 C CA . LYS A 1 178 ? -39.172 -51.838 1.224 1.00 51.00 178 LYS A CA 1
ATOM 1465 C C . LYS A 1 178 ? -38.403 -50.587 1.659 1.00 51.00 178 LYS A C 1
ATOM 1467 O O . LYS A 1 178 ? -38.661 -49.495 1.162 1.00 51.00 178 LYS A O 1
ATOM 1472 N N . ILE A 1 179 ? -37.496 -50.755 2.613 1.00 49.81 179 ILE A N 1
ATOM 1473 C CA . ILE A 1 179 ? -36.587 -49.715 3.098 1.00 49.81 179 ILE A CA 1
ATOM 1474 C C . ILE A 1 179 ? -35.285 -49.811 2.288 1.00 49.81 179 ILE A C 1
ATOM 1476 O O . ILE A 1 179 ? -34.886 -50.906 1.892 1.00 49.81 179 ILE A O 1
ATOM 1480 N N . SER A 1 180 ? -34.633 -48.677 2.019 1.00 59.00 180 SER A N 1
ATOM 1481 C CA . SER A 1 180 ? -33.351 -48.631 1.310 1.00 59.00 180 SER A CA 1
ATOM 1482 C C . SER A 1 180 ? -32.257 -49.440 2.040 1.00 59.00 180 SER A C 1
ATOM 1484 O O . SER A 1 180 ? -32.226 -49.464 3.277 1.00 59.00 180 SER A O 1
ATOM 1486 N N . PRO A 1 181 ? -31.332 -50.090 1.304 1.00 64.94 181 PRO A N 1
ATOM 1487 C CA . PRO A 1 181 ? -30.324 -50.990 1.881 1.00 64.94 181 PRO A CA 1
ATOM 1488 C C . PRO A 1 181 ? -29.402 -50.303 2.905 1.00 64.94 181 PRO A C 1
ATOM 1490 O O . PRO A 1 181 ? -28.965 -50.930 3.867 1.00 64.94 181 PRO A O 1
ATOM 1493 N N . THR A 1 182 ? -29.182 -48.994 2.772 1.00 61.03 182 THR A N 1
ATOM 1494 C CA . THR A 1 182 ? -28.366 -48.187 3.695 1.00 61.03 182 THR A CA 1
ATOM 1495 C C . THR A 1 182 ? -29.011 -48.035 5.078 1.00 61.03 182 THR A C 1
ATOM 1497 O O . THR A 1 182 ? -28.325 -48.020 6.097 1.00 61.03 182 THR A O 1
ATOM 1500 N N . LEU A 1 183 ? -30.344 -47.964 5.138 1.00 54.25 183 LEU A N 1
ATOM 1501 C CA . LEU A 1 183 ? -31.079 -47.820 6.397 1.00 54.25 183 LEU A CA 1
ATOM 1502 C C . LEU A 1 183 ? -31.284 -49.178 7.093 1.00 54.25 183 LEU A C 1
ATOM 1504 O O . LEU A 1 183 ? -31.397 -49.238 8.316 1.00 54.25 183 LEU A O 1
ATOM 1508 N N . ALA A 1 184 ? -31.263 -50.273 6.323 1.00 66.38 184 ALA A N 1
ATOM 1509 C CA . ALA A 1 184 ? -31.186 -51.631 6.857 1.00 66.38 184 ALA A CA 1
ATOM 1510 C C . ALA A 1 184 ? -29.823 -51.904 7.520 1.00 66.38 184 ALA A C 1
ATOM 1512 O O . ALA A 1 184 ? -29.785 -52.485 8.602 1.00 66.38 184 ALA A O 1
ATOM 1513 N N . GLN A 1 185 ? -28.720 -51.408 6.942 1.00 66.12 185 GLN A N 1
ATOM 1514 C CA . GLN A 1 185 ? -27.389 -51.499 7.558 1.00 66.12 185 GLN A CA 1
ATOM 1515 C C . GLN A 1 185 ? -27.295 -50.737 8.886 1.00 66.12 185 GLN A C 1
ATOM 1517 O O . GLN A 1 185 ? -26.757 -51.273 9.848 1.00 66.12 185 GLN A O 1
ATOM 1522 N N . LEU A 1 186 ? -27.883 -49.540 8.987 1.00 56.28 186 LEU A N 1
ATOM 1523 C CA . LEU A 1 186 ? -27.890 -48.768 10.239 1.00 56.28 186 LEU A CA 1
ATOM 1524 C C . LEU A 1 186 ? -28.711 -49.420 11.362 1.00 56.28 186 LEU A C 1
ATOM 1526 O O . LEU A 1 186 ? -28.389 -49.230 12.532 1.00 56.28 186 LEU A O 1
ATOM 1530 N N . ARG A 1 187 ? -29.746 -50.199 11.021 1.00 58.12 18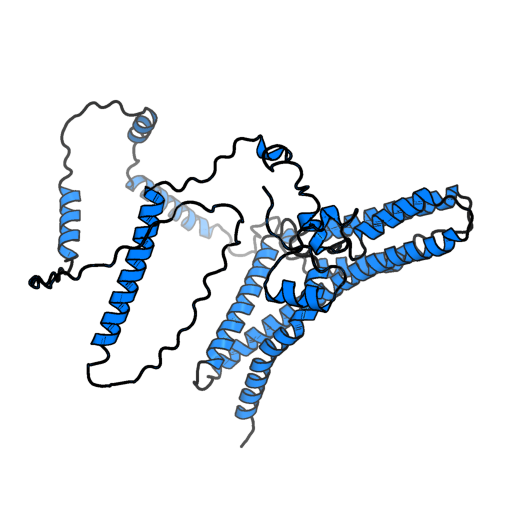7 ARG A N 1
ATOM 1531 C CA . ARG A 1 187 ? -30.541 -50.969 11.995 1.00 58.12 187 ARG A CA 1
ATOM 1532 C C . ARG A 1 187 ? -29.856 -52.249 12.466 1.00 58.12 187 ARG A C 1
ATOM 1534 O O . ARG A 1 187 ? -30.180 -52.732 13.544 1.00 58.12 187 ARG A O 1
ATOM 1541 N N . LEU A 1 188 ? -28.940 -52.793 11.667 1.00 56.25 188 LEU A N 1
ATOM 1542 C CA . LEU A 1 188 ? -28.177 -53.997 11.995 1.00 56.25 188 LEU A CA 1
ATOM 1543 C C . LEU A 1 188 ? -26.883 -53.699 12.756 1.00 56.25 188 LEU A C 1
ATOM 1545 O O . LEU A 1 188 ? -26.228 -54.639 13.194 1.00 56.25 188 LEU A O 1
ATOM 1549 N N . THR A 1 189 ? -26.514 -52.430 12.951 1.00 52.50 189 THR A N 1
ATOM 1550 C CA . THR A 1 189 ? -25.417 -52.065 13.849 1.00 52.50 189 THR A CA 1
ATOM 1551 C C . THR A 1 189 ? -25.881 -52.308 15.288 1.00 52.50 189 THR A C 1
ATOM 1553 O O . THR A 1 189 ? -26.727 -51.547 15.768 1.00 52.50 189 THR A O 1
ATOM 1556 N N . PRO A 1 190 ? -25.380 -53.332 16.008 1.00 47.94 190 PRO A N 1
ATOM 1557 C CA . PRO A 1 190 ? -25.729 -53.494 17.408 1.00 47.94 190 PRO A CA 1
ATOM 1558 C C . PRO A 1 190 ? -25.236 -52.245 18.133 1.00 47.94 190 PRO A C 1
ATOM 1560 O O . PRO A 1 190 ? -24.035 -51.966 18.187 1.00 47.94 190 PRO A O 1
ATOM 1563 N N . ALA A 1 191 ? -26.169 -51.451 18.654 1.00 51.59 191 ALA A N 1
ATOM 1564 C CA . ALA A 1 191 ? -25.845 -50.430 19.626 1.00 51.59 191 ALA A CA 1
ATOM 1565 C C . ALA A 1 191 ? -25.234 -51.169 20.818 1.00 51.59 191 ALA A C 1
ATOM 1567 O O . ALA A 1 191 ? -25.959 -51.724 21.640 1.00 51.59 191 ALA A O 1
ATOM 1568 N N . GLN A 1 192 ? -23.898 -51.238 20.870 1.00 58.69 192 GLN A N 1
ATOM 1569 C CA . GLN A 1 192 ? -23.202 -51.722 22.055 1.00 58.69 192 GLN A CA 1
ATOM 1570 C C . GLN A 1 192 ? -23.806 -50.983 23.248 1.00 58.69 192 GLN A C 1
ATOM 1572 O O . GLN A 1 192 ? -23.898 -49.745 23.192 1.00 58.69 192 GLN A O 1
ATOM 1577 N N . PRO A 1 193 ? -24.290 -51.709 24.269 1.00 66.06 193 PRO A N 1
ATOM 1578 C CA . PRO A 1 193 ? -25.046 -51.113 25.353 1.00 66.06 193 PRO A CA 1
ATOM 1579 C C . PRO A 1 193 ? -24.223 -49.960 25.918 1.00 66.06 193 PRO A C 1
ATOM 1581 O O . PRO A 1 193 ? -23.032 -50.115 26.184 1.00 66.06 193 PRO A O 1
ATOM 1584 N N . LEU A 1 194 ? -24.834 -48.781 26.078 1.00 59.94 194 LEU A N 1
ATOM 1585 C CA . LEU A 1 194 ? -24.152 -47.562 26.544 1.00 59.94 194 LEU A CA 1
ATOM 1586 C C . LEU A 1 194 ? -23.305 -47.802 27.813 1.00 59.94 194 LEU A C 1
ATOM 1588 O O . LEU A 1 194 ? -22.315 -47.109 28.050 1.00 59.94 194 LEU A O 1
ATOM 1592 N N . GLY A 1 195 ? -23.672 -48.817 28.603 1.00 69.81 195 GLY A N 1
ATOM 1593 C CA . GLY A 1 195 ? -22.910 -49.311 29.745 1.00 69.81 195 GLY A CA 1
ATOM 1594 C C . GLY A 1 195 ? -21.497 -49.806 29.414 1.00 69.81 195 GLY A C 1
ATOM 1595 O O . GLY A 1 195 ? -20.581 -49.507 30.174 1.00 69.81 195 GLY A O 1
ATOM 1596 N N . GLU A 1 196 ? -21.271 -50.496 28.294 1.00 72.25 196 GLU A N 1
ATOM 1597 C CA . GLU A 1 196 ? -19.935 -50.966 27.886 1.00 72.25 196 GLU A CA 1
ATOM 1598 C C . GLU A 1 196 ? -19.032 -49.807 27.472 1.00 72.25 196 GLU A C 1
ATOM 1600 O O . GLU A 1 196 ? -17.894 -49.719 27.929 1.00 72.25 196 GLU A O 1
ATOM 1605 N N . LYS A 1 197 ? -19.560 -48.844 26.704 1.00 69.38 197 LYS A N 1
ATOM 1606 C CA . LYS A 1 197 ? -18.811 -47.625 26.357 1.00 69.38 197 LYS A CA 1
ATOM 1607 C C . LYS A 1 197 ? -18.441 -46.821 27.599 1.00 69.38 197 LYS A C 1
ATOM 1609 O O . LYS A 1 197 ? -17.323 -46.319 27.687 1.00 69.38 197 LYS A O 1
ATOM 1614 N N . ARG A 1 198 ? -19.344 -46.743 28.582 1.00 70.88 198 ARG A N 1
ATOM 1615 C CA . ARG A 1 198 ? -19.070 -46.091 29.868 1.00 70.88 198 ARG A CA 1
ATOM 1616 C C . ARG A 1 198 ? -17.980 -46.827 30.653 1.00 70.88 198 ARG A C 1
ATOM 1618 O O . ARG A 1 198 ? -17.086 -46.167 31.171 1.00 70.88 198 ARG A O 1
ATOM 1625 N N . LYS A 1 199 ? -18.010 -48.164 30.699 1.00 82.38 199 LYS A N 1
ATOM 1626 C CA . LYS A 1 199 ? -16.974 -48.977 31.363 1.00 82.38 199 LYS A CA 1
ATOM 1627 C C . LYS A 1 199 ? -15.601 -48.805 30.707 1.00 82.38 199 LYS A C 1
ATOM 1629 O O . LYS A 1 199 ? -14.633 -48.556 31.415 1.00 82.38 199 LYS A O 1
ATOM 1634 N N . ILE A 1 200 ? -15.530 -48.828 29.374 1.00 82.44 200 ILE A N 1
ATOM 1635 C CA . ILE A 1 200 ? -14.280 -48.603 28.626 1.00 82.44 200 ILE A CA 1
ATOM 1636 C C . ILE A 1 200 ? -13.731 -47.193 28.884 1.00 82.44 200 ILE A C 1
ATOM 1638 O O . ILE A 1 200 ? -12.523 -47.013 29.032 1.00 82.44 200 ILE A O 1
ATOM 1642 N N . LEU A 1 201 ? -14.601 -46.181 28.953 1.00 74.44 201 LEU A N 1
ATOM 1643 C CA . LEU A 1 201 ? -14.177 -44.807 29.220 1.00 74.44 201 LEU A CA 1
ATOM 1644 C C . LEU A 1 201 ? -13.629 -44.641 30.646 1.00 74.44 201 LEU A C 1
ATOM 1646 O O . LEU A 1 201 ? -12.617 -43.969 30.833 1.00 74.44 201 LEU A O 1
ATOM 1650 N N . ILE A 1 202 ? -14.276 -45.271 31.632 1.00 83.25 202 ILE A N 1
ATOM 1651 C CA . ILE A 1 202 ? -13.818 -45.278 33.029 1.00 83.25 202 ILE A CA 1
ATOM 1652 C C . ILE A 1 202 ? -12.456 -45.971 33.127 1.00 83.25 202 ILE A C 1
ATOM 1654 O O . ILE A 1 202 ? -11.531 -45.397 33.694 1.00 83.25 202 ILE A O 1
ATOM 1658 N N . GLN A 1 203 ? -12.300 -47.134 32.490 1.00 89.44 203 GLN A N 1
ATOM 1659 C CA . GLN A 1 203 ? -11.043 -47.884 32.489 1.00 89.44 203 GLN A CA 1
ATOM 1660 C C . GLN A 1 203 ? -9.893 -47.083 31.857 1.00 89.44 203 GLN A C 1
ATOM 1662 O O . GLN A 1 203 ? -8.815 -46.994 32.435 1.00 89.44 203 GLN A O 1
ATOM 1667 N N . LYS A 1 204 ? -10.137 -46.395 30.731 1.00 83.12 204 LYS A N 1
ATOM 1668 C CA . LYS A 1 204 ? -9.139 -45.497 30.119 1.00 83.12 204 LYS A CA 1
ATOM 1669 C C . LYS A 1 204 ? -8.755 -44.328 31.028 1.00 83.12 204 LYS A C 1
ATOM 1671 O O . LYS A 1 204 ? -7.597 -43.921 31.040 1.00 83.12 204 LYS A O 1
ATOM 1676 N N . HIS A 1 205 ? -9.707 -43.776 31.779 1.00 79.50 205 HIS A N 1
ATOM 1677 C CA . HIS A 1 205 ? -9.423 -42.701 32.730 1.00 79.50 205 HIS A CA 1
ATOM 1678 C C . HIS A 1 205 ? -8.592 -43.183 33.924 1.00 79.50 205 HIS A C 1
ATOM 1680 O O . HIS A 1 205 ? -7.708 -42.452 34.377 1.00 79.50 205 HIS A O 1
ATOM 1686 N N . GLU A 1 206 ? -8.841 -44.399 34.413 1.00 82.31 206 GLU A N 1
ATOM 1687 C CA . GLU A 1 206 ? -8.046 -45.008 35.483 1.00 82.31 206 GLU A CA 1
ATOM 1688 C C . GLU A 1 206 ? -6.633 -45.368 35.016 1.00 82.31 206 GLU A C 1
ATOM 1690 O O . GLU A 1 206 ? -5.676 -45.046 35.719 1.00 82.31 206 GLU A O 1
ATOM 1695 N N . ASP A 1 207 ? -6.471 -45.896 33.799 1.00 86.06 207 ASP A N 1
ATOM 1696 C CA . ASP A 1 207 ? -5.153 -46.167 33.211 1.00 86.06 207 ASP A CA 1
ATOM 1697 C C . ASP A 1 207 ? -4.317 -44.888 33.048 1.00 86.06 207 ASP A C 1
ATOM 1699 O O . ASP A 1 207 ? -3.118 -44.880 33.339 1.00 86.06 207 ASP A O 1
ATOM 1703 N N . ILE A 1 208 ? -4.932 -43.777 32.625 1.00 75.75 208 ILE A N 1
ATOM 1704 C CA . ILE A 1 208 ? -4.250 -42.476 32.523 1.00 75.75 208 ILE A CA 1
ATOM 1705 C C . ILE A 1 208 ? -3.862 -41.961 33.914 1.00 75.75 208 ILE A C 1
ATOM 1707 O O . ILE A 1 208 ? -2.758 -41.448 34.090 1.00 75.75 208 ILE A O 1
ATOM 1711 N N . ARG A 1 209 ? -4.733 -42.124 34.914 1.00 77.69 209 ARG A N 1
ATOM 1712 C CA . ARG A 1 209 ? -4.477 -41.691 36.296 1.00 77.69 209 ARG A CA 1
ATOM 1713 C C . ARG A 1 209 ? -3.395 -42.527 36.988 1.00 77.69 209 ARG A C 1
ATOM 1715 O O . ARG A 1 209 ? -2.620 -41.988 37.772 1.00 77.69 209 ARG A O 1
ATOM 1722 N N . LEU A 1 210 ? -3.325 -43.829 36.718 1.00 82.81 210 LEU A N 1
ATOM 1723 C CA . LEU A 1 210 ? -2.288 -44.707 37.271 1.00 82.81 210 LEU A CA 1
ATOM 1724 C C . LEU A 1 210 ? -0.936 -44.492 36.584 1.00 82.81 210 LEU A C 1
ATOM 1726 O O . LEU A 1 210 ? 0.103 -44.585 37.235 1.00 82.81 210 LEU A O 1
ATOM 1730 N N . ASN A 1 211 ? -0.937 -44.148 35.294 1.00 73.31 211 ASN A N 1
ATOM 1731 C CA . ASN A 1 211 ? 0.287 -43.854 34.551 1.00 73.31 211 ASN A CA 1
ATOM 1732 C C . ASN A 1 211 ? 0.742 -42.388 34.658 1.00 73.31 211 ASN A C 1
ATOM 1734 O O . ASN A 1 211 ? 1.892 -42.093 34.330 1.00 73.31 211 ASN A O 1
ATOM 1738 N N . SER A 1 212 ? -0.088 -41.470 35.171 1.00 62.00 212 SER A N 1
ATOM 1739 C CA . SER A 1 212 ? 0.298 -40.062 35.348 1.00 62.00 212 SER A CA 1
ATOM 1740 C C . SER A 1 212 ? 1.397 -39.859 36.392 1.00 62.00 212 SER A C 1
ATOM 1742 O O . SER A 1 212 ? 2.083 -38.848 36.343 1.00 62.00 212 SER A O 1
ATOM 1744 N N . SER A 1 213 ? 1.600 -40.811 37.308 1.00 59.72 213 SER A N 1
ATOM 1745 C CA . SER A 1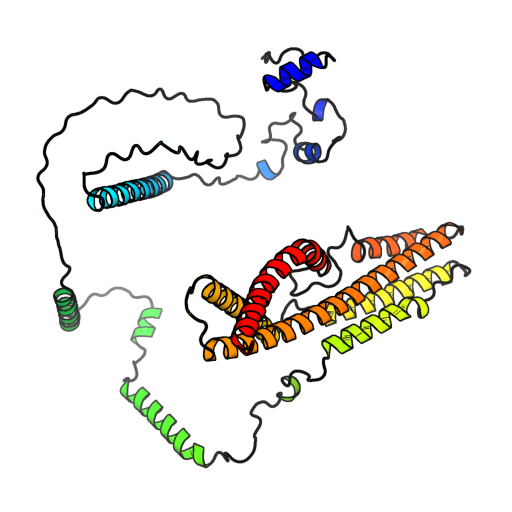 213 ? 2.714 -40.795 38.271 1.00 59.72 213 SER A CA 1
ATOM 1746 C C . SER A 1 213 ? 4.035 -41.316 37.688 1.00 59.72 213 SER A C 1
ATOM 1748 O O . SER A 1 213 ? 5.094 -41.033 38.243 1.00 59.72 213 SER A O 1
ATOM 1750 N N . LYS A 1 214 ? 3.995 -42.045 36.560 1.00 63.41 214 LYS A N 1
ATOM 1751 C CA . LYS A 1 214 ? 5.188 -42.457 35.792 1.00 63.41 214 LYS A CA 1
ATOM 1752 C C . LYS A 1 214 ? 5.623 -41.411 34.765 1.00 63.41 214 LYS A C 1
ATOM 1754 O O . LYS A 1 214 ? 6.739 -41.483 34.257 1.00 63.41 214 LYS A O 1
ATOM 1759 N N . LEU A 1 215 ? 4.769 -40.434 34.467 1.00 50.91 215 LEU A N 1
ATOM 1760 C CA . LEU A 1 215 ? 5.162 -39.238 33.735 1.00 50.91 215 LEU A CA 1
ATOM 1761 C C . LEU A 1 215 ? 5.925 -38.338 34.706 1.00 50.91 215 LEU A C 1
ATOM 1763 O O . LEU A 1 215 ? 5.333 -37.706 35.573 1.00 50.91 215 LEU A O 1
ATOM 1767 N N . ALA A 1 216 ? 7.251 -38.325 34.583 1.00 45.50 216 ALA A N 1
ATOM 1768 C CA . ALA A 1 216 ? 8.133 -37.464 35.357 1.00 45.50 216 ALA A CA 1
ATOM 1769 C C . ALA A 1 216 ? 7.775 -35.984 35.116 1.00 45.50 216 ALA A C 1
ATOM 1771 O O . ALA A 1 216 ? 8.279 -35.338 34.200 1.00 45.50 216 ALA A O 1
ATOM 1772 N N . THR A 1 217 ? 6.893 -35.429 35.946 1.00 48.12 217 THR A N 1
ATOM 1773 C CA . THR A 1 217 ? 6.520 -34.007 35.973 1.00 48.12 217 THR A CA 1
ATOM 1774 C C . THR A 1 217 ? 7.602 -33.181 36.671 1.00 48.12 217 THR A C 1
ATOM 1776 O O . THR A 1 217 ? 7.345 -32.494 37.658 1.00 48.12 217 THR A O 1
ATOM 1779 N N . GLY A 1 218 ? 8.837 -33.289 36.187 1.00 43.50 218 GLY A N 1
ATOM 1780 C CA . GLY A 1 218 ? 10.018 -32.700 36.814 1.00 43.50 218 GLY A CA 1
ATOM 1781 C C . GLY A 1 218 ? 11.161 -32.531 35.823 1.00 43.50 218 GLY A C 1
ATOM 1782 O O . GLY A 1 218 ? 12.261 -33.012 36.051 1.00 43.50 218 GLY A O 1
ATOM 1783 N N . GLY A 1 219 ? 10.885 -31.897 34.689 1.00 42.62 219 GLY A N 1
ATOM 1784 C CA . GLY A 1 219 ? 11.878 -31.596 33.663 1.00 42.62 219 GLY A CA 1
ATOM 1785 C C . GLY A 1 219 ? 11.162 -31.283 32.364 1.00 42.62 219 GLY A C 1
ATOM 1786 O O . GLY A 1 219 ? 10.420 -32.121 31.864 1.00 42.62 219 GLY A O 1
ATOM 1787 N N . GLY A 1 220 ? 11.307 -30.054 31.867 1.00 41.75 220 GLY A N 1
ATOM 1788 C CA . GLY A 1 220 ? 10.603 -29.557 30.688 1.00 41.75 220 GLY A CA 1
ATOM 1789 C C . GLY A 1 220 ? 10.839 -30.435 29.463 1.00 41.75 220 GLY A C 1
ATOM 1790 O O . GLY A 1 220 ? 11.811 -30.251 28.739 1.00 41.75 220 GLY A O 1
ATOM 1791 N N . PHE A 1 221 ? 9.927 -31.370 29.221 1.00 36.84 221 PHE A N 1
ATOM 1792 C CA . PHE A 1 221 ? 9.828 -32.096 27.969 1.00 36.84 221 PHE A CA 1
ATOM 1793 C C . PHE A 1 221 ? 8.990 -31.227 27.033 1.00 36.84 221 PHE A C 1
ATOM 1795 O O . PHE A 1 221 ? 7.767 -31.135 27.161 1.00 36.84 221 PHE A O 1
ATOM 1802 N N . SER A 1 222 ? 9.657 -30.507 26.134 1.00 46.31 222 SER A N 1
ATOM 1803 C CA . SER A 1 222 ? 9.006 -29.759 25.063 1.00 46.31 222 SER A CA 1
ATOM 1804 C C . SER A 1 222 ? 8.261 -30.744 24.164 1.00 46.31 222 SER A C 1
ATOM 1806 O O . SER A 1 222 ? 8.863 -31.412 23.330 1.00 46.31 222 SER A O 1
ATOM 1808 N N . LEU A 1 223 ? 6.938 -30.810 24.327 1.00 43.94 223 LEU A N 1
ATOM 1809 C CA . LEU A 1 223 ? 6.008 -31.638 23.545 1.00 43.94 223 LEU A CA 1
ATOM 1810 C C . LEU A 1 223 ? 5.931 -31.253 22.049 1.00 43.94 223 LEU A C 1
ATOM 1812 O O . LEU A 1 223 ? 5.114 -31.788 21.308 1.00 43.94 223 LEU A O 1
ATOM 1816 N N . TRP A 1 224 ? 6.769 -30.313 21.614 1.00 45.59 224 TRP A N 1
ATOM 1817 C CA . TRP A 1 224 ? 6.809 -29.747 20.276 1.00 45.59 224 TRP A CA 1
ATOM 1818 C C . TRP A 1 224 ? 8.260 -29.790 19.783 1.00 45.59 224 TRP A C 1
ATOM 1820 O O . TRP A 1 224 ? 9.032 -28.886 20.100 1.00 45.59 224 TRP A O 1
ATOM 1830 N N . PRO A 1 225 ? 8.658 -30.810 19.003 1.00 48.59 225 PRO A N 1
ATOM 1831 C CA . PRO A 1 225 ? 9.997 -30.898 18.409 1.00 48.59 225 PRO A CA 1
ATOM 1832 C C . PRO A 1 225 ? 10.341 -29.707 17.494 1.00 48.59 225 PRO A C 1
ATOM 1834 O O . PRO A 1 225 ? 11.496 -29.507 17.145 1.00 48.59 225 PRO A O 1
ATOM 1837 N N . GLU A 1 226 ? 9.349 -28.885 17.136 1.00 42.16 226 GLU A N 1
ATOM 1838 C CA . GLU A 1 226 ? 9.496 -27.669 16.329 1.00 42.16 226 GLU A CA 1
ATOM 1839 C C . GLU A 1 226 ? 9.297 -26.366 17.121 1.00 42.16 226 GLU A C 1
ATOM 1841 O O . GLU A 1 226 ? 9.066 -25.306 16.538 1.00 42.16 226 GLU A O 1
ATOM 1846 N N . MET A 1 227 ? 9.393 -26.393 18.453 1.00 42.38 227 MET A N 1
ATOM 1847 C CA . MET A 1 227 ? 9.196 -25.178 19.249 1.00 42.38 227 MET A CA 1
ATOM 1848 C C . MET A 1 227 ? 10.258 -24.096 18.975 1.00 42.38 227 MET A C 1
ATOM 1850 O O . MET A 1 227 ? 9.974 -22.920 19.171 1.00 42.38 227 MET A O 1
ATOM 1854 N N . GLU A 1 228 ? 11.441 -24.453 18.458 1.00 46.06 228 GLU A N 1
ATOM 1855 C CA . GLU A 1 228 ? 12.427 -23.483 17.948 1.00 46.06 228 GLU A CA 1
ATOM 1856 C C . GLU A 1 228 ? 11.950 -22.743 16.693 1.00 46.06 228 GLU A C 1
ATOM 1858 O O . GLU A 1 228 ? 12.282 -21.574 16.534 1.00 46.06 228 GLU A O 1
ATOM 1863 N N . LYS A 1 229 ? 11.118 -23.374 15.854 1.00 45.22 229 LYS A N 1
ATOM 1864 C CA . LYS A 1 229 ? 10.488 -22.736 14.684 1.00 45.22 229 LYS A CA 1
ATOM 1865 C C . LYS A 1 229 ? 9.226 -21.940 15.053 1.00 45.22 229 LYS A C 1
ATOM 1867 O O . LYS A 1 229 ? 8.809 -21.070 14.298 1.00 45.22 229 LYS A O 1
ATOM 1872 N N . MET A 1 230 ? 8.597 -22.248 16.195 1.00 36.41 230 MET A N 1
ATOM 1873 C CA . MET A 1 230 ? 7.412 -21.541 16.720 1.00 36.41 230 MET A CA 1
ATOM 1874 C C . MET A 1 230 ? 7.738 -20.468 17.755 1.00 36.41 230 MET A C 1
ATOM 1876 O O . MET A 1 230 ? 6.871 -19.668 18.119 1.00 36.41 230 MET A O 1
ATOM 1880 N N . ARG A 1 231 ? 8.977 -20.436 18.247 1.00 40.50 231 ARG A N 1
ATOM 1881 C CA . ARG A 1 231 ? 9.508 -19.291 18.967 1.00 40.50 231 ARG A CA 1
ATOM 1882 C C . ARG A 1 231 ? 9.432 -18.154 17.961 1.00 40.50 231 ARG A C 1
ATOM 1884 O O . ARG A 1 231 ? 10.191 -18.166 17.004 1.00 40.50 231 ARG A O 1
ATOM 1891 N N . LEU A 1 232 ? 8.459 -17.248 18.139 1.00 43.59 232 LEU A N 1
ATOM 1892 C CA . LEU A 1 232 ? 8.406 -15.955 17.452 1.00 43.59 232 LEU A CA 1
ATOM 1893 C C . LEU A 1 232 ? 9.850 -15.523 17.299 1.00 43.59 232 LEU A C 1
ATOM 1895 O O . LEU A 1 232 ? 10.482 -15.335 18.343 1.00 43.59 232 LEU A O 1
ATOM 1899 N N . ASP A 1 233 ? 10.389 -15.512 16.075 1.00 48.41 233 ASP A N 1
ATOM 1900 C CA . ASP A 1 233 ? 11.789 -15.174 15.855 1.00 48.41 233 ASP A CA 1
ATOM 1901 C C . ASP A 1 233 ? 12.003 -13.864 16.595 1.00 48.41 233 ASP A C 1
ATOM 1903 O O . ASP A 1 233 ? 11.503 -12.811 16.190 1.00 48.41 233 ASP A O 1
ATOM 1907 N N . SER A 1 234 ? 12.658 -13.933 17.756 1.00 45.62 234 SER A N 1
ATOM 1908 C CA . SER A 1 234 ? 12.610 -12.870 18.763 1.00 45.62 234 SER A CA 1
ATOM 1909 C C . SER A 1 234 ? 13.500 -11.696 18.352 1.00 45.62 234 SER A C 1
ATOM 1911 O O . SER A 1 234 ? 14.022 -10.966 19.189 1.00 45.62 234 SER A O 1
ATOM 1913 N N . LYS A 1 235 ? 13.755 -11.579 17.051 1.00 51.88 235 LYS A N 1
ATOM 1914 C CA . LYS A 1 235 ? 14.839 -10.844 16.426 1.00 51.88 235 LYS A CA 1
ATOM 1915 C C . LYS A 1 235 ? 14.348 -9.734 15.509 1.00 51.88 235 LYS A C 1
ATOM 1917 O O . LYS A 1 235 ? 15.177 -9.156 14.821 1.00 51.88 235 LYS A O 1
ATOM 1922 N N . GLY A 1 236 ? 13.047 -9.432 15.463 1.00 66.00 236 GLY A N 1
ATOM 1923 C CA . GLY A 1 236 ? 12.549 -8.379 14.574 1.00 66.00 236 GLY A CA 1
ATOM 1924 C C . GLY A 1 236 ? 12.947 -8.648 13.121 1.00 66.00 236 GLY A C 1
ATOM 1925 O O . GLY A 1 236 ? 13.388 -7.737 12.427 1.00 66.00 236 GLY A O 1
ATOM 1926 N N . SER A 1 237 ? 12.843 -9.909 12.681 1.00 81.19 237 SER A N 1
ATOM 1927 C CA . SER A 1 237 ? 13.285 -10.347 11.351 1.00 81.19 237 SER A CA 1
ATOM 1928 C C . SER A 1 237 ? 12.665 -9.495 10.246 1.00 81.19 237 SER A C 1
ATOM 1930 O O . SER A 1 237 ? 13.375 -9.078 9.344 1.00 81.19 237 SER A O 1
ATOM 1932 N N . THR A 1 238 ? 11.388 -9.122 10.369 1.00 84.31 238 THR A N 1
ATOM 1933 C CA . THR A 1 238 ? 10.709 -8.231 9.417 1.00 84.31 238 THR A CA 1
ATOM 1934 C C . THR A 1 238 ? 11.324 -6.830 9.364 1.00 84.31 238 THR A C 1
ATOM 1936 O O . THR A 1 238 ? 11.501 -6.294 8.274 1.00 84.31 238 THR A O 1
ATOM 1939 N N . ILE A 1 239 ? 11.676 -6.242 10.515 1.00 88.12 239 ILE A N 1
ATOM 1940 C CA . ILE A 1 239 ? 12.317 -4.916 10.577 1.00 88.12 239 ILE A CA 1
ATOM 1941 C C . ILE A 1 239 ? 13.710 -4.998 9.957 1.00 88.12 239 ILE A C 1
ATOM 1943 O O . ILE A 1 239 ? 14.033 -4.210 9.076 1.00 88.12 239 ILE A O 1
ATOM 1947 N N . ASN A 1 240 ? 14.494 -6.006 10.338 1.00 91.06 240 ASN A N 1
ATOM 1948 C CA . ASN A 1 240 ? 15.834 -6.204 9.793 1.00 91.06 240 ASN A CA 1
ATOM 1949 C C . ASN A 1 240 ? 15.799 -6.474 8.281 1.00 91.06 240 ASN A C 1
ATOM 1951 O O . ASN A 1 240 ? 16.672 -6.002 7.558 1.00 91.06 240 ASN A O 1
ATOM 1955 N N . SER A 1 241 ? 14.792 -7.201 7.788 1.00 92.69 241 SER A N 1
ATOM 1956 C CA . SER A 1 241 ? 14.579 -7.410 6.353 1.00 92.69 241 SER A CA 1
ATOM 1957 C C . SER A 1 241 ? 14.226 -6.102 5.645 1.00 92.69 241 SER A C 1
ATOM 1959 O O . SER A 1 241 ? 14.831 -5.804 4.618 1.00 92.69 241 SER A O 1
ATOM 1961 N N . LEU A 1 242 ? 13.320 -5.285 6.200 1.00 93.12 242 LEU A N 1
ATOM 1962 C CA . LEU A 1 242 ? 13.005 -3.952 5.665 1.00 93.12 242 LEU A CA 1
ATOM 1963 C C . LEU A 1 242 ? 14.250 -3.058 5.608 1.00 93.12 242 LEU A C 1
ATOM 1965 O O . LEU A 1 242 ? 14.508 -2.439 4.576 1.00 93.12 242 LEU A O 1
ATOM 1969 N N . ASP A 1 243 ? 15.052 -3.035 6.671 1.00 95.00 243 ASP A N 1
ATOM 1970 C CA . ASP A 1 243 ? 16.288 -2.251 6.731 1.00 95.00 243 ASP A CA 1
ATOM 1971 C C . ASP A 1 243 ? 17.340 -2.770 5.740 1.00 95.00 243 ASP A C 1
ATOM 1973 O O . ASP A 1 243 ? 17.982 -1.982 5.041 1.00 95.00 243 ASP A O 1
ATOM 1977 N N . ARG A 1 244 ? 17.470 -4.095 5.596 1.00 96.75 244 ARG A N 1
ATOM 1978 C CA . ARG A 1 244 ? 18.356 -4.727 4.606 1.00 96.75 244 ARG A CA 1
ATOM 1979 C C . ARG A 1 244 ? 17.941 -4.384 3.177 1.00 96.75 244 ARG A C 1
ATOM 1981 O O . ARG A 1 244 ? 18.804 -4.040 2.369 1.00 96.75 244 ARG A O 1
ATOM 1988 N N . PHE A 1 245 ? 16.651 -4.464 2.849 1.00 97.00 245 PHE A N 1
ATOM 1989 C CA . PHE A 1 245 ? 16.152 -4.097 1.521 1.00 97.00 245 PHE A CA 1
ATOM 1990 C C . PHE A 1 245 ? 16.287 -2.600 1.260 1.00 97.00 245 PHE A C 1
ATOM 1992 O O . PHE A 1 245 ? 16.707 -2.219 0.172 1.00 97.00 245 PHE A O 1
ATOM 1999 N N . SER A 1 246 ? 16.023 -1.759 2.260 1.00 97.44 246 SER A N 1
ATOM 2000 C CA . SER A 1 246 ? 16.258 -0.314 2.197 1.00 97.44 246 SER A CA 1
ATOM 2001 C C . SER A 1 246 ? 17.727 0.002 1.880 1.00 97.44 246 SER A C 1
ATOM 2003 O O . SER A 1 246 ? 18.012 0.770 0.961 1.00 97.44 246 SER A O 1
ATOM 2005 N N . ALA A 1 247 ? 18.673 -0.650 2.565 1.00 98.00 247 ALA A N 1
ATOM 2006 C CA . ALA A 1 247 ? 20.103 -0.490 2.302 1.00 98.00 247 ALA A CA 1
ATOM 2007 C C . ALA A 1 247 ? 20.495 -0.963 0.890 1.00 98.00 247 ALA A C 1
ATOM 2009 O O . ALA A 1 247 ? 21.175 -0.231 0.169 1.00 98.00 247 ALA A O 1
ATOM 2010 N N . ARG A 1 248 ? 20.017 -2.143 0.463 1.00 98.12 248 ARG A N 1
ATOM 2011 C CA . ARG A 1 248 ? 20.258 -2.669 -0.894 1.00 98.12 248 ARG A CA 1
ATOM 2012 C C . ARG A 1 248 ? 19.690 -1.746 -1.967 1.00 98.12 248 ARG A C 1
ATOM 2014 O O . ARG A 1 248 ? 20.407 -1.402 -2.893 1.00 98.12 248 ARG A O 1
ATOM 2021 N N . LEU A 1 249 ? 18.450 -1.278 -1.827 1.00 97.94 249 LEU A N 1
ATOM 2022 C CA . LEU A 1 249 ? 17.823 -0.350 -2.776 1.00 97.94 249 LEU A CA 1
ATOM 2023 C C . LEU A 1 249 ? 18.541 1.001 -2.830 1.00 97.94 249 LEU A C 1
ATOM 2025 O O . LEU A 1 249 ? 18.639 1.595 -3.902 1.00 97.94 249 LEU A O 1
ATOM 2029 N N . LYS A 1 250 ? 19.062 1.491 -1.700 1.00 97.88 250 LYS A N 1
ATOM 2030 C CA . LYS A 1 250 ? 19.837 2.738 -1.656 1.00 97.88 250 LYS A CA 1
ATOM 2031 C C . LYS A 1 250 ? 21.154 2.622 -2.432 1.00 97.88 250 LYS A C 1
ATOM 2033 O O . LYS A 1 250 ? 21.531 3.574 -3.116 1.00 97.88 250 LYS A O 1
ATOM 2038 N N . ASN A 1 251 ? 21.811 1.465 -2.354 1.00 97.94 251 ASN A N 1
ATOM 2039 C CA . ASN A 1 251 ? 23.081 1.188 -3.032 1.00 97.94 251 ASN A CA 1
ATOM 2040 C C . ASN A 1 251 ? 22.904 0.596 -4.444 1.00 97.94 251 ASN A C 1
ATOM 2042 O O . ASN A 1 251 ? 23.853 0.576 -5.225 1.00 97.94 251 ASN A O 1
ATOM 2046 N N . PHE A 1 252 ? 21.692 0.173 -4.813 1.00 97.94 252 PHE A N 1
ATOM 2047 C CA . PHE A 1 252 ? 21.415 -0.524 -6.070 1.00 97.94 252 PHE A CA 1
ATOM 2048 C C . PHE A 1 252 ? 21.876 0.271 -7.297 1.00 97.94 252 PHE A C 1
ATOM 2050 O O . PHE A 1 252 ? 22.581 -0.245 -8.162 1.00 97.94 252 PHE A O 1
ATOM 2057 N N . SER A 1 253 ? 21.538 1.562 -7.334 1.00 94.75 253 SER A N 1
ATOM 2058 C CA . SER A 1 253 ? 21.914 2.467 -8.423 1.00 94.75 253 SER A CA 1
ATOM 2059 C C . SER A 1 253 ? 23.423 2.734 -8.511 1.00 94.75 253 SER A C 1
ATOM 2061 O O . SER A 1 253 ? 23.884 3.082 -9.594 1.00 94.75 253 SER A O 1
ATOM 2063 N N . SER A 1 254 ? 24.181 2.606 -7.415 1.00 96.19 254 SER A N 1
ATOM 2064 C CA . SER A 1 254 ? 25.649 2.713 -7.446 1.00 96.19 254 SER A CA 1
ATOM 2065 C C . SER A 1 254 ? 26.328 1.400 -7.830 1.00 96.19 254 SER A C 1
ATOM 2067 O O . SER A 1 254 ? 27.382 1.433 -8.454 1.00 96.19 254 SER A O 1
ATOM 2069 N N . GLU A 1 255 ? 25.730 0.260 -7.479 1.00 97.50 255 GLU A N 1
ATOM 2070 C CA . GLU A 1 255 ? 26.248 -1.073 -7.813 1.00 97.50 255 GLU A CA 1
ATOM 2071 C C . GLU A 1 255 ? 26.035 -1.429 -9.294 1.00 97.50 255 GLU A C 1
ATOM 2073 O O . GLU A 1 255 ? 26.834 -2.165 -9.863 1.00 97.50 255 GLU A O 1
ATOM 2078 N N . HIS A 1 256 ? 25.006 -0.861 -9.935 1.00 97.00 256 HIS A N 1
ATOM 2079 C CA . HIS A 1 256 ? 24.646 -1.145 -11.330 1.00 97.00 256 HIS A CA 1
ATOM 2080 C C . HIS A 1 256 ? 24.685 0.134 -12.192 1.00 97.00 256 HIS A C 1
ATOM 2082 O O . HIS A 1 256 ? 23.635 0.606 -12.646 1.00 97.00 256 HIS A O 1
ATOM 2088 N N . PRO A 1 257 ? 25.868 0.748 -12.406 1.00 95.50 257 PRO A N 1
ATOM 2089 C CA . PRO A 1 257 ? 25.985 1.946 -13.228 1.00 95.50 257 PRO A CA 1
ATOM 2090 C C . PRO A 1 257 ? 25.716 1.625 -14.704 1.00 95.50 257 PRO A C 1
ATOM 2092 O O . PRO A 1 257 ? 26.307 0.716 -15.284 1.00 95.50 257 PRO A O 1
ATOM 2095 N N . ILE A 1 258 ? 24.845 2.409 -15.340 1.00 94.75 258 ILE A N 1
ATOM 2096 C CA . ILE A 1 258 ? 24.601 2.330 -16.785 1.00 94.75 258 ILE A CA 1
ATOM 2097 C C . ILE A 1 258 ? 25.528 3.338 -17.467 1.00 94.75 258 ILE A C 1
ATOM 2099 O O . ILE A 1 258 ? 25.306 4.548 -17.398 1.00 94.75 258 ILE A O 1
ATOM 2103 N N . TYR A 1 259 ? 26.586 2.847 -18.111 1.00 92.88 259 TYR A N 1
ATOM 2104 C CA . TYR A 1 259 ? 27.534 3.693 -18.836 1.00 92.88 259 TYR A CA 1
ATOM 2105 C C . TYR A 1 259 ? 26.907 4.197 -20.141 1.00 92.88 259 TYR A C 1
ATOM 2107 O O . TYR A 1 259 ? 26.552 3.412 -21.013 1.00 92.88 259 TYR A O 1
ATOM 2115 N N . THR A 1 260 ? 26.775 5.516 -20.287 1.00 89.12 260 THR A N 1
ATOM 2116 C CA . THR A 1 260 ? 26.153 6.158 -21.462 1.00 89.12 260 THR A CA 1
ATOM 2117 C C . THR A 1 260 ? 27.122 6.409 -22.623 1.00 89.12 260 THR A C 1
ATOM 2119 O O . THR A 1 260 ? 26.684 6.768 -23.712 1.00 89.12 260 THR A O 1
ATOM 2122 N N . ILE A 1 261 ? 28.431 6.250 -22.392 1.00 86.25 261 ILE A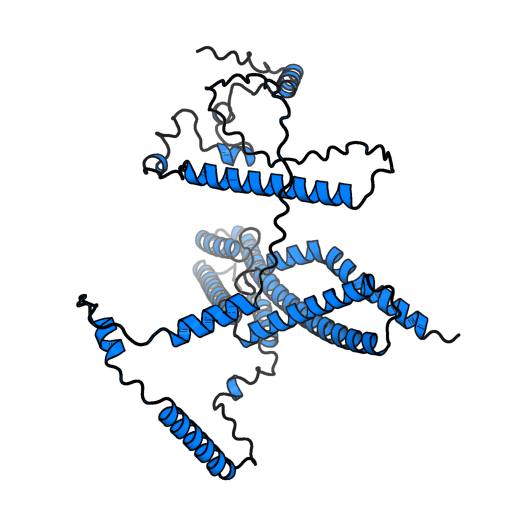 N 1
ATOM 2123 C CA . ILE A 1 261 ? 29.508 6.597 -23.340 1.00 86.25 261 ILE A CA 1
ATOM 2124 C C . ILE A 1 261 ? 30.018 5.358 -24.106 1.00 86.25 261 ILE A C 1
ATOM 2126 O O . ILE A 1 261 ? 30.743 5.486 -25.089 1.00 86.25 261 ILE A O 1
ATOM 2130 N N . SER A 1 262 ? 29.659 4.150 -23.672 1.00 81.06 262 SER A N 1
ATOM 2131 C CA . SER A 1 262 ? 30.168 2.903 -24.244 1.00 81.06 262 SER A CA 1
ATOM 2132 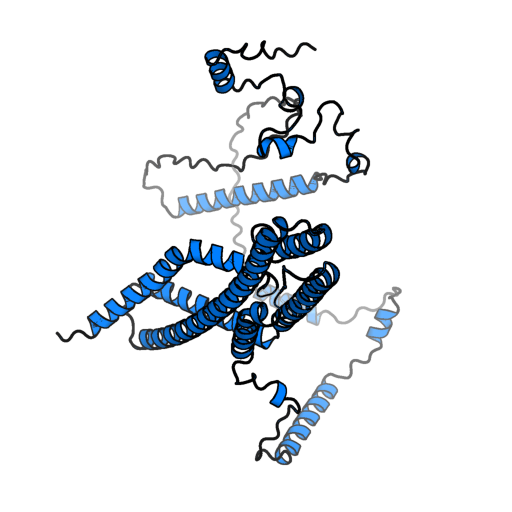C C . SER A 1 262 ? 29.463 2.501 -25.547 1.00 81.06 262 SER A C 1
ATOM 2134 O O . SER A 1 262 ? 28.412 3.030 -25.911 1.00 81.06 262 SER A O 1
ATOM 2136 N N . THR A 1 263 ? 30.063 1.541 -26.261 1.00 90.38 263 THR A N 1
ATOM 2137 C CA . THR A 1 263 ? 29.495 0.881 -27.446 1.00 90.38 263 THR A CA 1
ATOM 2138 C C . THR A 1 263 ? 28.059 0.412 -27.192 1.00 90.38 263 THR A C 1
ATOM 2140 O O . THR A 1 263 ? 27.746 -0.047 -26.093 1.00 90.38 263 THR A O 1
ATOM 2143 N N . THR A 1 264 ? 27.202 0.463 -28.218 1.00 91.56 264 THR A N 1
ATOM 2144 C CA . THR A 1 264 ? 25.781 0.064 -28.160 1.00 91.56 264 THR A CA 1
ATOM 2145 C C . THR A 1 264 ? 25.559 -1.289 -27.471 1.00 91.56 264 THR A C 1
ATOM 2147 O O . THR A 1 264 ? 24.627 -1.435 -26.684 1.00 91.56 264 THR A O 1
ATOM 2150 N N . GLU A 1 265 ? 26.448 -2.260 -27.694 1.00 92.94 265 GLU A N 1
ATOM 2151 C CA . GLU A 1 265 ? 26.397 -3.583 -27.057 1.00 92.94 265 GLU A CA 1
ATOM 2152 C C . GLU A 1 265 ? 26.550 -3.509 -25.530 1.00 92.94 265 GLU A C 1
ATOM 2154 O O . GLU A 1 265 ? 25.700 -4.011 -24.797 1.00 92.94 265 GLU A O 1
ATOM 2159 N N . HIS A 1 266 ? 27.563 -2.793 -25.033 1.00 93.44 266 HIS A N 1
ATOM 2160 C CA . HIS A 1 266 ? 27.783 -2.611 -23.595 1.00 93.44 266 HIS A CA 1
ATOM 2161 C C . HIS A 1 266 ? 26.641 -1.848 -22.919 1.00 93.44 266 HIS A C 1
ATOM 2163 O O . HIS A 1 266 ? 26.317 -2.116 -21.760 1.00 93.44 266 HIS A O 1
ATOM 2169 N N . PHE A 1 267 ? 26.017 -0.909 -23.632 1.00 94.12 267 PHE A N 1
ATOM 2170 C CA . PHE A 1 267 ? 24.841 -0.200 -23.139 1.00 94.12 267 PHE A CA 1
ATOM 2171 C C . PHE A 1 267 ? 23.637 -1.143 -22.982 1.00 94.12 267 PHE A C 1
ATOM 2173 O O . PHE A 1 267 ? 22.996 -1.160 -21.925 1.00 94.12 267 PHE A O 1
ATOM 2180 N N . HIS A 1 268 ? 23.353 -1.974 -23.991 1.00 94.88 268 HIS A N 1
ATOM 2181 C CA . HIS A 1 268 ? 22.274 -2.963 -23.918 1.00 94.88 268 HIS A CA 1
ATOM 2182 C C . HIS A 1 268 ? 22.510 -4.011 -22.830 1.00 94.88 268 HIS A C 1
ATOM 2184 O O . HIS A 1 268 ? 21.572 -4.331 -22.091 1.00 94.88 268 HIS A O 1
ATOM 2190 N N . ASP A 1 269 ? 23.740 -4.502 -22.688 1.00 95.75 269 ASP A N 1
ATOM 2191 C CA . ASP A 1 269 ? 24.096 -5.452 -21.635 1.00 95.75 269 ASP A CA 1
ATOM 2192 C C . ASP A 1 269 ? 23.952 -4.833 -20.241 1.00 95.75 269 ASP A C 1
ATOM 2194 O O . ASP A 1 269 ? 23.375 -5.465 -19.351 1.00 95.75 269 ASP A O 1
ATOM 2198 N N . GLY A 1 270 ? 24.357 -3.570 -20.066 1.00 95.62 270 GLY A N 1
ATOM 2199 C CA . GLY A 1 270 ? 24.158 -2.826 -18.820 1.00 95.62 270 GLY A CA 1
ATOM 2200 C C . GLY A 1 270 ? 22.681 -2.704 -18.436 1.00 95.62 270 GLY A C 1
ATOM 2201 O O . GLY A 1 270 ? 22.306 -3.000 -17.301 1.00 95.62 270 GLY A O 1
ATOM 2202 N N . ILE A 1 271 ? 21.810 -2.358 -19.391 1.00 96.62 271 ILE A N 1
ATOM 2203 C CA . ILE A 1 271 ? 20.355 -2.299 -19.158 1.00 96.62 271 ILE A CA 1
ATOM 2204 C C . ILE A 1 271 ? 19.791 -3.683 -18.839 1.00 96.62 271 ILE A C 1
ATOM 2206 O O . ILE A 1 271 ? 18.918 -3.816 -17.979 1.00 96.62 271 ILE A O 1
ATOM 2210 N N . ARG A 1 272 ? 20.247 -4.723 -19.542 1.00 97.06 272 ARG A N 1
ATOM 2211 C CA . ARG A 1 272 ? 19.770 -6.094 -19.344 1.00 97.06 272 ARG A CA 1
ATOM 2212 C C . ARG A 1 272 ? 20.134 -6.617 -17.960 1.00 97.06 272 ARG A C 1
ATOM 2214 O O . ARG A 1 272 ? 19.291 -7.253 -17.327 1.00 97.06 272 ARG A O 1
ATOM 2221 N N . HIS A 1 273 ? 21.354 -6.341 -17.506 1.00 97.44 273 HIS A N 1
ATOM 2222 C CA . HIS A 1 273 ? 21.819 -6.690 -16.170 1.00 97.44 273 HIS A CA 1
ATOM 2223 C C . HIS A 1 273 ? 21.016 -5.929 -15.112 1.00 97.44 273 HIS A C 1
ATOM 2225 O O . HIS A 1 273 ? 20.345 -6.560 -14.299 1.00 97.44 273 HIS A O 1
ATOM 2231 N N . TRP A 1 274 ? 20.920 -4.599 -15.245 1.00 97.62 274 TRP A N 1
ATOM 2232 C CA . TRP A 1 274 ? 20.113 -3.753 -14.360 1.00 97.62 274 TRP A CA 1
ATOM 2233 C C . TRP A 1 274 ? 18.659 -4.238 -14.257 1.00 97.62 274 TRP A C 1
ATOM 2235 O O . TRP A 1 274 ? 18.129 -4.393 -13.160 1.00 97.62 274 TRP A O 1
ATOM 2245 N N . HIS A 1 275 ? 18.011 -4.535 -15.391 1.00 97.56 275 HIS A N 1
ATOM 2246 C CA . HIS A 1 275 ? 16.629 -5.020 -15.418 1.00 97.56 275 HIS A CA 1
ATOM 2247 C C . HIS A 1 275 ? 16.481 -6.362 -14.699 1.00 97.56 275 HIS A C 1
ATOM 2249 O O . HIS A 1 275 ? 15.544 -6.524 -13.918 1.00 97.56 275 HIS A O 1
ATOM 2255 N N . ARG A 1 276 ? 17.387 -7.315 -14.951 1.00 98.06 276 ARG A N 1
ATOM 2256 C CA . ARG A 1 276 ? 17.361 -8.639 -14.318 1.00 98.06 276 ARG A CA 1
ATOM 2257 C C . ARG A 1 276 ? 17.545 -8.528 -12.808 1.00 98.06 276 ARG A C 1
ATOM 2259 O O . ARG A 1 276 ? 16.770 -9.122 -12.065 1.00 98.06 276 ARG A O 1
ATOM 2266 N N . ASP A 1 277 ? 18.523 -7.752 -12.362 1.00 98.19 277 ASP A N 1
ATOM 2267 C CA . ASP A 1 277 ? 18.856 -7.662 -10.942 1.00 98.19 277 ASP A CA 1
ATOM 2268 C C . ASP A 1 277 ? 17.806 -6.868 -10.171 1.00 98.19 277 ASP A C 1
ATOM 2270 O O . ASP A 1 277 ? 17.419 -7.267 -9.073 1.00 98.19 277 ASP A O 1
ATOM 2274 N N . PHE A 1 278 ? 17.249 -5.815 -10.778 1.00 97.94 278 PHE A N 1
ATOM 2275 C CA . PHE A 1 278 ? 16.129 -5.083 -10.193 1.00 97.94 278 PHE A CA 1
ATOM 2276 C C . PHE A 1 278 ? 14.873 -5.955 -10.114 1.00 97.94 278 PHE A C 1
ATOM 2278 O O . PHE A 1 278 ? 14.168 -5.937 -9.107 1.00 97.94 278 PHE A O 1
ATOM 2285 N N . HIS A 1 279 ? 14.612 -6.771 -11.141 1.00 97.50 279 HIS A N 1
ATOM 2286 C CA . HIS A 1 279 ? 13.510 -7.728 -11.121 1.00 97.50 279 HIS A CA 1
ATOM 2287 C C . HIS A 1 279 ? 13.689 -8.787 -10.034 1.00 97.50 279 HIS A C 1
ATOM 2289 O O . HIS A 1 279 ? 12.732 -9.092 -9.321 1.00 97.50 279 HIS A O 1
ATOM 2295 N N . ASN A 1 280 ? 14.891 -9.340 -9.889 1.00 97.88 280 ASN A N 1
ATOM 2296 C CA . ASN A 1 280 ? 15.190 -10.323 -8.852 1.00 97.88 280 ASN A CA 1
ATOM 2297 C C . ASN A 1 280 ? 15.036 -9.711 -7.456 1.00 97.88 280 ASN A C 1
ATOM 2299 O O . ASN A 1 280 ? 14.387 -10.310 -6.604 1.00 97.88 280 ASN A O 1
ATOM 2303 N N . LEU A 1 281 ? 15.549 -8.494 -7.249 1.00 97.81 281 LEU A N 1
ATOM 2304 C CA . LEU A 1 281 ? 15.401 -7.764 -5.992 1.00 97.81 281 LEU A CA 1
ATOM 2305 C C . LEU A 1 281 ? 13.928 -7.488 -5.668 1.00 97.81 281 LEU A C 1
ATOM 2307 O O . LEU A 1 281 ? 13.501 -7.693 -4.535 1.00 97.81 281 LEU A O 1
ATOM 2311 N N . LEU A 1 282 ? 13.139 -7.048 -6.651 1.00 96.31 282 LEU A N 1
ATOM 2312 C CA . LEU A 1 282 ? 11.720 -6.777 -6.441 1.00 96.31 282 LEU A CA 1
ATOM 2313 C C . LEU A 1 282 ? 10.934 -8.061 -6.154 1.00 96.31 282 LEU A C 1
ATOM 2315 O O . LEU A 1 282 ? 10.065 -8.050 -5.290 1.00 96.31 282 LEU A O 1
ATOM 2319 N N . ASN A 1 283 ? 11.246 -9.164 -6.835 1.00 95.69 283 ASN A N 1
ATOM 2320 C CA . ASN A 1 283 ? 10.641 -10.461 -6.537 1.00 95.69 283 ASN A CA 1
ATOM 2321 C C . ASN A 1 283 ? 10.997 -10.936 -5.127 1.00 95.69 283 ASN A C 1
ATOM 2323 O O . ASN A 1 283 ? 10.109 -11.395 -4.426 1.00 95.69 283 ASN A O 1
ATOM 2327 N N . GLU A 1 284 ? 12.251 -10.779 -4.696 1.00 96.44 284 GLU A N 1
ATOM 2328 C CA . GLU A 1 284 ? 12.690 -11.128 -3.338 1.00 96.44 284 GLU A CA 1
ATOM 2329 C C . GLU A 1 284 ? 11.920 -10.313 -2.283 1.00 96.44 284 GLU A C 1
ATOM 2331 O O . GLU A 1 284 ? 11.477 -10.861 -1.273 1.00 96.44 284 GLU A O 1
ATOM 2336 N N . ILE A 1 285 ? 11.700 -9.016 -2.536 1.00 94.44 285 ILE A N 1
ATOM 2337 C CA . ILE A 1 285 ? 10.871 -8.146 -1.686 1.00 94.44 285 ILE A CA 1
ATOM 2338 C C . ILE A 1 285 ? 9.421 -8.643 -1.672 1.00 94.44 285 ILE A C 1
ATOM 2340 O O . ILE A 1 285 ? 8.856 -8.827 -0.596 1.00 94.44 285 ILE A O 1
ATOM 2344 N N . ILE A 1 286 ? 8.822 -8.875 -2.843 1.00 91.94 286 ILE A N 1
ATOM 2345 C CA . ILE A 1 286 ? 7.429 -9.326 -2.953 1.00 91.94 286 ILE A CA 1
ATOM 2346 C C . ILE A 1 286 ? 7.251 -10.670 -2.250 1.00 91.94 286 ILE A C 1
ATOM 2348 O O . ILE A 1 286 ? 6.345 -10.789 -1.443 1.00 91.94 286 ILE A O 1
ATOM 2352 N N . GLU A 1 287 ? 8.123 -11.646 -2.485 1.00 91.69 287 GLU A N 1
ATOM 2353 C CA . GLU A 1 287 ? 8.060 -12.971 -1.861 1.00 91.69 287 GLU A CA 1
ATOM 2354 C C . GLU A 1 287 ? 8.243 -12.897 -0.339 1.00 91.69 287 GLU A C 1
ATOM 2356 O O . GLU A 1 287 ? 7.526 -13.562 0.404 1.00 91.69 287 GLU A O 1
ATOM 2361 N N . THR A 1 288 ? 9.145 -12.036 0.147 1.00 90.94 288 THR A N 1
ATOM 2362 C CA . THR A 1 288 ? 9.369 -11.865 1.594 1.00 90.94 288 THR A CA 1
ATOM 2363 C C . THR A 1 288 ? 8.178 -11.208 2.299 1.00 90.94 288 THR A C 1
ATOM 2365 O O . THR A 1 288 ? 7.925 -11.492 3.472 1.00 90.94 288 THR A O 1
ATOM 2368 N N . PHE A 1 289 ? 7.459 -10.309 1.618 1.00 88.62 289 PHE A N 1
ATOM 2369 C CA . PHE A 1 289 ? 6.322 -9.576 2.188 1.00 88.62 289 PHE A CA 1
ATOM 2370 C C . PHE A 1 289 ? 4.954 -10.077 1.710 1.00 88.62 289 PHE A C 1
ATOM 2372 O O . PHE A 1 289 ? 3.935 -9.515 2.127 1.00 88.62 289 PHE A O 1
ATOM 2379 N N . ASP A 1 290 ? 4.900 -11.123 0.883 1.00 84.44 290 ASP A N 1
ATOM 2380 C CA . ASP A 1 290 ? 3.637 -11.699 0.442 1.00 84.44 290 ASP A CA 1
ATOM 2381 C C . ASP A 1 290 ? 2.946 -12.362 1.636 1.00 84.44 290 ASP A C 1
ATOM 2383 O O . ASP A 1 290 ? 3.349 -13.399 2.161 1.00 84.44 290 ASP A O 1
ATOM 2387 N N . THR A 1 291 ? 1.885 -11.704 2.090 1.00 80.19 291 THR A N 1
ATOM 2388 C CA . THR A 1 291 ? 1.036 -12.154 3.195 1.00 80.19 291 THR A CA 1
ATOM 2389 C C . THR A 1 291 ? -0.296 -12.686 2.686 1.00 80.19 291 THR A C 1
ATOM 2391 O O . THR A 1 291 ? -1.266 -12.710 3.443 1.00 80.19 291 THR A O 1
ATOM 2394 N N . SER A 1 292 ? -0.360 -13.128 1.424 1.00 81.69 292 SER A N 1
ATOM 2395 C CA . SER A 1 292 ? -1.549 -13.743 0.822 1.00 81.69 292 SER A CA 1
ATOM 2396 C C . SER A 1 292 ? -2.124 -14.888 1.666 1.00 81.69 292 SER A C 1
ATOM 2398 O O . SER A 1 292 ? -3.341 -15.062 1.727 1.00 81.69 292 SER A O 1
ATOM 2400 N N . GLN A 1 293 ? -1.271 -15.615 2.393 1.00 83.62 293 GLN A N 1
ATOM 2401 C CA . GLN A 1 293 ? -1.674 -16.569 3.427 1.00 83.62 293 GLN A CA 1
ATOM 2402 C C . GLN A 1 293 ? -1.088 -16.156 4.782 1.00 83.62 293 GLN A C 1
ATOM 2404 O O . GLN A 1 293 ? -0.018 -16.631 5.173 1.00 83.62 293 GLN A O 1
ATOM 2409 N N . PRO A 1 294 ? -1.756 -15.251 5.523 1.00 79.75 294 PRO A N 1
ATOM 2410 C CA . PRO A 1 294 ? -1.224 -14.770 6.785 1.00 79.75 294 PRO A CA 1
ATOM 2411 C C . PRO A 1 294 ? -1.171 -15.922 7.786 1.00 79.75 294 PRO A C 1
ATOM 2413 O O . PRO A 1 294 ? -2.164 -16.628 7.983 1.00 79.75 294 PRO A O 1
ATOM 2416 N N . SER A 1 295 ? -0.023 -16.085 8.447 1.00 84.38 295 SER A N 1
ATOM 2417 C CA . SER A 1 295 ? 0.137 -17.096 9.492 1.00 84.38 295 SER A CA 1
ATOM 2418 C C . SER A 1 295 ? -0.919 -16.912 10.586 1.00 84.38 295 SER A C 1
ATOM 2420 O O . SER A 1 295 ? -1.325 -15.791 10.905 1.00 84.38 295 SER A O 1
ATOM 2422 N N . TRP A 1 296 ? -1.364 -18.012 11.193 1.00 85.62 296 TRP A N 1
ATOM 2423 C CA . TRP A 1 296 ? -2.394 -17.976 12.237 1.00 85.62 296 TRP A CA 1
ATOM 2424 C C . TRP A 1 296 ? -2.022 -17.036 13.397 1.00 85.62 296 TRP A C 1
ATOM 2426 O O . TRP A 1 296 ? -2.860 -16.294 13.906 1.00 85.62 296 TRP A O 1
ATOM 2436 N N . ASN A 1 297 ? -0.736 -16.987 13.752 1.00 84.94 297 ASN A N 1
ATOM 2437 C CA . ASN A 1 297 ? -0.216 -16.077 14.772 1.00 84.94 297 ASN A CA 1
ATOM 2438 C C . ASN A 1 297 ? -0.436 -14.612 14.384 1.00 84.94 297 ASN A C 1
ATOM 2440 O O . ASN A 1 297 ? -0.905 -13.817 15.196 1.00 84.94 297 ASN A O 1
ATOM 2444 N N . TYR A 1 298 ? -0.146 -14.264 13.130 1.00 82.44 298 TYR A N 1
ATOM 2445 C CA . TYR A 1 298 ? -0.367 -12.920 12.616 1.00 82.44 298 TYR A CA 1
ATOM 2446 C C . TYR A 1 298 ? -1.851 -12.539 12.633 1.00 82.44 298 TYR A C 1
ATOM 2448 O O . TYR A 1 298 ? -2.198 -11.447 13.081 1.00 82.44 298 TYR A O 1
ATOM 2456 N N . GLN A 1 299 ? -2.738 -13.467 12.264 1.00 86.62 299 GLN A N 1
ATOM 2457 C CA . GLN A 1 299 ? -4.185 -13.257 12.360 1.00 86.62 299 GLN A CA 1
ATOM 2458 C C . GLN A 1 299 ? -4.631 -12.987 13.803 1.00 86.62 299 GLN A C 1
ATOM 2460 O O . GLN A 1 299 ? -5.348 -12.017 14.050 1.00 86.62 299 GLN A O 1
ATOM 2465 N N . ILE A 1 300 ? -4.157 -13.781 14.772 1.00 88.56 300 ILE A N 1
ATOM 2466 C CA . ILE A 1 300 ? -4.447 -13.563 16.198 1.00 88.56 300 ILE A CA 1
ATOM 2467 C C . ILE A 1 300 ? -3.980 -12.174 16.645 1.00 88.56 300 ILE A C 1
ATOM 2469 O O . ILE A 1 300 ? -4.713 -11.497 17.363 1.00 88.56 300 ILE A O 1
ATOM 2473 N N . TYR A 1 301 ? -2.798 -11.723 16.220 1.00 87.38 301 TYR A N 1
ATOM 2474 C CA . TYR A 1 301 ? -2.299 -10.391 16.567 1.00 87.38 301 TYR A CA 1
ATOM 2475 C C . TYR A 1 301 ? -3.202 -9.273 16.043 1.00 87.38 301 TYR A C 1
ATOM 2477 O O . TYR A 1 301 ? -3.531 -8.354 16.796 1.00 87.38 301 TYR A O 1
ATOM 2485 N N . ILE A 1 302 ? -3.660 -9.374 14.795 1.00 86.19 302 ILE A N 1
ATOM 2486 C CA . ILE A 1 302 ? -4.594 -8.405 14.207 1.00 86.19 302 ILE A CA 1
ATOM 2487 C C . ILE A 1 302 ? -5.919 -8.412 14.971 1.00 86.19 302 ILE A C 1
ATOM 2489 O O . ILE A 1 302 ? -6.401 -7.353 15.369 1.00 86.19 302 ILE A O 1
ATOM 2493 N N . PHE A 1 303 ? -6.501 -9.590 15.217 1.00 91.31 303 PHE A N 1
ATOM 2494 C CA . PHE A 1 303 ? -7.766 -9.697 15.947 1.00 91.31 303 PHE A CA 1
ATOM 2495 C C . PHE A 1 303 ? -7.645 -9.190 17.384 1.00 91.31 303 PHE A C 1
ATOM 2497 O O . PHE A 1 303 ? -8.538 -8.492 17.861 1.00 91.31 303 PHE A O 1
ATOM 2504 N N . SER A 1 304 ? -6.529 -9.481 18.053 1.00 90.38 304 SER A N 1
ATOM 2505 C CA . SER A 1 304 ? -6.221 -8.972 19.390 1.00 90.38 304 SER A CA 1
ATOM 2506 C C . SER A 1 304 ? -6.144 -7.445 19.402 1.00 90.38 304 SER A C 1
ATOM 2508 O O . SER A 1 304 ? -6.712 -6.802 20.284 1.00 90.38 304 SER A O 1
ATOM 2510 N N . TYR A 1 305 ? -5.532 -6.840 18.385 1.00 89.62 305 TYR A N 1
ATOM 2511 C CA . TYR A 1 305 ? -5.469 -5.386 18.262 1.00 89.62 305 TYR A CA 1
ATOM 2512 C C . TYR A 1 305 ? -6.809 -4.739 17.949 1.00 89.62 305 TYR A C 1
ATOM 2514 O O . TYR A 1 305 ? -7.174 -3.759 18.596 1.00 89.62 305 TYR A O 1
ATOM 2522 N N . ILE A 1 306 ? -7.569 -5.299 17.005 1.00 89.62 306 ILE A N 1
ATOM 2523 C CA . ILE A 1 306 ? -8.927 -4.834 16.708 1.00 89.62 306 ILE A CA 1
ATOM 2524 C C . ILE A 1 306 ? -9.786 -4.938 17.973 1.00 89.62 306 ILE A C 1
ATOM 2526 O O . ILE A 1 306 ? -10.474 -3.981 18.326 1.00 89.62 306 ILE A O 1
ATOM 2530 N N . GLY A 1 307 ? -9.692 -6.051 18.706 1.00 92.50 307 GLY A N 1
ATOM 2531 C CA . GLY A 1 307 ? -10.347 -6.233 19.999 1.00 92.50 307 GLY A CA 1
ATOM 2532 C C . GLY A 1 307 ? -9.913 -5.187 21.028 1.00 92.50 307 GLY A C 1
ATOM 2533 O O . GLY A 1 307 ? -10.764 -4.595 21.688 1.00 92.50 307 GLY A O 1
ATOM 2534 N N . GLY A 1 308 ? -8.614 -4.894 21.116 1.00 89.56 308 GLY A N 1
ATOM 2535 C CA . GLY A 1 308 ? -8.063 -3.839 21.967 1.00 89.56 308 GLY A CA 1
ATOM 2536 C C . GLY A 1 308 ? -8.620 -2.454 21.630 1.00 89.56 308 GLY A C 1
ATOM 2537 O O . GLY A 1 308 ? -9.052 -1.738 22.533 1.00 89.56 308 GLY A O 1
ATOM 2538 N N . ILE A 1 309 ? -8.691 -2.096 20.344 1.00 87.44 309 ILE A N 1
ATOM 2539 C CA . ILE A 1 309 ? -9.291 -0.835 19.882 1.00 87.44 309 ILE A CA 1
ATOM 2540 C C . ILE A 1 309 ? -10.784 -0.787 20.212 1.00 87.44 309 ILE A C 1
ATOM 2542 O O . ILE A 1 309 ? -11.248 0.214 20.751 1.00 87.44 309 ILE A O 1
ATOM 2546 N N . ILE A 1 310 ? -11.545 -1.845 19.919 1.00 90.50 310 ILE A N 1
ATOM 2547 C CA . ILE A 1 310 ? -12.984 -1.896 20.222 1.00 90.50 310 ILE A CA 1
ATOM 2548 C C . ILE A 1 310 ? -13.210 -1.724 21.724 1.00 90.50 310 ILE A C 1
ATOM 2550 O O . ILE A 1 310 ? -14.092 -0.974 22.135 1.00 90.50 310 ILE A O 1
ATOM 2554 N N . LEU A 1 311 ? -12.391 -2.375 22.547 1.00 89.62 311 LEU A N 1
ATOM 2555 C CA . LEU A 1 311 ? -12.482 -2.307 23.998 1.00 89.62 311 LEU A CA 1
ATOM 2556 C C . LEU A 1 311 ? -12.076 -0.919 24.524 1.00 89.62 311 LEU A C 1
ATOM 2558 O O . LEU A 1 311 ? -12.725 -0.414 25.439 1.00 89.62 311 LEU A O 1
ATOM 2562 N N . LEU A 1 312 ? -11.096 -0.253 23.900 1.00 85.88 312 LEU A N 1
ATOM 2563 C CA . LEU A 1 312 ? -10.767 1.156 24.154 1.00 85.88 312 LEU A CA 1
ATOM 2564 C C . LEU A 1 312 ? -11.939 2.081 23.801 1.00 85.88 312 LEU A C 1
ATOM 2566 O O . LEU A 1 312 ? -12.306 2.931 24.607 1.00 85.88 312 LEU A O 1
ATOM 2570 N N . VAL A 1 313 ? -12.551 1.909 22.627 1.00 85.44 313 VAL A N 1
ATOM 2571 C CA . VAL A 1 313 ? -13.695 2.718 22.172 1.00 85.44 313 VAL A CA 1
ATOM 2572 C C . VAL A 1 313 ? -14.921 2.494 23.054 1.00 85.44 313 VAL A C 1
ATOM 2574 O O . VAL A 1 313 ? -15.572 3.460 23.445 1.00 85.44 313 VAL A O 1
ATOM 2577 N N . TYR A 1 314 ? -15.215 1.245 23.418 1.00 88.69 314 TYR A N 1
ATOM 2578 C CA . TYR A 1 314 ? -16.284 0.901 24.356 1.00 88.69 314 TYR A CA 1
ATOM 2579 C C . TYR A 1 314 ? -16.096 1.638 25.679 1.00 88.69 314 TYR A C 1
ATOM 2581 O O . TYR A 1 314 ? -17.014 2.274 26.195 1.00 88.69 314 TYR A O 1
ATOM 2589 N N . TYR A 1 315 ? -14.875 1.599 26.199 1.00 83.44 315 TYR A N 1
ATOM 2590 C CA . TYR A 1 315 ? -14.532 2.286 27.420 1.00 83.44 315 TYR A CA 1
ATOM 2591 C C . TYR A 1 315 ? -14.672 3.811 27.264 1.00 83.44 315 TYR A C 1
ATOM 2593 O O . TYR A 1 315 ? -15.292 4.443 28.121 1.00 83.44 315 TYR A O 1
ATOM 2601 N N . LEU A 1 316 ? -14.191 4.404 26.165 1.00 81.06 316 LEU A N 1
ATOM 2602 C CA . LEU A 1 316 ? -14.354 5.836 25.854 1.00 81.06 316 LEU A CA 1
ATOM 2603 C C . LEU A 1 316 ? -15.819 6.248 25.854 1.00 81.06 316 LEU A C 1
ATOM 2605 O O . LEU A 1 316 ? -16.176 7.254 26.465 1.00 81.06 316 LEU A O 1
ATOM 2609 N N . PHE A 1 317 ? -16.665 5.434 25.238 1.00 83.81 317 PHE A N 1
ATOM 2610 C CA . PHE A 1 317 ? -18.100 5.651 25.211 1.00 83.81 317 PHE A CA 1
ATOM 2611 C C . PHE A 1 317 ? -18.707 5.581 26.617 1.00 83.81 317 PHE A C 1
ATOM 2613 O O . PHE A 1 317 ? -19.438 6.482 27.018 1.00 83.81 317 PHE A O 1
ATOM 2620 N N . ASP A 1 318 ? -18.345 4.571 27.407 1.00 83.81 318 ASP A N 1
ATOM 2621 C CA . ASP A 1 318 ? -18.791 4.433 28.797 1.00 83.81 318 ASP A CA 1
ATOM 2622 C C . ASP A 1 318 ? -18.409 5.668 29.635 1.00 83.81 318 ASP A C 1
ATOM 2624 O O . ASP A 1 318 ? -19.248 6.207 30.347 1.00 83.81 318 ASP A O 1
ATOM 2628 N N . ASN A 1 319 ? -17.197 6.209 29.480 1.00 75.12 319 ASN A N 1
ATOM 2629 C CA . ASN A 1 319 ? -16.788 7.436 30.176 1.00 75.12 319 ASN A CA 1
ATOM 2630 C C . ASN A 1 319 ? -17.565 8.688 29.736 1.00 75.12 319 ASN A C 1
ATOM 2632 O O . ASN A 1 319 ? -17.804 9.563 30.563 1.00 75.12 319 ASN A O 1
ATOM 2636 N N . VAL A 1 320 ? -17.944 8.795 28.461 1.00 78.56 320 VAL A N 1
ATOM 2637 C CA . VAL A 1 320 ? -18.725 9.938 27.956 1.00 78.56 320 VAL A CA 1
ATOM 2638 C C . VAL A 1 320 ? -20.173 9.888 28.458 1.00 78.56 320 VAL A C 1
ATOM 2640 O O . VAL A 1 320 ? -20.748 10.928 28.779 1.00 78.56 320 VAL A O 1
ATOM 2643 N N . TYR A 1 321 ? -20.770 8.695 28.546 1.00 81.19 321 TYR A N 1
ATOM 2644 C CA . TYR A 1 321 ? -22.180 8.529 28.923 1.00 81.19 321 TYR A CA 1
ATOM 2645 C C . TYR A 1 321 ? -22.402 8.362 30.423 1.00 81.19 321 TYR A C 1
ATOM 2647 O O . TYR A 1 321 ? -23.420 8.817 30.958 1.00 81.19 321 TYR A O 1
ATOM 2655 N N . ALA A 1 322 ? -21.468 7.732 31.130 1.00 72.94 322 ALA A N 1
ATOM 2656 C CA . ALA A 1 322 ? -21.541 7.636 32.571 1.00 72.94 322 ALA A CA 1
ATOM 2657 C C . ALA A 1 322 ? -21.211 9.009 33.171 1.00 72.94 322 ALA A C 1
ATOM 2659 O O . ALA A 1 322 ? -20.057 9.329 33.432 1.00 72.94 322 ALA A O 1
ATOM 2660 N N . LYS A 1 323 ? -22.244 9.786 33.520 1.00 70.50 323 LYS A N 1
ATOM 2661 C CA . LYS A 1 323 ? -22.161 10.958 34.426 1.00 70.50 323 LYS A CA 1
ATOM 2662 C C . LYS A 1 323 ? -21.583 10.630 35.824 1.00 70.50 323 LYS A C 1
ATOM 2664 O O . LYS A 1 323 ? -21.623 11.464 36.726 1.00 70.50 323 LYS A O 1
ATOM 2669 N N . ASN A 1 324 ? -21.076 9.416 36.032 1.00 56.62 324 ASN A N 1
ATOM 2670 C CA . ASN A 1 324 ? -20.643 8.891 37.314 1.00 56.62 324 ASN A CA 1
ATOM 2671 C C . ASN A 1 324 ? -19.165 9.187 37.577 1.00 56.62 324 ASN A C 1
ATOM 2673 O O . ASN A 1 324 ? -18.312 9.074 36.699 1.00 56.62 324 ASN A O 1
ATOM 2677 N N . ARG A 1 325 ? -18.869 9.514 38.840 1.00 70.50 325 ARG A N 1
ATOM 2678 C CA . ARG A 1 325 ? -17.517 9.749 39.361 1.00 70.50 325 ARG A CA 1
ATOM 2679 C C . ARG A 1 325 ? -16.604 8.570 39.002 1.00 70.50 325 ARG A C 1
ATOM 2681 O O . ARG A 1 325 ? -16.842 7.439 39.426 1.00 70.50 325 ARG A O 1
ATOM 2688 N N . LEU A 1 326 ? -15.561 8.846 38.219 1.00 71.50 326 LEU A N 1
ATOM 2689 C CA . LEU A 1 326 ? -14.528 7.885 37.836 1.00 71.50 326 LEU A CA 1
ATOM 2690 C C . LEU A 1 326 ? -13.933 7.230 39.091 1.00 71.50 326 LEU A C 1
ATOM 2692 O O . LEU A 1 326 ? -13.298 7.892 39.908 1.00 71.50 326 LEU A O 1
ATOM 2696 N N . THR A 1 327 ? -14.123 5.919 39.257 1.00 82.75 327 THR A N 1
ATOM 2697 C CA . THR A 1 327 ? -13.483 5.190 40.359 1.00 82.75 327 THR A CA 1
ATOM 2698 C C . THR A 1 327 ? -11.988 5.003 40.063 1.00 82.75 327 THR A C 1
ATOM 2700 O O . THR A 1 327 ? -11.619 4.682 38.928 1.00 82.75 327 THR A O 1
ATOM 2703 N N . PRO A 1 328 ? -11.093 5.121 41.062 1.00 81.88 328 PRO A N 1
ATOM 2704 C CA . PRO A 1 328 ? -9.643 5.015 40.850 1.00 81.88 328 PRO A CA 1
ATOM 2705 C C . PRO A 1 328 ? -9.224 3.654 40.267 1.00 81.88 328 PRO A C 1
ATOM 2707 O O . PRO A 1 328 ? -8.299 3.563 39.459 1.00 81.88 328 PRO A O 1
ATOM 2710 N N . LYS A 1 329 ? -9.962 2.581 40.595 1.00 85.94 329 LYS A N 1
ATOM 2711 C CA . LYS A 1 329 ? -9.754 1.245 40.011 1.00 85.94 329 LYS A CA 1
ATOM 2712 C C . LYS A 1 329 ? -10.006 1.222 38.497 1.00 85.94 329 LYS A C 1
ATOM 2714 O O . LYS A 1 329 ? -9.280 0.535 37.778 1.00 85.94 329 LYS A O 1
ATOM 2719 N N . ARG A 1 330 ? -11.012 1.962 38.009 1.00 83.25 330 ARG A N 1
ATOM 2720 C CA . ARG A 1 330 ? -11.340 2.059 36.578 1.00 83.25 330 ARG A CA 1
ATOM 2721 C C . ARG A 1 330 ? -10.244 2.817 35.831 1.00 83.25 330 ARG A C 1
ATOM 2723 O O . ARG A 1 330 ? -9.759 2.301 34.829 1.00 83.25 330 ARG A O 1
ATOM 2730 N N . ILE A 1 331 ? -9.794 3.954 36.370 1.00 82.31 331 ILE A N 1
ATOM 2731 C CA . ILE A 1 331 ? -8.704 4.760 35.790 1.00 82.31 331 ILE A CA 1
ATOM 2732 C C . ILE A 1 331 ? -7.433 3.916 35.616 1.00 82.31 331 ILE A C 1
ATOM 2734 O O . ILE A 1 331 ? -6.826 3.931 34.549 1.00 82.31 331 ILE A O 1
ATOM 2738 N N . ARG A 1 332 ? -7.059 3.105 36.616 1.00 86.38 332 ARG A N 1
ATOM 2739 C CA . ARG A 1 332 ? -5.858 2.257 36.521 1.00 86.38 332 ARG A CA 1
ATOM 2740 C C . ARG A 1 332 ? -5.918 1.262 35.355 1.00 86.38 332 ARG A C 1
ATOM 2742 O O . ARG A 1 332 ? -4.944 1.138 34.621 1.00 86.38 332 ARG A O 1
ATOM 2749 N N . ARG A 1 333 ? -7.044 0.559 35.170 1.00 86.00 333 ARG A N 1
ATOM 2750 C CA . ARG A 1 333 ? -7.211 -0.405 34.058 1.00 86.00 333 ARG A CA 1
ATOM 2751 C C . ARG A 1 333 ? -7.130 0.286 32.700 1.00 86.00 333 ARG A C 1
ATOM 2753 O O . ARG A 1 333 ? -6.502 -0.222 31.781 1.00 86.00 333 ARG A O 1
ATOM 2760 N N . TRP A 1 334 ? -7.732 1.462 32.620 1.00 84.06 334 TRP A N 1
ATOM 2761 C CA . TRP A 1 334 ? -7.722 2.315 31.445 1.00 84.06 334 TRP A CA 1
ATOM 2762 C C . TRP A 1 334 ? -6.335 2.769 31.026 1.00 84.06 334 TRP A C 1
ATOM 2764 O O . TRP A 1 334 ? -5.978 2.629 29.863 1.00 84.06 334 TRP A O 1
ATOM 2774 N N . VAL A 1 335 ? -5.552 3.290 31.972 1.00 84.81 335 VAL A N 1
ATOM 2775 C CA . VAL A 1 335 ? -4.189 3.750 31.694 1.00 84.81 335 VAL A CA 1
ATOM 2776 C C . VAL A 1 335 ? -3.330 2.585 31.206 1.00 84.81 335 VAL A C 1
ATOM 2778 O O . VAL A 1 335 ? -2.608 2.737 30.230 1.00 84.81 335 VAL A O 1
ATOM 2781 N N . ILE A 1 336 ? -3.457 1.401 31.818 1.00 89.00 336 ILE A N 1
ATOM 2782 C CA . ILE A 1 336 ? -2.739 0.200 31.363 1.00 89.00 336 ILE A CA 1
ATOM 2783 C C . ILE A 1 336 ? -3.129 -0.151 29.919 1.00 89.00 336 ILE A C 1
ATOM 2785 O O . ILE A 1 336 ? -2.248 -0.347 29.084 1.00 89.00 336 ILE A O 1
ATOM 2789 N N . LEU A 1 337 ? -4.429 -0.183 29.609 1.00 87.88 337 LEU A N 1
ATOM 2790 C CA . LEU A 1 337 ? -4.919 -0.485 28.262 1.00 87.88 337 LEU A CA 1
ATOM 2791 C C . LEU A 1 337 ? -4.426 0.537 27.227 1.00 87.88 337 LEU A C 1
ATOM 2793 O O . LEU A 1 337 ? -3.944 0.161 26.160 1.00 87.88 337 LEU A O 1
ATOM 2797 N N . LEU A 1 338 ? -4.516 1.826 27.561 1.00 87.31 338 LEU A N 1
ATOM 2798 C CA . LEU A 1 338 ? -4.088 2.918 26.696 1.00 87.31 338 LEU A CA 1
ATOM 2799 C C . LEU A 1 338 ? -2.588 2.832 26.402 1.00 87.31 338 LEU A C 1
ATOM 2801 O O . LEU A 1 338 ? -2.195 2.976 25.248 1.00 87.31 338 LEU A O 1
ATOM 2805 N N . THR A 1 339 ? -1.758 2.547 27.408 1.00 90.38 339 THR A N 1
ATOM 2806 C CA . THR A 1 339 ? -0.308 2.384 27.231 1.00 90.38 339 THR A CA 1
ATOM 2807 C C . THR A 1 339 ? 0.015 1.222 26.297 1.00 90.38 339 THR A C 1
ATOM 2809 O O . THR A 1 339 ? 0.831 1.384 25.389 1.00 90.38 339 THR A O 1
ATOM 2812 N N . VAL A 1 340 ? -0.648 0.073 26.467 1.00 90.88 340 VAL A N 1
ATOM 2813 C CA . VAL A 1 340 ? -0.435 -1.102 25.606 1.00 90.88 340 VAL A CA 1
ATOM 2814 C C . VAL A 1 340 ? -0.826 -0.794 24.161 1.00 90.88 340 VAL A C 1
ATOM 2816 O O . VAL A 1 340 ? -0.024 -1.018 23.257 1.00 90.88 340 VAL A O 1
ATOM 2819 N N . ILE A 1 341 ? -2.013 -0.223 23.938 1.00 89.44 341 ILE A N 1
ATOM 2820 C CA . ILE A 1 341 ? -2.482 0.122 22.588 1.00 89.44 341 ILE A CA 1
ATOM 2821 C C . ILE A 1 341 ? -1.581 1.185 21.961 1.00 89.44 341 ILE A C 1
ATOM 2823 O O . ILE A 1 341 ? -1.203 1.044 20.807 1.00 89.44 341 ILE A O 1
ATOM 2827 N N . THR A 1 342 ? -1.176 2.211 22.710 1.00 88.44 342 THR A N 1
ATOM 2828 C CA . THR A 1 342 ? -0.302 3.279 22.194 1.00 88.44 342 THR A CA 1
ATOM 2829 C C . THR A 1 342 ? 1.067 2.735 21.794 1.00 88.44 342 THR A C 1
ATOM 2831 O O . THR A 1 342 ? 1.571 3.074 20.725 1.00 88.44 342 THR A O 1
ATOM 2834 N N . CYS A 1 343 ? 1.652 1.856 22.613 1.00 92.00 343 CYS A N 1
ATOM 2835 C CA . CYS A 1 343 ? 2.912 1.188 22.293 1.00 92.00 343 CYS A CA 1
ATOM 2836 C C . CYS A 1 343 ? 2.784 0.350 21.010 1.00 92.00 343 CYS A C 1
ATOM 2838 O O . CYS A 1 343 ? 3.618 0.461 20.110 1.00 92.00 343 CYS A O 1
ATOM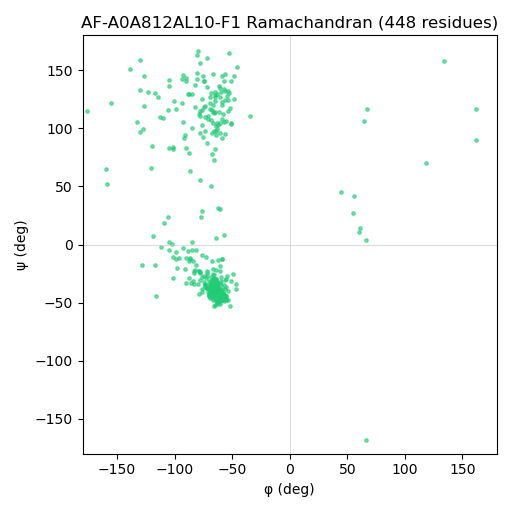 2840 N N . TRP A 1 344 ? 1.700 -0.419 20.881 1.00 90.69 344 TRP A N 1
ATOM 2841 C CA . TRP A 1 344 ? 1.460 -1.268 19.714 1.00 90.69 344 TRP A CA 1
ATOM 2842 C C . TRP A 1 344 ? 1.186 -0.462 18.438 1.00 90.69 344 TRP A C 1
ATOM 2844 O O . TRP A 1 344 ? 1.778 -0.733 17.395 1.00 90.69 344 TRP A O 1
ATOM 2854 N N . SER A 1 345 ? 0.366 0.587 18.527 1.00 89.75 345 SER A N 1
ATOM 2855 C CA . SER A 1 345 ? 0.116 1.525 17.429 1.00 89.75 345 SER A CA 1
ATOM 2856 C C . SER A 1 345 ? 1.397 2.231 16.987 1.00 89.75 345 SER A C 1
ATOM 2858 O O . SER A 1 345 ? 1.633 2.374 15.790 1.00 89.75 345 SER A O 1
ATOM 2860 N N . GLY A 1 346 ? 2.255 2.633 17.931 1.00 91.31 346 GLY A N 1
ATOM 2861 C CA . GLY A 1 346 ? 3.562 3.217 17.630 1.00 91.31 346 GLY A CA 1
ATOM 2862 C C . GLY A 1 346 ? 4.465 2.254 16.857 1.00 91.31 346 GLY A C 1
ATOM 2863 O O . GLY A 1 346 ? 5.056 2.641 15.849 1.00 91.31 346 GLY A O 1
ATOM 2864 N N . MET A 1 347 ? 4.510 0.985 17.270 1.00 88.81 347 MET A N 1
ATOM 2865 C CA . MET A 1 347 ? 5.253 -0.061 16.561 1.00 88.81 347 MET A CA 1
ATOM 2866 C C . MET A 1 347 ? 4.709 -0.293 15.141 1.00 88.81 347 MET A C 1
ATOM 2868 O O . MET A 1 347 ? 5.487 -0.369 14.190 1.00 88.81 347 MET A O 1
ATOM 2872 N N . MET A 1 348 ? 3.385 -0.342 14.969 1.00 88.38 348 MET A N 1
ATOM 2873 C CA . MET A 1 348 ? 2.752 -0.490 13.651 1.00 88.38 348 MET A CA 1
ATOM 2874 C C . MET A 1 348 ? 3.022 0.710 12.734 1.00 88.38 348 MET A C 1
ATOM 2876 O O . MET A 1 348 ? 3.307 0.525 11.552 1.00 88.38 348 MET A O 1
ATOM 2880 N N . LEU A 1 349 ? 2.987 1.935 13.266 1.00 89.44 349 LEU A N 1
ATOM 2881 C CA . LEU A 1 349 ? 3.327 3.145 12.511 1.00 89.44 349 LEU A CA 1
ATOM 2882 C C . LEU A 1 349 ? 4.802 3.173 12.100 1.00 89.44 349 LEU A C 1
ATOM 2884 O O . LEU A 1 349 ? 5.118 3.608 10.993 1.00 89.44 349 LEU A O 1
ATOM 2888 N N . PHE A 1 350 ? 5.701 2.698 12.964 1.00 91.38 350 PHE A N 1
ATOM 2889 C CA . PHE A 1 350 ? 7.117 2.557 12.631 1.00 91.38 350 PHE A CA 1
ATOM 2890 C C . PHE A 1 350 ? 7.320 1.574 11.470 1.00 91.38 350 PHE A C 1
ATOM 2892 O O . PHE A 1 350 ? 7.952 1.930 10.477 1.00 91.38 350 PHE A O 1
ATOM 2899 N N . LEU A 1 351 ? 6.707 0.387 11.541 1.00 89.12 351 LEU A N 1
ATOM 2900 C CA . LEU A 1 351 ? 6.744 -0.605 10.460 1.00 89.12 351 LEU A CA 1
ATOM 2901 C C . LEU A 1 351 ? 6.179 -0.052 9.149 1.00 89.12 351 LEU A C 1
ATOM 2903 O O . LEU A 1 351 ? 6.792 -0.212 8.094 1.00 89.12 351 LEU A O 1
ATOM 2907 N N . PHE A 1 352 ? 5.042 0.642 9.224 1.00 89.75 352 PHE A N 1
ATOM 2908 C CA . PHE A 1 352 ? 4.424 1.289 8.071 1.00 89.75 352 PHE A CA 1
ATOM 2909 C C . PHE A 1 352 ? 5.360 2.326 7.436 1.00 89.75 352 PHE A C 1
ATOM 2911 O O . PHE A 1 352 ? 5.543 2.334 6.220 1.00 89.75 352 PHE A O 1
ATOM 2918 N N . LYS A 1 353 ? 6.016 3.162 8.251 1.00 92.75 353 LYS A N 1
ATOM 2919 C CA . LYS A 1 353 ? 6.988 4.152 7.770 1.00 92.75 353 LYS A CA 1
ATOM 2920 C C . LYS A 1 353 ? 8.197 3.495 7.099 1.00 92.75 353 LYS A C 1
ATOM 2922 O O . LYS A 1 353 ? 8.647 3.990 6.065 1.00 92.75 353 LYS A O 1
ATOM 2927 N N . SER A 1 354 ? 8.707 2.395 7.648 1.00 92.44 354 SER A N 1
ATOM 2928 C CA . SER A 1 354 ? 9.815 1.648 7.039 1.00 92.44 354 SER A CA 1
ATOM 2929 C C . SER A 1 354 ? 9.415 1.011 5.707 1.00 92.44 354 SER A C 1
ATOM 2931 O O . SER A 1 354 ? 10.158 1.135 4.735 1.00 92.44 354 SER A O 1
ATOM 2933 N N . ALA A 1 355 ? 8.221 0.418 5.615 1.00 92.00 355 ALA A N 1
ATOM 2934 C CA . ALA A 1 355 ? 7.682 -0.093 4.352 1.00 92.00 355 ALA A CA 1
ATOM 2935 C C . ALA A 1 355 ? 7.528 1.024 3.305 1.00 92.00 355 ALA A C 1
ATOM 2937 O O . ALA A 1 355 ? 7.923 0.859 2.153 1.00 92.00 355 ALA A O 1
ATOM 2938 N N . GLN A 1 356 ? 7.046 2.199 3.722 1.00 93.69 356 GLN A N 1
ATOM 2939 C CA . GLN A 1 356 ? 6.906 3.353 2.832 1.00 93.69 356 GLN A CA 1
ATOM 2940 C C . GLN A 1 356 ? 8.263 3.863 2.341 1.00 93.69 356 GLN A C 1
ATOM 2942 O O . GLN A 1 356 ? 8.395 4.284 1.194 1.00 93.69 356 GLN A O 1
ATOM 2947 N N . ASN A 1 357 ? 9.288 3.824 3.191 1.00 95.56 357 ASN A N 1
ATOM 2948 C CA . ASN A 1 357 ? 10.640 4.183 2.785 1.00 95.56 357 ASN A CA 1
ATOM 2949 C C . ASN A 1 357 ? 11.180 3.231 1.705 1.00 95.56 357 ASN A C 1
ATOM 2951 O O . ASN A 1 357 ? 11.780 3.696 0.740 1.00 95.56 357 ASN A O 1
ATOM 2955 N N . VAL A 1 358 ? 10.928 1.925 1.834 1.00 95.88 358 VAL A N 1
ATOM 2956 C CA . VAL A 1 358 ? 11.293 0.931 0.811 1.00 95.88 358 VAL A CA 1
ATOM 2957 C C . VAL A 1 358 ? 10.585 1.226 -0.514 1.00 95.88 358 VAL A C 1
ATOM 2959 O O . VAL A 1 358 ? 11.249 1.283 -1.546 1.00 95.88 358 VAL A O 1
ATOM 2962 N N . GLU A 1 359 ? 9.278 1.498 -0.499 1.00 94.62 359 GLU A N 1
ATOM 2963 C CA . GLU A 1 359 ? 8.529 1.836 -1.720 1.00 94.62 359 GLU A CA 1
ATOM 2964 C C . GLU A 1 359 ? 9.038 3.130 -2.378 1.00 94.62 359 GLU A C 1
ATOM 2966 O O . GLU A 1 359 ? 9.334 3.142 -3.572 1.00 94.62 359 GLU A O 1
ATOM 2971 N N . ASN A 1 360 ? 9.276 4.188 -1.595 1.00 95.25 360 ASN A N 1
ATOM 2972 C CA . ASN A 1 360 ? 9.862 5.430 -2.109 1.00 95.25 360 ASN A CA 1
ATOM 2973 C C . ASN A 1 360 ? 11.256 5.199 -2.735 1.00 95.25 360 ASN A C 1
ATOM 2975 O O . ASN A 1 360 ? 11.627 5.872 -3.699 1.00 95.25 360 ASN A O 1
ATOM 2979 N N . LEU A 1 361 ? 12.057 4.274 -2.191 1.00 97.12 361 LEU A N 1
ATOM 2980 C CA . LEU A 1 361 ? 13.369 3.924 -2.746 1.00 97.12 361 LEU A CA 1
ATOM 2981 C C . LEU A 1 361 ? 13.245 3.134 -4.057 1.00 97.12 361 LEU A C 1
ATOM 2983 O O . LEU A 1 361 ? 14.049 3.353 -4.966 1.00 97.12 361 LEU A O 1
ATOM 2987 N N . ILE A 1 362 ? 12.244 2.259 -4.188 1.00 96.50 362 ILE A N 1
ATOM 2988 C CA . ILE A 1 362 ? 11.915 1.579 -5.453 1.00 96.50 362 ILE A CA 1
ATOM 2989 C C . ILE A 1 362 ? 11.551 2.628 -6.510 1.00 96.50 362 ILE A C 1
ATOM 2991 O O . ILE A 1 362 ? 12.161 2.651 -7.582 1.00 96.50 362 ILE A O 1
ATOM 2995 N N . GLU A 1 363 ? 10.638 3.547 -6.184 1.00 95.62 363 GLU A N 1
ATOM 2996 C CA . GLU A 1 363 ? 10.248 4.650 -7.071 1.00 95.62 363 GLU A CA 1
ATOM 2997 C C . GLU A 1 363 ? 11.461 5.500 -7.473 1.00 95.62 363 GLU A C 1
ATOM 2999 O O . GLU A 1 363 ? 11.675 5.763 -8.656 1.00 95.62 363 GLU A O 1
ATOM 3004 N N . THR A 1 364 ? 12.310 5.872 -6.509 1.00 96.75 364 THR A N 1
ATOM 3005 C CA . THR A 1 364 ? 13.518 6.679 -6.753 1.00 96.75 364 THR A CA 1
ATOM 3006 C C . THR A 1 364 ? 14.483 5.989 -7.720 1.00 96.75 364 THR A C 1
ATOM 3008 O O . THR A 1 364 ? 15.047 6.649 -8.592 1.00 96.75 364 THR A O 1
ATOM 3011 N N . ASN A 1 365 ? 14.668 4.669 -7.616 1.00 97.62 365 ASN A N 1
ATOM 3012 C CA . ASN A 1 365 ? 15.521 3.922 -8.547 1.00 97.62 365 ASN A CA 1
ATOM 3013 C C . ASN A 1 365 ? 14.942 3.913 -9.974 1.00 97.62 365 ASN A C 1
ATOM 3015 O O . ASN A 1 365 ? 15.692 4.087 -10.936 1.00 97.62 365 ASN A O 1
ATOM 3019 N N . VAL A 1 366 ? 13.619 3.789 -10.126 1.00 96.75 366 VAL A N 1
ATOM 3020 C CA . VAL A 1 366 ? 12.956 3.876 -11.442 1.00 96.75 366 VAL A CA 1
ATOM 3021 C C . VAL A 1 366 ? 13.003 5.304 -12.000 1.00 96.75 366 VAL A C 1
ATOM 3023 O O . VAL A 1 366 ? 13.220 5.489 -13.199 1.00 96.75 366 VAL A O 1
ATOM 3026 N N . PHE A 1 367 ? 12.890 6.330 -11.153 1.00 96.38 367 PHE A N 1
ATOM 3027 C CA . PHE A 1 367 ? 13.084 7.722 -11.569 1.00 96.38 367 PHE A CA 1
ATOM 3028 C C . PHE A 1 367 ? 14.515 7.995 -12.040 1.00 96.38 367 PHE A C 1
ATOM 3030 O O . PHE A 1 367 ? 14.692 8.646 -13.068 1.00 96.38 367 PHE A O 1
ATOM 3037 N N . ARG A 1 368 ? 15.532 7.447 -11.364 1.00 96.62 368 ARG A N 1
ATOM 3038 C CA . ARG A 1 368 ? 16.928 7.527 -11.829 1.00 96.62 368 ARG A CA 1
ATOM 3039 C C . ARG A 1 368 ? 17.120 6.850 -13.185 1.00 96.62 368 ARG A C 1
ATOM 3041 O O . ARG A 1 368 ? 17.807 7.397 -14.042 1.00 96.62 368 ARG A O 1
ATOM 3048 N N . LEU A 1 369 ? 16.474 5.705 -13.422 1.00 96.69 369 LEU A N 1
ATOM 3049 C CA . LEU A 1 369 ? 16.484 5.060 -14.741 1.00 96.69 369 LEU A CA 1
ATOM 3050 C C . LEU A 1 369 ? 15.888 5.974 -15.828 1.00 96.69 369 LEU A C 1
ATOM 3052 O O . LEU A 1 369 ? 16.424 6.063 -16.933 1.00 96.69 369 LEU A O 1
ATOM 3056 N N . ASN A 1 370 ? 14.803 6.681 -15.504 1.00 96.12 370 ASN A N 1
ATOM 3057 C CA . ASN A 1 370 ? 14.176 7.656 -16.397 1.00 96.12 370 ASN A CA 1
ATOM 3058 C C . ASN A 1 370 ? 15.089 8.867 -16.676 1.00 96.12 370 ASN A C 1
ATOM 3060 O O . ASN A 1 370 ? 15.156 9.352 -17.803 1.00 96.12 370 ASN A O 1
ATOM 3064 N N . GLU A 1 371 ? 15.835 9.338 -15.676 1.00 96.38 371 GLU A N 1
ATOM 3065 C CA . GLU A 1 371 ? 16.827 10.406 -15.848 1.00 96.38 371 GLU A CA 1
ATOM 3066 C C . GLU A 1 371 ? 17.965 9.977 -16.791 1.00 96.38 371 GLU A C 1
ATOM 3068 O O . GLU A 1 371 ? 18.339 10.724 -17.700 1.00 96.38 371 GLU A O 1
ATOM 3073 N N . ILE A 1 372 ? 18.456 8.739 -16.647 1.00 95.44 372 ILE A N 1
ATOM 3074 C CA . ILE A 1 372 ? 19.463 8.157 -17.548 1.00 95.44 372 ILE A CA 1
ATOM 3075 C C . ILE A 1 372 ? 18.934 8.115 -18.989 1.00 95.44 372 ILE A C 1
ATOM 3077 O O . ILE A 1 372 ? 19.659 8.491 -19.910 1.00 95.44 372 ILE A O 1
ATOM 3081 N N . MET A 1 373 ? 17.662 7.757 -19.198 1.00 94.19 373 MET A N 1
ATOM 3082 C CA . MET A 1 373 ? 17.013 7.840 -20.516 1.00 94.19 373 MET A CA 1
ATOM 3083 C C . MET A 1 373 ? 17.032 9.252 -21.095 1.00 94.19 373 MET A C 1
ATOM 3085 O O . MET A 1 373 ? 17.377 9.420 -22.264 1.00 94.19 373 MET A O 1
ATOM 3089 N N . GLY A 1 374 ? 16.730 10.271 -20.291 1.00 93.62 374 GLY A N 1
ATOM 3090 C CA . GLY A 1 374 ? 16.809 11.667 -20.731 1.00 93.62 374 GLY A CA 1
ATOM 3091 C C . GLY A 1 374 ? 18.201 12.059 -21.243 1.00 93.62 374 GLY A C 1
ATOM 3092 O O . GLY A 1 374 ? 18.319 12.820 -22.206 1.00 93.62 374 GLY A O 1
ATOM 3093 N N . ASN A 1 375 ? 19.257 11.500 -20.649 1.00 94.12 375 ASN A N 1
ATOM 3094 C CA . ASN A 1 375 ? 20.634 11.721 -21.090 1.00 94.12 375 ASN A CA 1
ATOM 3095 C C . ASN A 1 375 ? 20.986 10.923 -22.354 1.00 94.12 375 ASN A C 1
ATOM 3097 O O . ASN A 1 375 ? 21.656 11.459 -23.237 1.00 94.12 375 ASN A O 1
ATOM 3101 N N . VAL A 1 376 ? 20.502 9.685 -22.475 1.00 93.94 376 VAL A N 1
ATOM 3102 C CA . VAL A 1 376 ? 20.730 8.826 -23.652 1.00 93.94 376 VAL A CA 1
ATOM 3103 C C . VAL A 1 376 ? 19.978 9.336 -24.880 1.00 93.94 376 VAL A C 1
ATOM 3105 O O . VAL A 1 376 ? 20.492 9.234 -25.980 1.00 93.94 376 VAL A O 1
ATOM 3108 N N . LEU A 1 377 ? 18.814 9.972 -24.736 1.00 92.19 377 LEU A N 1
ATOM 3109 C CA . LEU A 1 377 ? 18.103 10.565 -25.882 1.00 92.19 377 LEU A CA 1
ATOM 3110 C C . LEU A 1 377 ? 18.910 11.659 -26.607 1.00 92.19 377 LEU A C 1
ATOM 3112 O O . LEU A 1 377 ? 18.609 11.987 -27.753 1.00 92.19 377 LEU A O 1
ATOM 3116 N N . LYS A 1 378 ? 19.937 12.225 -25.960 1.00 92.12 378 LYS A N 1
ATOM 3117 C CA . LYS A 1 378 ? 20.874 13.164 -26.596 1.00 92.12 378 LYS A CA 1
ATOM 3118 C C . LYS A 1 378 ? 21.916 12.447 -27.459 1.00 92.12 378 LYS A C 1
ATOM 3120 O O . LYS A 1 378 ? 22.484 13.067 -28.357 1.00 92.12 378 LYS A O 1
ATOM 3125 N N . THR A 1 379 ? 22.185 11.170 -27.194 1.00 88.12 379 THR A N 1
ATOM 3126 C CA . THR A 1 379 ? 23.082 10.343 -28.000 1.00 88.12 379 THR A CA 1
ATOM 3127 C C . THR A 1 379 ? 22.277 9.651 -29.106 1.00 88.12 379 THR A C 1
ATOM 3129 O O . THR A 1 379 ? 21.125 9.273 -28.927 1.00 88.12 379 THR A O 1
ATOM 3132 N N . LYS A 1 380 ? 22.854 9.499 -30.305 1.00 88.56 380 LYS A N 1
ATOM 3133 C CA . LYS A 1 380 ? 22.177 8.879 -31.466 1.00 88.56 380 LYS A CA 1
ATOM 3134 C C . LYS A 1 380 ? 22.088 7.340 -31.367 1.00 88.56 380 LYS A C 1
ATOM 3136 O O . LYS A 1 380 ? 22.125 6.662 -32.389 1.00 88.56 380 LYS A O 1
ATOM 3141 N N . ILE A 1 381 ? 22.041 6.785 -30.156 1.00 89.00 381 ILE A N 1
ATOM 3142 C CA . ILE A 1 381 ? 22.013 5.336 -29.908 1.00 89.00 381 ILE A CA 1
ATOM 3143 C C . ILE A 1 381 ? 20.578 4.821 -30.103 1.00 89.00 381 ILE A C 1
ATOM 3145 O O . ILE A 1 381 ? 19.608 5.533 -29.846 1.00 89.00 381 ILE A O 1
ATOM 3149 N N . GLU A 1 382 ? 20.422 3.583 -30.570 1.00 91.06 382 GLU A N 1
ATOM 3150 C CA . GLU A 1 382 ? 19.116 2.939 -30.710 1.00 91.06 382 GLU A CA 1
ATOM 3151 C C . GLU A 1 382 ? 18.476 2.707 -29.325 1.00 91.06 382 GLU A C 1
ATOM 3153 O O . GLU A 1 382 ? 18.979 1.948 -28.499 1.00 91.06 382 GLU A O 1
ATOM 3158 N N . THR A 1 383 ? 17.365 3.398 -29.038 1.00 92.94 383 THR A N 1
ATOM 3159 C CA . THR A 1 383 ? 16.746 3.421 -27.694 1.00 92.94 383 THR A CA 1
ATOM 3160 C C . THR A 1 383 ? 15.510 2.535 -27.545 1.00 92.94 383 THR A C 1
ATOM 3162 O O . THR A 1 383 ? 14.947 2.475 -26.452 1.00 92.94 383 THR A O 1
ATOM 3165 N N . ASP A 1 384 ? 15.085 1.809 -28.584 1.00 95.56 384 ASP A N 1
ATOM 3166 C CA . ASP A 1 384 ? 13.805 1.076 -28.581 1.00 95.56 384 ASP A CA 1
ATOM 3167 C C . ASP A 1 384 ? 13.711 0.041 -27.444 1.00 95.56 384 ASP A C 1
ATOM 3169 O O . ASP A 1 384 ? 12.751 0.029 -26.668 1.00 95.56 384 ASP A O 1
ATOM 3173 N N . TYR A 1 385 ? 14.753 -0.779 -27.261 1.00 94.69 385 TYR A N 1
ATOM 3174 C CA . TYR A 1 385 ? 14.799 -1.742 -26.157 1.00 94.69 385 TYR A CA 1
ATOM 3175 C C . TYR A 1 385 ? 14.741 -1.052 -24.788 1.00 94.69 385 TYR A C 1
ATOM 3177 O O . TYR A 1 385 ? 13.994 -1.471 -23.900 1.00 94.69 385 TYR A O 1
ATOM 3185 N N . PHE A 1 386 ? 15.489 0.039 -24.618 1.00 95.88 386 PHE A N 1
ATOM 3186 C CA . PHE A 1 386 ? 15.533 0.755 -23.349 1.00 95.88 386 PHE A CA 1
ATOM 3187 C C . PHE A 1 386 ? 14.185 1.408 -23.022 1.00 95.88 386 PHE A C 1
ATOM 3189 O O . PHE A 1 386 ? 13.742 1.364 -21.876 1.00 95.88 386 PHE A O 1
ATOM 3196 N N . GLN A 1 387 ? 13.488 1.947 -24.027 1.00 96.38 387 GLN A N 1
ATOM 3197 C CA . GLN A 1 387 ? 12.154 2.527 -23.861 1.00 96.38 387 GLN A CA 1
ATOM 3198 C C . GLN A 1 387 ? 11.133 1.472 -23.433 1.00 96.38 387 GLN A C 1
ATOM 3200 O O . GLN A 1 387 ? 10.306 1.746 -22.563 1.00 96.38 387 GLN A O 1
ATOM 3205 N N . LYS A 1 388 ? 11.213 0.252 -23.979 1.00 96.88 388 LYS A N 1
ATOM 3206 C CA . LYS A 1 388 ? 10.363 -0.875 -23.558 1.00 96.88 388 LYS A CA 1
ATOM 3207 C C . LYS A 1 388 ? 10.607 -1.255 -22.096 1.00 96.88 388 LYS A C 1
ATOM 3209 O O . LYS A 1 388 ? 9.642 -1.394 -21.344 1.00 96.88 388 LYS A O 1
ATOM 3214 N N . VAL A 1 389 ? 11.871 -1.363 -21.681 1.00 97.00 389 VAL A N 1
ATOM 3215 C CA . VAL A 1 389 ? 12.247 -1.667 -20.285 1.00 97.00 389 VAL A CA 1
ATOM 3216 C C . VAL A 1 389 ? 11.799 -0.555 -19.335 1.00 97.00 389 VAL A C 1
ATOM 3218 O O . VAL A 1 389 ? 11.210 -0.833 -18.291 1.00 97.00 389 VAL A O 1
ATOM 3221 N N . LEU A 1 390 ? 12.025 0.705 -19.703 1.00 96.69 390 LEU A N 1
ATOM 3222 C CA . LEU A 1 390 ? 11.607 1.852 -18.905 1.00 96.69 390 LEU A CA 1
ATOM 3223 C C . LEU A 1 390 ? 10.084 1.896 -18.763 1.00 96.69 390 LEU A C 1
ATOM 3225 O O . LEU A 1 390 ? 9.579 2.000 -17.650 1.00 96.69 390 LEU A O 1
ATOM 3229 N N . LYS A 1 391 ? 9.347 1.751 -19.869 1.00 95.81 391 LYS A N 1
ATOM 3230 C CA . LYS A 1 391 ? 7.880 1.741 -19.862 1.00 95.81 391 LYS A CA 1
ATOM 3231 C C . LYS A 1 391 ? 7.328 0.598 -19.011 1.00 95.81 391 LYS A C 1
ATOM 3233 O O . LYS A 1 391 ? 6.362 0.808 -18.284 1.00 95.81 391 LYS A O 1
ATOM 3238 N N . TYR A 1 392 ? 7.950 -0.582 -19.060 1.00 96.19 392 TYR A N 1
ATOM 3239 C CA . TYR A 1 392 ? 7.594 -1.706 -18.193 1.00 96.19 392 TYR A CA 1
ATOM 3240 C C . TYR A 1 392 ? 7.689 -1.326 -16.706 1.00 96.19 392 TYR A C 1
ATOM 3242 O O . TYR A 1 392 ? 6.731 -1.524 -15.960 1.00 96.19 392 TYR A O 1
ATOM 3250 N N . TRP A 1 393 ? 8.799 -0.715 -16.280 1.00 96.12 393 TRP A N 1
ATOM 3251 C CA . TRP A 1 393 ? 8.989 -0.318 -14.882 1.00 96.12 393 TRP A CA 1
ATOM 3252 C C . TRP A 1 393 ? 8.156 0.891 -14.463 1.00 96.12 393 TRP A C 1
ATOM 3254 O O . TRP A 1 393 ? 7.663 0.919 -13.340 1.00 96.12 393 TRP A O 1
ATOM 3264 N N . GLN A 1 394 ? 7.924 1.855 -15.353 1.00 94.19 394 GLN A N 1
ATOM 3265 C CA . GLN A 1 394 ? 6.997 2.959 -15.093 1.00 94.19 394 GLN A CA 1
ATOM 3266 C C . GLN A 1 394 ? 5.584 2.429 -14.832 1.00 94.19 394 GLN A C 1
ATOM 3268 O O . GLN A 1 394 ? 4.966 2.801 -13.839 1.00 94.19 394 GLN A O 1
ATOM 3273 N N . ILE A 1 395 ? 5.111 1.499 -15.670 1.00 93.12 395 ILE A N 1
ATOM 3274 C CA . ILE A 1 395 ? 3.789 0.884 -15.510 1.00 93.12 395 ILE A CA 1
ATOM 3275 C C . ILE A 1 395 ? 3.698 0.057 -14.224 1.00 93.12 395 ILE A C 1
ATOM 3277 O O . ILE A 1 395 ? 2.600 -0.055 -13.694 1.00 93.12 395 ILE A O 1
ATOM 3281 N N . ARG A 1 396 ? 4.808 -0.522 -13.738 1.00 92.38 396 ARG A N 1
ATOM 3282 C CA . ARG A 1 396 ? 4.840 -1.446 -12.587 1.00 92.38 396 ARG A CA 1
ATOM 3283 C C . ARG A 1 396 ? 5.226 -0.811 -11.244 1.00 92.38 396 ARG A C 1
ATOM 3285 O O . ARG A 1 396 ? 4.925 -1.396 -10.207 1.00 92.38 396 ARG A O 1
ATOM 3292 N N . CYS A 1 397 ? 5.872 0.348 -11.236 1.00 93.00 397 CYS A N 1
ATOM 3293 C CA . CYS A 1 397 ? 6.369 0.957 -10.001 1.00 93.00 397 CYS A CA 1
ATOM 3294 C C . CYS A 1 397 ? 5.954 2.414 -9.802 1.00 93.00 397 CYS A C 1
ATOM 3296 O O . CYS A 1 397 ? 6.076 2.889 -8.679 1.00 93.00 397 CYS A O 1
ATOM 3298 N N . LEU A 1 398 ? 5.516 3.138 -10.840 1.00 91.12 398 LEU A N 1
ATOM 3299 C CA . LEU A 1 398 ? 5.179 4.555 -10.704 1.00 91.12 398 LEU A CA 1
ATOM 3300 C C . LEU A 1 398 ? 3.657 4.797 -10.688 1.00 91.12 398 LEU A C 1
ATOM 3302 O O . LEU A 1 398 ? 2.912 4.193 -11.474 1.00 91.12 398 LEU A O 1
ATOM 3306 N N . PRO A 1 399 ? 3.179 5.739 -9.854 1.00 84.94 399 PRO A N 1
ATOM 3307 C CA . PRO A 1 399 ? 1.817 6.251 -9.955 1.00 84.94 399 PRO A CA 1
ATOM 3308 C C . PRO A 1 399 ? 1.645 7.048 -11.267 1.00 84.94 399 PRO A C 1
ATOM 3310 O O . PRO A 1 399 ? 2.589 7.704 -11.714 1.00 84.94 399 PRO A O 1
ATOM 3313 N N . PRO A 1 400 ? 0.459 7.034 -11.909 1.00 80.94 400 PRO A N 1
ATOM 3314 C CA . PRO A 1 400 ? -0.829 6.524 -11.422 1.00 80.94 400 PRO A CA 1
ATOM 3315 C C . PRO A 1 400 ? -1.128 5.062 -11.794 1.00 80.94 400 PRO A C 1
ATOM 3317 O O . PRO A 1 400 ? -2.191 4.556 -11.446 1.00 80.94 400 PRO A O 1
ATOM 3320 N N . SER A 1 401 ? -0.254 4.401 -12.556 1.00 79.12 401 SER A N 1
ATOM 3321 C CA . SER A 1 401 ? -0.535 3.076 -13.128 1.00 79.12 401 SER A CA 1
ATOM 3322 C C . SER A 1 401 ? -0.562 1.963 -12.090 1.00 79.12 401 SER A C 1
ATOM 3324 O O . SER A 1 401 ? -1.356 1.032 -12.225 1.00 79.12 401 SER A O 1
ATOM 3326 N N . THR A 1 402 ? 0.273 2.054 -11.057 1.00 78.50 402 THR A N 1
ATOM 3327 C CA . THR A 1 402 ? 0.301 1.056 -9.990 1.00 78.50 402 THR A CA 1
ATOM 3328 C C . THR A 1 402 ? -0.351 1.539 -8.728 1.00 78.50 402 THR A C 1
ATOM 3330 O O . THR A 1 402 ? -0.065 2.630 -8.245 1.00 78.50 402 THR A O 1
ATOM 3333 N N . GLN A 1 403 ? -1.151 0.651 -8.144 1.00 78.56 403 GLN A N 1
ATOM 3334 C CA . GLN A 1 403 ? -1.696 0.840 -6.810 1.00 78.56 403 GLN A CA 1
ATOM 3335 C C . GLN A 1 403 ? -0.605 0.795 -5.738 1.00 78.56 403 GLN A C 1
ATOM 3337 O O . GLN A 1 403 ? -0.873 1.232 -4.638 1.00 78.56 403 GLN A O 1
ATOM 3342 N N . GLY A 1 404 ? 0.608 0.326 -6.035 1.00 79.75 404 GLY A N 1
ATOM 3343 C CA . GLY A 1 404 ? 1.750 0.206 -5.122 1.00 79.75 404 GLY A CA 1
ATOM 3344 C C . GLY A 1 404 ? 2.408 -1.163 -5.282 1.00 79.75 404 GLY A C 1
ATOM 3345 O O . GLY A 1 404 ? 1.798 -2.088 -5.823 1.00 79.75 404 GLY A O 1
ATOM 3346 N N . THR A 1 405 ? 3.671 -1.285 -4.885 1.00 84.56 405 THR A N 1
ATOM 3347 C CA . THR A 1 405 ? 4.445 -2.535 -5.059 1.00 84.56 405 THR A CA 1
ATOM 3348 C C . THR A 1 405 ? 4.266 -3.504 -3.899 1.00 84.56 405 THR A C 1
ATOM 3350 O O . THR A 1 405 ? 4.344 -4.716 -4.091 1.00 84.56 405 THR A O 1
ATOM 3353 N N . ILE A 1 406 ? 3.995 -2.974 -2.705 1.00 87.88 406 ILE A N 1
ATOM 3354 C CA . ILE A 1 406 ? 3.820 -3.754 -1.483 1.00 87.88 406 ILE A CA 1
ATOM 3355 C C . ILE A 1 406 ? 2.332 -3.784 -1.135 1.00 87.88 406 ILE A C 1
ATOM 3357 O O . ILE A 1 406 ? 1.727 -2.756 -0.820 1.00 87.88 406 ILE A O 1
ATOM 3361 N N . ILE A 1 407 ? 1.753 -4.984 -1.170 1.00 85.12 407 ILE A N 1
ATOM 3362 C CA . ILE A 1 407 ? 0.357 -5.225 -0.808 1.00 85.12 407 ILE A CA 1
ATOM 3363 C C . ILE A 1 407 ? 0.319 -5.750 0.627 1.00 85.12 407 ILE A C 1
ATOM 3365 O O . ILE A 1 407 ? 0.826 -6.829 0.925 1.00 85.12 407 ILE A O 1
ATOM 3369 N N . ILE A 1 408 ? -0.304 -4.997 1.528 1.00 82.00 408 ILE A N 1
ATOM 3370 C CA . ILE A 1 408 ? -0.505 -5.409 2.916 1.00 82.00 408 ILE A CA 1
ATOM 3371 C C . ILE A 1 408 ? -1.778 -6.268 2.995 1.00 82.00 408 ILE A C 1
ATOM 3373 O O . ILE A 1 408 ? -2.844 -5.881 2.506 1.00 82.00 408 ILE A O 1
ATOM 3377 N N . PHE A 1 409 ? -1.669 -7.444 3.625 1.00 75.12 409 PHE A N 1
ATOM 3378 C CA . PHE A 1 409 ? -2.749 -8.433 3.785 1.00 75.12 409 PHE A CA 1
ATOM 3379 C C . PHE A 1 409 ? -3.312 -8.992 2.471 1.00 75.12 409 PHE A C 1
ATOM 3381 O O . PHE A 1 409 ? -4.406 -9.549 2.470 1.00 75.12 409 PHE A O 1
ATOM 3388 N N . GLY A 1 410 ? -2.627 -8.785 1.343 1.00 76.56 410 GLY A N 1
ATOM 3389 C CA . GLY A 1 410 ? -3.149 -9.131 0.017 1.00 76.56 410 GLY A CA 1
ATOM 3390 C C . GLY A 1 410 ? -4.376 -8.314 -0.423 1.00 76.56 410 GLY A C 1
ATOM 3391 O O . GLY A 1 410 ? -4.927 -8.585 -1.485 1.00 76.56 410 GLY A O 1
ATOM 3392 N N . ILE A 1 411 ? -4.815 -7.330 0.373 1.00 82.25 411 ILE A N 1
ATOM 3393 C CA . ILE A 1 411 ? -6.054 -6.570 0.131 1.00 82.25 411 ILE A CA 1
ATOM 3394 C C . ILE A 1 411 ? -5.752 -5.100 -0.136 1.00 82.25 411 ILE A C 1
ATOM 3396 O O . ILE A 1 411 ? -6.339 -4.507 -1.038 1.00 82.25 411 ILE A O 1
ATOM 3400 N N . PHE A 1 412 ? -4.868 -4.498 0.660 1.00 86.44 412 PHE A N 1
ATOM 3401 C CA . PHE A 1 412 ? -4.654 -3.058 0.638 1.00 86.44 412 PHE A CA 1
ATOM 3402 C C . PHE A 1 412 ? -3.261 -2.738 0.143 1.00 86.44 412 PHE A C 1
ATOM 3404 O O . PHE A 1 412 ? -2.271 -3.212 0.699 1.00 86.44 412 PHE A O 1
ATOM 3411 N N . SER A 1 413 ? -3.177 -1.879 -0.862 1.00 89.38 413 SER A N 1
ATOM 3412 C CA . SER A 1 413 ? -1.887 -1.339 -1.241 1.00 89.38 413 SER A CA 1
ATOM 3413 C C . SER A 1 413 ? -1.413 -0.271 -0.253 1.00 89.38 413 SER A C 1
ATOM 3415 O O . SER A 1 413 ? -2.210 0.514 0.274 1.00 89.38 413 SER A O 1
ATOM 3417 N N . LEU A 1 414 ? -0.102 -0.218 -0.011 1.00 88.62 414 LEU A N 1
ATOM 3418 C CA . LEU A 1 414 ? 0.523 0.764 0.876 1.00 88.62 414 LEU A CA 1
ATOM 3419 C C . LEU A 1 414 ? 0.208 2.212 0.460 1.00 88.62 414 LEU A C 1
ATOM 3421 O O . LEU A 1 414 ? -0.055 3.062 1.316 1.00 88.62 414 LEU A O 1
ATOM 3425 N N . HIS A 1 415 ? 0.170 2.479 -0.848 1.00 88.44 415 HIS A N 1
ATOM 3426 C CA . HIS A 1 415 ? -0.168 3.789 -1.401 1.00 88.44 415 HIS A CA 1
ATOM 3427 C C . HIS A 1 415 ? -1.583 4.239 -1.006 1.00 88.44 415 HIS A C 1
ATOM 3429 O O . HIS A 1 415 ? -1.772 5.367 -0.546 1.00 88.44 415 HIS A O 1
ATOM 3435 N N . ASP A 1 416 ? -2.565 3.342 -1.114 1.00 90.69 416 ASP A N 1
ATOM 3436 C CA . ASP A 1 416 ? -3.956 3.631 -0.757 1.00 90.69 416 ASP A CA 1
ATOM 3437 C C . ASP A 1 416 ? -4.084 3.899 0.742 1.00 90.69 416 ASP A C 1
ATOM 3439 O O . ASP A 1 416 ? -4.761 4.842 1.151 1.00 90.69 416 ASP A O 1
ATOM 3443 N N . ILE A 1 417 ? -3.372 3.127 1.572 1.00 89.44 417 ILE A N 1
ATOM 3444 C CA . ILE A 1 417 ? -3.326 3.355 3.021 1.00 89.44 417 ILE A CA 1
ATOM 3445 C C . ILE A 1 417 ? -2.692 4.710 3.331 1.00 89.44 417 ILE A C 1
ATOM 3447 O O . ILE A 1 417 ? -3.181 5.412 4.211 1.00 89.44 417 ILE A O 1
ATOM 3451 N N . LYS A 1 418 ? -1.638 5.117 2.616 1.00 90.62 418 LYS A N 1
ATOM 3452 C CA . LYS A 1 418 ? -1.016 6.436 2.790 1.00 90.62 418 LYS A CA 1
ATOM 3453 C C . LYS A 1 418 ? -1.990 7.561 2.441 1.00 90.62 418 LYS A C 1
ATOM 3455 O O . LYS A 1 418 ? -2.121 8.494 3.232 1.00 90.62 418 LYS A O 1
ATOM 3460 N N . ILE A 1 419 ? -2.687 7.472 1.305 1.00 90.56 419 ILE A N 1
ATOM 3461 C CA . ILE A 1 419 ? -3.706 8.460 0.906 1.00 90.56 419 ILE A CA 1
ATOM 3462 C C . ILE A 1 419 ? -4.831 8.501 1.942 1.00 90.56 419 ILE A C 1
ATOM 3464 O O . ILE A 1 419 ? -5.229 9.578 2.393 1.00 90.56 419 ILE A O 1
ATOM 3468 N N . TYR A 1 420 ? -5.307 7.331 2.363 1.00 91.31 420 TYR A N 1
ATOM 3469 C CA . TYR A 1 420 ? -6.356 7.205 3.365 1.00 91.31 420 TYR A CA 1
ATOM 3470 C C . TYR A 1 420 ? -5.917 7.809 4.702 1.00 91.31 420 TYR A C 1
ATOM 3472 O O . TYR A 1 420 ? -6.625 8.628 5.281 1.00 91.31 420 TYR A O 1
ATOM 3480 N N . LEU A 1 421 ? -4.718 7.477 5.179 1.00 87.50 421 LEU A N 1
ATOM 3481 C CA . LEU A 1 421 ? -4.169 8.028 6.410 1.00 87.50 421 LEU A CA 1
ATOM 3482 C C . LEU A 1 421 ? -3.977 9.541 6.285 1.00 87.50 421 LEU A C 1
ATOM 3484 O O . LEU A 1 421 ? -4.316 10.264 7.211 1.00 87.50 421 LEU A O 1
ATOM 3488 N N . GLN A 1 422 ? -3.514 10.061 5.152 1.00 91.38 422 GLN A N 1
ATOM 3489 C CA . GLN A 1 422 ? -3.385 11.505 4.958 1.00 91.38 422 GLN A CA 1
ATOM 3490 C C . GLN A 1 422 ? -4.744 12.217 5.042 1.00 91.38 422 GLN A C 1
ATOM 3492 O O . GLN A 1 422 ? -4.842 13.266 5.676 1.00 91.38 422 GLN A O 1
ATOM 3497 N N . TYR A 1 423 ? -5.793 11.633 4.461 1.00 93.44 423 TYR A N 1
ATOM 3498 C CA . TYR A 1 423 ? -7.127 12.233 4.453 1.00 93.44 423 TYR A CA 1
ATOM 3499 C C . TYR A 1 423 ? -7.853 12.106 5.803 1.00 93.44 423 TYR A C 1
ATOM 3501 O O . TYR A 1 423 ? -8.486 13.052 6.271 1.00 93.44 423 TYR A O 1
ATOM 3509 N N . TYR A 1 424 ? -7.739 10.949 6.457 1.00 92.25 424 TYR A N 1
ATOM 3510 C CA . TYR A 1 424 ? -8.492 10.626 7.671 1.00 92.25 424 TYR A CA 1
ATOM 3511 C C . TYR A 1 424 ? -7.695 10.777 8.971 1.00 92.25 424 TYR A C 1
ATOM 3513 O O . TYR A 1 424 ? -8.304 10.753 10.040 1.00 92.25 424 TYR A O 1
ATOM 3521 N N . SER A 1 425 ? -6.371 10.970 8.931 1.00 88.69 425 SER A N 1
ATOM 3522 C CA . SER A 1 425 ? -5.555 11.075 10.154 1.00 88.69 425 SER A CA 1
ATOM 3523 C C . SER A 1 425 ? -5.986 12.230 11.041 1.00 88.69 425 SER A C 1
ATOM 3525 O O . SER A 1 425 ? -6.070 12.037 12.244 1.00 88.69 425 SER A O 1
ATOM 3527 N N . ILE A 1 426 ? -6.306 13.406 10.495 1.00 87.69 426 ILE A N 1
ATOM 3528 C CA . ILE A 1 426 ? -6.669 14.568 11.320 1.00 87.69 426 ILE A CA 1
ATOM 3529 C C . ILE A 1 426 ? -7.994 14.324 12.076 1.00 87.69 426 ILE A C 1
ATOM 3531 O O . ILE A 1 426 ? -7.996 14.431 13.308 1.00 87.69 426 ILE A O 1
ATOM 3535 N N . PRO A 1 427 ? -9.110 13.930 11.423 1.00 87.94 427 PRO A N 1
ATOM 3536 C CA . PRO A 1 427 ? -10.332 13.551 12.137 1.00 87.94 427 PRO A CA 1
ATOM 3537 C C . PRO A 1 427 ? -10.124 12.397 13.123 1.00 87.94 427 PRO A C 1
ATOM 3539 O O . PRO A 1 427 ? -10.621 12.431 14.244 1.00 87.94 427 PRO A O 1
ATOM 3542 N N . LEU A 1 428 ? -9.359 11.377 12.735 1.00 83.75 428 LEU A N 1
ATOM 3543 C CA . LEU A 1 428 ? -9.153 10.203 13.578 1.00 83.75 428 LEU A CA 1
ATOM 3544 C C . LEU A 1 428 ? -8.317 10.545 14.820 1.00 83.75 428 LEU A C 1
ATOM 3546 O O . LEU A 1 428 ? -8.682 10.182 15.937 1.00 83.75 428 LEU A O 1
ATOM 3550 N N . MET A 1 429 ? -7.245 11.319 14.644 1.00 85.12 429 MET A N 1
ATOM 3551 C CA . MET A 1 429 ? -6.411 11.811 15.737 1.00 85.12 429 MET A CA 1
ATOM 3552 C C . MET A 1 429 ? -7.196 12.734 16.6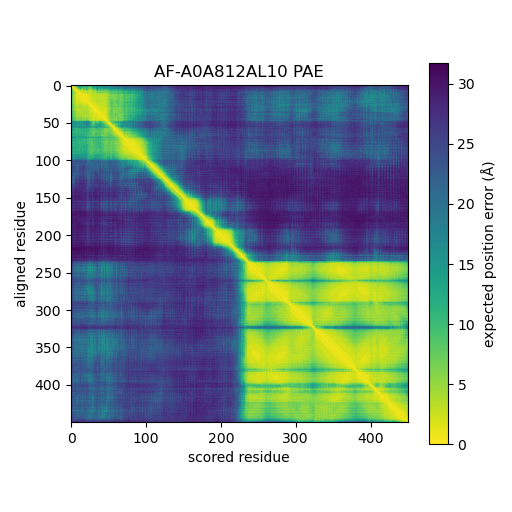59 1.00 85.12 429 MET A C 1
ATOM 3554 O O . MET A 1 429 ? -7.074 12.596 17.868 1.00 85.12 429 MET A O 1
ATOM 3558 N N . THR A 1 430 ? -8.038 13.629 16.139 1.00 87.56 430 THR A N 1
ATOM 3559 C CA . THR A 1 430 ? -8.865 14.510 16.987 1.00 87.56 430 THR A CA 1
ATOM 3560 C C . THR A 1 430 ? -9.889 13.729 17.812 1.00 87.56 430 THR A C 1
ATOM 3562 O O . THR A 1 430 ? -10.016 13.992 19.010 1.00 87.56 430 THR A O 1
ATOM 3565 N N . ILE A 1 431 ? -10.551 12.724 17.224 1.00 84.88 431 ILE A N 1
ATOM 3566 C CA . ILE A 1 431 ? -11.489 11.836 17.934 1.00 84.88 431 ILE A CA 1
ATOM 3567 C C . ILE A 1 431 ? -10.779 11.032 19.033 1.00 84.88 431 ILE A C 1
ATOM 3569 O O . ILE A 1 431 ? -11.339 10.861 20.113 1.00 84.88 431 ILE A O 1
ATOM 3573 N N . ILE A 1 432 ? -9.550 10.562 18.790 1.00 81.81 432 ILE A N 1
ATOM 3574 C CA . ILE A 1 432 ? -8.780 9.772 19.765 1.00 81.81 432 ILE A CA 1
ATOM 3575 C C . ILE A 1 432 ? -8.142 10.661 20.847 1.00 81.81 432 ILE A C 1
ATOM 3577 O O . ILE A 1 432 ? -8.184 10.316 22.026 1.00 81.81 432 ILE A O 1
ATOM 3581 N N . LEU A 1 433 ? -7.569 11.812 20.481 1.00 85.19 433 LEU A N 1
ATOM 3582 C CA . LEU A 1 433 ? -6.878 12.721 21.406 1.00 85.19 433 LEU A CA 1
ATOM 3583 C C . LEU A 1 433 ? -7.839 13.464 22.332 1.00 85.19 433 LEU A C 1
ATOM 3585 O O . LEU A 1 433 ? -7.510 13.658 23.499 1.00 85.19 433 LEU A O 1
ATOM 3589 N N . SER A 1 434 ? -9.016 13.872 21.848 1.00 86.50 434 SER A N 1
ATOM 3590 C CA . SER A 1 434 ? -9.989 14.632 22.645 1.00 86.50 434 SER A CA 1
ATOM 3591 C C . SER A 1 434 ? -10.317 13.981 24.002 1.00 86.50 434 SER A C 1
ATOM 3593 O O . SER A 1 434 ? -10.127 14.634 25.033 1.00 86.50 434 SER A O 1
ATOM 3595 N N . PRO A 1 435 ? -10.720 12.699 24.071 1.00 80.88 435 PRO A N 1
ATOM 3596 C CA . PRO A 1 435 ? -11.022 12.065 25.347 1.00 80.88 435 PRO A CA 1
ATOM 3597 C C . PRO A 1 435 ? -9.774 11.777 26.190 1.00 80.88 435 PRO A C 1
ATOM 3599 O O . PRO A 1 435 ? -9.864 11.775 27.416 1.00 80.88 435 PRO A O 1
ATOM 3602 N N . ILE A 1 436 ? -8.604 11.578 25.571 1.00 82.69 436 ILE A N 1
ATOM 3603 C CA . ILE A 1 436 ? -7.333 11.441 26.300 1.00 82.69 436 ILE A CA 1
ATOM 3604 C C . ILE A 1 436 ? -7.002 12.755 27.017 1.00 82.69 436 ILE A C 1
ATOM 3606 O O . ILE A 1 436 ? -6.662 12.741 28.198 1.00 82.69 436 ILE A O 1
ATOM 3610 N N . ILE A 1 437 ? -7.159 13.896 26.343 1.00 87.31 437 ILE A N 1
ATOM 3611 C CA . ILE A 1 437 ? -6.942 15.222 26.935 1.00 87.31 437 ILE A CA 1
ATOM 3612 C C . ILE A 1 437 ? -7.936 15.465 28.075 1.00 87.31 437 ILE A C 1
ATOM 3614 O O . ILE A 1 437 ? -7.528 15.878 29.159 1.00 87.31 437 ILE A O 1
ATOM 3618 N N . GLN A 1 438 ? -9.222 15.159 27.874 1.00 83.56 438 GLN A N 1
ATOM 3619 C CA . GLN A 1 438 ? -10.230 15.270 28.936 1.00 83.56 438 GLN A CA 1
ATOM 3620 C C . GLN A 1 438 ? -9.893 14.389 30.145 1.00 83.56 438 GLN A C 1
ATOM 3622 O O . GLN A 1 438 ? -10.037 14.830 31.285 1.00 83.56 438 GLN A O 1
ATOM 3627 N N . LEU A 1 439 ? -9.396 13.172 29.911 1.00 78.25 439 LEU A N 1
ATOM 3628 C CA . LEU A 1 439 ? -8.955 12.273 30.973 1.00 78.25 439 LEU A CA 1
ATOM 3629 C C . LEU A 1 439 ? -7.758 12.849 31.738 1.00 78.25 439 LEU A C 1
ATOM 3631 O O . LEU A 1 439 ? -7.762 12.833 32.966 1.00 78.25 439 LEU A O 1
ATOM 3635 N N . ILE A 1 440 ? -6.755 13.384 31.036 1.00 85.25 440 ILE A N 1
ATOM 3636 C CA . ILE A 1 440 ? -5.582 14.014 31.660 1.00 85.25 440 ILE A CA 1
ATOM 3637 C C . ILE A 1 440 ? -6.012 15.213 32.512 1.00 85.25 440 ILE A C 1
ATOM 3639 O O . ILE A 1 440 ? -5.560 15.337 33.648 1.00 85.25 440 ILE A O 1
ATOM 3643 N N . LEU A 1 441 ? -6.926 16.052 32.014 1.00 86.31 441 LEU A N 1
ATOM 3644 C CA . LEU A 1 441 ? -7.478 17.180 32.771 1.00 86.31 441 LEU A CA 1
ATOM 3645 C C . LEU A 1 441 ? -8.256 16.716 34.010 1.00 86.31 441 LEU A C 1
ATOM 3647 O O . LEU A 1 441 ? -8.100 17.298 35.084 1.00 86.31 441 LEU A O 1
ATOM 3651 N N . ALA A 1 442 ? -9.045 15.644 33.893 1.00 82.06 442 ALA A N 1
ATOM 3652 C CA . ALA A 1 442 ? -9.771 15.066 35.021 1.00 82.06 442 ALA A CA 1
ATOM 3653 C C . ALA A 1 442 ? -8.811 14.520 36.092 1.00 82.06 442 ALA A C 1
ATOM 3655 O O . ALA A 1 442 ? -8.979 14.813 37.276 1.00 82.06 442 ALA A O 1
ATOM 3656 N N . VAL A 1 443 ? -7.767 13.789 35.689 1.00 82.94 443 VAL A N 1
ATOM 3657 C CA . VAL A 1 443 ? -6.726 13.297 36.604 1.00 82.94 443 VAL A CA 1
ATOM 3658 C C . VAL A 1 443 ? -5.987 14.467 37.253 1.00 82.94 443 VAL A C 1
ATOM 3660 O O . VAL A 1 443 ? -5.844 14.492 38.471 1.00 82.94 443 VAL A O 1
ATOM 3663 N N . TYR A 1 444 ? -5.588 15.473 36.477 1.00 88.62 444 TYR A N 1
ATOM 3664 C CA . TYR A 1 444 ? -4.924 16.665 37.001 1.00 88.62 444 TYR A CA 1
ATOM 3665 C C . TYR A 1 444 ? -5.784 17.389 38.048 1.00 88.62 444 TYR A C 1
ATOM 3667 O O . TYR A 1 444 ? -5.280 17.762 39.105 1.00 88.62 444 TYR A O 1
ATOM 3675 N N . SER A 1 445 ? -7.093 17.517 37.806 1.00 87.50 445 SER A N 1
ATOM 3676 C CA . SER A 1 445 ? -8.018 18.147 38.757 1.00 87.50 445 SER A CA 1
ATOM 3677 C C . SER A 1 445 ? -8.148 17.392 40.087 1.00 87.50 445 SER A C 1
ATOM 3679 O O . SER A 1 445 ? -8.365 18.021 41.116 1.00 87.50 445 SER A O 1
ATOM 3681 N N . LEU A 1 446 ? -7.977 16.064 40.081 1.00 83.12 446 LEU A N 1
ATOM 3682 C CA . LEU A 1 446 ? -8.037 15.226 41.284 1.00 83.12 446 LEU A CA 1
ATOM 3683 C C . LEU A 1 446 ? -6.758 15.293 42.127 1.00 83.12 446 LEU A C 1
ATOM 3685 O O . LEU A 1 446 ? -6.825 15.113 43.338 1.00 83.12 446 LEU A O 1
ATOM 3689 N N . TYR A 1 447 ? -5.605 15.511 41.491 1.00 88.19 447 TYR A N 1
ATOM 3690 C CA . TYR A 1 447 ? -4.296 15.518 42.153 1.00 88.19 447 TYR A CA 1
ATOM 3691 C C . TYR A 1 447 ? -3.767 16.915 42.475 1.00 88.19 447 TYR A C 1
ATOM 3693 O O . TYR A 1 447 ? -2.728 17.024 43.124 1.00 88.19 447 TYR A O 1
ATOM 3701 N N . LYS A 1 448 ? -4.444 17.980 42.036 1.00 90.94 448 LYS A N 1
ATOM 3702 C CA . LYS A 1 448 ? -4.076 19.342 42.418 1.00 90.94 448 LYS A CA 1
ATOM 3703 C C . LYS A 1 448 ? -4.292 19.495 43.937 1.00 90.94 448 LYS A C 1
ATOM 3705 O O . LYS A 1 448 ? -5.441 19.388 44.368 1.00 90.94 448 LYS A O 1
ATOM 3710 N N . PRO A 1 449 ? -3.231 19.697 44.745 1.00 81.62 449 PRO A N 1
ATOM 3711 C CA . PRO A 1 449 ? -3.387 19.918 46.179 1.00 81.62 449 PRO A CA 1
ATOM 3712 C C . PRO A 1 449 ? -4.235 21.178 46.396 1.00 81.62 449 PRO A C 1
ATOM 3714 O O . PRO A 1 449 ? -4.050 22.165 45.677 1.00 81.62 449 PRO A O 1
ATOM 3717 N N . GLN A 1 450 ? -5.209 21.084 47.307 1.00 64.75 450 GLN A N 1
ATOM 3718 C CA . GLN A 1 450 ? -6.073 22.202 47.698 1.00 64.75 450 GLN A CA 1
ATOM 3719 C C . GLN A 1 450 ? -5.280 23.320 48.363 1.00 64.75 450 GLN A C 1
ATOM 3721 O O . GLN A 1 450 ? -4.341 22.991 49.124 1.00 64.75 450 GLN A O 1
#

Foldseek 3Di:
DPDPLDPFQVPDPVSNVVCVVVVRDGPDDPQRVDPDDPDPVCVVCNPPDVPDDPCPPDPVNPPDDDPPDCDVVNVVVVVVVVVVVVVVVVVVVVVVDVVVDDPDPDPPDPPPPPPPDPPDPDDPDDDDDDDDDDDDDDDDDDDDDDDDPPDDPDVVVVVVVVVVVVVPPPDDDDDDDDDDPVVVVVVPPPPPPVVVVVVVVVVVVVVCVVCVVVPPPPDDDPPDPCVVVVPPPPPPVLLVVLVVLLVCLVCLCVVQPQDLPDDLVSNVVSLVVSLVVLVVSLVVVCVVQVCLPPDPVRVVVVVVLVVLVVVLVVLLVCVVPPPDDDDPVNVVVNVVSCVVNVVVVVVVVVSLVSVVSSLVSLVVSLVVLVVVVVVNVVPPHDCPVSVVSSVVSCCQRPPPNDQTSRAHNVPHHSNNVVVVCVVCVVVVVCVVVVSVVVSVVVVCVVPPDD

Mean predicted aligned error: 19.03 Å

Radius of gyration: 38.83 Å; Cα contacts (8 Å, |Δi|>4): 149; chains: 1; bounding box: 102×88×86 Å

Sequence (450 aa):
MDFSYGRGHQNSFAEMKRLATKHIRCPEGPLELYQRPVTTSHMYGWHHKSQYPITQSEPWTYVKRHPIKENEVTKFVDYMKHKKAAMKAISENKMVKEHFGAGTHYKVKPSVKRISTPRTPIIPGYDDLQWRARPRKSIVEDNLSQEEVSGEINFSELQQKFIDDLSSHQTPTCFNRKISPTLAQLRLTPAQPLGEKRKILIQKHEDIRLNSSKLATGGGFSLWPEMEKMRLDSKGSTINSLDRFSARLKNFSSEHPIYTISTTEHFHDGIRHWHRDFHNLLNEIIETFDTSQPSWNYQIYIFSYIGGIILLVYYLFDNVYAKNRLTPKRIRRWVILLTVITCWSGMMLFLFKSAQNVENLIETNVFRLNEIMGNVLKTKIETDYFQKVLKYWQIRCLPPSTQGTIIIFGIFSLHDIKIYLQYYSIPLMTIILSPIIQLILAVYSLYKPQ

Secondary structure (DSSP, 8-state):
------STTTT-HHHHHHHHHTTPPPSS-HHHH-SS-SSHHHHTTTT--TTS-HHHH-GGGSS--------HHHHHHHHHHHHHHHHHHHHHHHHHHHHS-S---------------------S-------PPPPPPP----------------HHHHHHHHHHHHHS-PPPP-------HHHHHHHHS----HHHHHHHHHHHHHHHHHHTTTS--SS---S-TTHHHHS--TT-HHHHHHHHHHHHHHHHHHHS---SSS-HHHHHHHHHHHHHHHHHHHHHHHHHH--SS--HHHHHHHHHHHHHHHHHHHHHHHHHH--S---HHHHHHHHHHHHHHHHHHHHHHHHHHHHHHHHHHHHHHHHHHHHHHHHHTTS-S--HHHHHHHHHHHHHHSTTT-S-S-EETTTEEHHHHHHHHHHHHHHHHHHHHHHHHHHHHHHHHHHS--

Nearest PDB structures (foldseek):
  3g67-assembly1_B  TM=2.598E-01  e=4.171E+00  Thermotoga maritima
  3g6b-assembly1_B  TM=2.235E-01  e=2.623E+00  Thermotoga maritima
  3zx6-assembly1_B  TM=1.497E-01  e=2.491E+00  Archaeoglobus fulgidus DSM 4304